Protein AF-0000000084913651 (afdb_homodimer)

Secondary structure (DSSP, 8-state):
---------------------S------EEPEEEE--TTTTTSSSTTSHHHHTGGGT-SS-EEEETTTTTSGGGG--HHHHHH-GGGGG-EEEEEE--TT---SSGGGSEEEEEEHHHHHHHHHH----S--SSS--TT----EEESTHHHHHHTS--S-TT--GGG----GGGEEEEEE-TT-EEEEEEESSSEEEEEEEES-EEEEEE-GGGGGGG-EE--SB-TTEEEESS-TTS--TTT-HHHHHHHHHH-EEEEE-TT-EEEE-TT-EEEEEESSSEEEEEEEE--TTHHHHHHHHHHHHHHHHHHSTT-GGGB-TTS----HHHHHHHHHHHHHHTT-----SSSSSS--HHHHHHHHHHHHT-HHHHHHHHHHHH-/---------------------S------EEPEEEE--TTTTTSSSTTSHHHHTGGGT-SS-EEEETTTTTSGGGG--HHHHHH-GGGGG-EEEEEE--TT---SSGGGSEEEEEEHHHHHHHHHH----SS-SSTT-TT---EEEESTHHHHHHTS--S-TT--TTTT---GGGEEEEEE-TT-EEEEEEESSSEEEEEEEES-EEEEEE-GGGGGGG-EE--SB-TTEEEESS-TTS--TTT-HHHHHHHHHH-EEEEE-TT-EEEE-TT-EEEEEESSSEEEEEEEE--TTHHHHHHHHHHHHHHHHHHSTT-GGGB-TTS----HHHHHHHHHHHHHHTT------SSSSS--HHHHHHHHHHHHT-HHHHHHHHHHHH-

InterPro domains:
  IPR003347 JmjC domain [PS51184] (119-304)
  IPR003347 JmjC domain [SM00558] (135-303)
  IPR014710 RmlC-like jelly roll fold [G3DSA:2.60.120.10] (51-293)
  IPR041667 Cupin-like domain 8 [PF13621] (58-293)

Nearest PDB structures (foldseek):
  6mev-assembly7_G  TM=5.677E-01  e=7.744E-10  Homo sapiens
  5a3p-assembly1_A  TM=5.144E-01  e=3.373E-06  Homo sapiens
  5fz1-assembly1_A  TM=4.948E-01  e=2.655E-06  Homo sapiens
  5fzi-assembly1_A  TM=4.288E-01  e=7.115E-07  Homo sapiens
  5fun-assembly1_A  TM=4.662E-01  e=3.373E-06  Homo sapiens

Solvent-accessible surface area (backbone atoms only — not comparable to full-atom values): 41406 Å² total; per-residue (Å²): 138,78,81,74,77,76,77,79,72,80,82,80,80,75,79,79,77,77,75,79,63,86,68,69,63,70,67,30,50,70,54,48,76,42,78,65,61,92,75,20,73,81,52,95,48,84,66,10,64,51,46,71,35,50,69,58,64,33,89,61,52,38,32,28,60,52,61,37,56,80,42,88,62,37,73,54,37,61,68,50,35,40,64,42,68,56,30,56,73,35,70,29,52,35,28,32,33,57,62,92,48,75,64,90,44,79,72,66,34,46,76,44,81,46,24,46,12,58,50,28,40,54,68,70,59,68,80,72,76,62,86,62,75,69,73,81,57,74,44,22,26,27,49,25,70,29,52,62,50,52,62,44,54,63,69,48,78,73,74,71,85,82,71,58,80,67,66,75,59,74,79,48,81,60,24,41,33,37,43,28,34,45,67,12,66,47,72,36,27,22,43,60,53,28,25,36,39,40,32,27,30,24,44,28,36,37,38,41,31,33,60,55,89,50,46,77,46,41,44,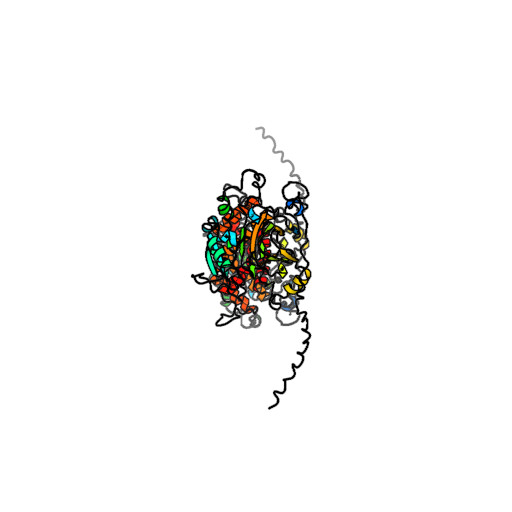71,41,42,74,51,32,40,90,56,47,41,30,35,76,55,42,84,91,65,65,51,58,88,84,38,57,57,30,62,66,42,41,62,74,49,24,27,34,48,76,40,38,56,11,19,34,33,40,40,29,60,43,34,31,39,26,40,33,23,74,26,54,24,35,32,37,34,40,71,37,79,36,92,63,26,57,62,33,48,32,48,49,25,47,40,48,25,51,50,29,38,66,44,74,78,46,66,78,48,32,24,84,90,38,79,85,59,52,42,68,58,22,44,54,49,31,52,53,28,36,41,74,66,71,45,62,52,25,65,71,88,90,91,85,22,46,29,72,67,49,44,53,48,40,47,51,46,25,55,52,28,67,72,47,35,49,51,32,50,52,50,53,73,102,123,93,72,80,80,80,78,74,75,80,81,73,80,74,74,79,75,77,72,80,63,84,68,70,62,70,67,30,51,70,53,48,76,43,77,63,60,90,75,20,72,82,51,95,47,84,65,10,64,51,46,71,34,49,69,57,64,33,88,60,52,38,32,28,59,52,62,37,56,80,42,88,62,36,72,52,38,61,66,52,36,40,65,41,72,60,30,57,73,33,72,29,52,36,29,31,30,55,51,93,48,75,65,90,43,79,72,65,34,48,74,43,82,46,24,46,11,58,51,27,40,54,67,70,61,68,79,67,77,60,88,54,78,73,73,93,38,82,48,28,25,28,48,23,69,30,54,64,50,54,62,42,55,62,68,48,78,72,73,72,84,81,68,59,79,66,66,74,58,72,78,50,85,59,24,40,32,38,44,27,34,46,64,11,67,48,72,36,26,23,43,58,52,29,25,36,40,39,33,28,30,23,44,28,36,36,39,42,31,36,59,55,89,50,46,77,46,41,44,70,41,44,74,53,33,40,91,57,46,40,30,35,74,55,42,84,92,64,64,51,58,88,84,39,57,56,31,61,66,43,41,62,73,48,24,28,33,48,73,40,37,56,10,20,31,34,40,42,28,62,43,34,30,38,27,39,34,24,75,26,53,25,35,33,37,32,39,70,36,80,36,91,63,25,58,61,34,47,32,46,48,25,48,39,48,24,52,48,27,39,66,45,75,78,46,67,79,49,32,24,84,92,38,80,85,57,52,43,70,59,23,45,54,51,31,51,54,29,34,42,73,68,69,44,60,50,26,74,52,96,76,87,81,14,47,33,73,68,49,45,52,48,38,48,50,46,24,55,51,29,67,71,47,35,49,52,30,51,52,48,54,71,104

pLDDT: mean 73.63, std 23.08, range [15.32, 97.44]

Foldseek 3Di:
DPPPPPDPPDDDPPPPPPPPPPPPPLFEAAFAEDEQDPVADADPDCRHPCNVCVNQANQGKYKYALSCCPPPLLPDDLVCCQPPVLQQPQKWKWWFDDPPDPDLDSLRTDIDIGTSNVVSVCQPPLPCPDPPPDPRPPLTFTWTFRLCVVVSCVPPPDPDPPVVSNVPPDCSNGKTKTWGAAFRKDAKKAFLFFKKKKAWRAAKKKKKKFGQVLVVLQCWDQFLHDFRIIGGSAPPVDGDCVVRVSNVVRSSHTIYMDMDHHNMIMIGHHRMIMMMGGNHGTMMMMDTGGDPCRLVSQLVRLLVLLVCQVVCVPVCNRHNPVDDRDHNVRSLVSNQVSCVSVVQAQDDPPDDGHQPSVNVVVVSVCVCVPPVNVVVVVVVVVD/DCPPDPCVPDDPPPPPPPCPDDPPPLFEAAFAEDEQDPVADADPDCRHPCNVCVNQANQGKYKYALSCCPPPLLPDDLVCCQPPVLQQPQKWKKWWDAPPDPDLDSLRTDIDIGTSNVVSVCQPPVPQPDPHVPPNRPQTFIKTWRLCVVVSCVPDPDDDPPPVSNVPPDCSNGKIKIWTAAFRKDAKKAFLFFKKKKAWRAAKKKKKKFGQVLVVLQCWDQFLHDFRIIGGSAPPVDGDCVVRVSNVVRSSHTIYMDMDHRNMIMIGHHRMIMMMGGNHGTMMMMDTGGDPCRLVSQLVRLLVLLVCQVVCVPVCNRHNPVDDRDHNVRSLVSNQVSCVSVVQALPPDPDDDRCPSVNVVVVSVCVCVPPVNVVVVVVVVVD

Organism: Salpingoeca rosetta (strain ATCC 50818 / BSB-021) (NCBI:txid946362)

Radius of gyration: 36.69 Å; Cα contacts (8 Å, |Δi|>4): 1457; chains: 2; bounding box: 129×124×75 Å

Structure (mmCIF, N/CA/C/O backbone):
data_AF-0000000084913651-model_v1
#
loop_
_entity.id
_entity.type
_entity.pdbx_description
1 polymer 'JmjC domain-containing protein'
#
loop_
_atom_site.group_PDB
_atom_site.id
_atom_site.type_symbol
_atom_site.label_atom_id
_atom_site.label_alt_id
_atom_site.label_comp_id
_atom_site.label_asym_id
_atom_site.label_entity_id
_atom_site.label_seq_id
_atom_site.pdbx_PDB_ins_code
_atom_site.Cartn_x
_atom_site.Cartn_y
_atom_site.Cartn_z
_atom_site.occupancy
_atom_site.B_iso_or_equiv
_atom_site.auth_seq_id
_atom_site.auth_comp_id
_atom_site.auth_asym_id
_atom_site.auth_atom_id
_atom_site.pdbx_PDB_model_num
ATOM 1 N N . MET A 1 1 ? -63.844 66.125 33.25 1 22.11 1 MET A N 1
ATOM 2 C CA . MET A 1 1 ? -62.969 65.75 32.156 1 22.11 1 MET A CA 1
ATOM 3 C C . MET A 1 1 ? -61.656 65.188 32.688 1 22.11 1 MET A C 1
ATOM 5 O O . MET A 1 1 ? -60.625 65.875 32.688 1 22.11 1 MET A O 1
ATOM 9 N N . GLU A 1 2 ? -61.75 64.5 33.781 1 20.34 2 GLU A N 1
ATOM 10 C CA . GLU A 1 2 ? -60.969 63.906 34.906 1 20.34 2 GLU A CA 1
ATOM 11 C C . GLU A 1 2 ? -60 62.844 34.406 1 20.34 2 GLU A C 1
ATOM 13 O O . GLU A 1 2 ? -60.406 61.906 33.719 1 20.34 2 GLU A O 1
ATOM 18 N N . ARG A 1 3 ? -58.781 63.438 33.969 1 16.92 3 ARG A N 1
ATOM 19 C CA . ARG A 1 3 ? -57.531 62.938 33.438 1 16.92 3 ARG A CA 1
ATOM 20 C C . ARG A 1 3 ? -57 61.781 34.25 1 16.92 3 ARG A C 1
ATOM 22 O O . ARG A 1 3 ? -56.5 61.938 35.344 1 16.92 3 ARG A O 1
ATOM 29 N N . LYS A 1 4 ? -58 60.719 34.344 1 18.7 4 LYS A N 1
ATOM 30 C CA . LYS A 1 4 ? -57.812 59.438 35.031 1 18.7 4 LYS A CA 1
ATOM 31 C C . LYS A 1 4 ? -56.438 58.844 34.75 1 18.7 4 LYS A C 1
ATOM 33 O O . LYS A 1 4 ? -56.125 58.562 33.594 1 18.7 4 LYS A O 1
ATOM 38 N N . ARG A 1 5 ? -55.438 59.188 35.594 1 16.09 5 ARG A N 1
ATOM 39 C CA . ARG A 1 5 ? -54.031 58.844 35.812 1 16.09 5 ARG A CA 1
ATOM 40 C C . ARG A 1 5 ? -53.812 57.344 35.781 1 16.09 5 ARG A C 1
ATOM 42 O O . ARG A 1 5 ? -54.406 56.594 36.562 1 16.09 5 ARG A O 1
ATOM 49 N N . ALA A 1 6 ? -53.656 56.969 34.531 1 19.83 6 ALA A N 1
ATOM 50 C CA . ALA A 1 6 ? -53.375 55.625 34 1 19.83 6 ALA A CA 1
ATOM 51 C C . ALA A 1 6 ? -52.312 54.906 34.812 1 19.83 6 ALA A C 1
ATOM 53 O O . ALA A 1 6 ? -51.25 55.5 35.094 1 19.83 6 ALA A O 1
ATOM 54 N N . LYS A 1 7 ? -52.844 54 35.656 1 19.95 7 LYS A N 1
ATOM 55 C CA . LYS A 1 7 ? -52.281 53 36.531 1 19.95 7 LYS A CA 1
ATOM 56 C C . LYS A 1 7 ? -51.062 52.344 35.906 1 19.95 7 LYS A C 1
ATOM 58 O O . LYS A 1 7 ? -51.125 51.812 34.812 1 19.95 7 LYS A O 1
ATOM 63 N N . ARG A 1 8 ? -49.781 52.781 36.281 1 19.02 8 ARG A N 1
ATOM 64 C CA . ARG A 1 8 ? -48.375 52.375 36.156 1 19.02 8 ARG A CA 1
ATOM 65 C C . ARG A 1 8 ? -48.219 50.875 36.438 1 19.02 8 ARG A C 1
ATOM 67 O O . ARG A 1 8 ? -48.188 50.469 37.594 1 19.02 8 ARG A O 1
ATOM 74 N N . GLU A 1 9 ? -49.156 50.125 35.844 1 21.88 9 GLU A N 1
ATOM 75 C CA . GLU A 1 9 ? -49.125 48.688 36.188 1 21.88 9 GLU A CA 1
ATOM 76 C C . GLU A 1 9 ? -47.688 48.156 36.125 1 21.88 9 GLU A C 1
ATOM 78 O O . GLU A 1 9 ? -46.906 48.625 35.312 1 21.88 9 GLU A O 1
ATOM 83 N N . GLY A 1 10 ? -47.156 47.688 37.25 1 21.31 10 GLY A N 1
ATOM 84 C CA . GLY A 1 10 ? -46 47.031 37.844 1 21.31 10 GLY A CA 1
ATOM 85 C C . GLY A 1 10 ? -45.5 45.875 37 1 21.31 10 GLY A C 1
ATOM 86 O O . GLY A 1 10 ? -46.25 45 36.625 1 21.31 10 GLY A O 1
ATOM 87 N N . GLY A 1 11 ? -44.531 46.125 36.031 1 20.36 11 GLY A N 1
ATOM 88 C CA . GLY A 1 11 ? -43.844 45.281 35.094 1 20.36 11 GLY A CA 1
ATOM 89 C C . GLY A 1 11 ? -43.312 44 35.75 1 20.36 11 GLY A C 1
ATOM 90 O O . GLY A 1 11 ? -42.875 44.031 36.906 1 20.36 11 GLY A O 1
ATOM 91 N N . ALA A 1 12 ? -43.844 42.781 35.25 1 22.8 12 ALA A N 1
ATOM 92 C CA . ALA A 1 12 ? -43.688 41.344 35.469 1 22.8 12 ALA A CA 1
ATOM 93 C C . ALA A 1 12 ? -42.188 40.969 35.438 1 22.8 12 ALA A C 1
ATOM 95 O O . ALA A 1 12 ? -41.438 41.438 34.625 1 22.8 12 ALA A O 1
ATOM 96 N N . ASP A 1 13 ? -41.594 40.562 36.594 1 22.03 13 ASP A N 1
ATOM 97 C CA . ASP A 1 13 ? -40.312 39.938 36.938 1 22.03 13 ASP A CA 1
ATOM 98 C C . ASP A 1 13 ? -40.031 38.719 36.094 1 22.03 13 ASP A C 1
ATOM 100 O O . ASP A 1 13 ? -40.625 37.656 36.25 1 22.03 13 ASP A O 1
ATOM 104 N N . ASN A 1 14 ? -40.156 38.781 34.719 1 20.98 14 ASN A N 1
ATOM 105 C CA . ASN A 1 14 ? -39.938 37.5 34 1 20.98 14 ASN A CA 1
ATOM 106 C C . ASN A 1 14 ? -38.594 36.906 34.375 1 20.98 14 ASN A C 1
ATOM 108 O O . ASN A 1 14 ? -37.562 37.594 34.312 1 20.98 14 ASN A O 1
ATOM 112 N N . GLY A 1 15 ? -38.5 35.969 35.344 1 22.36 15 GLY A N 1
ATOM 113 C CA . GLY A 1 15 ? -37.438 35.062 35.719 1 22.36 15 GLY A CA 1
ATOM 114 C C . GLY A 1 15 ? -36.719 34.438 34.531 1 22.36 15 GLY A C 1
ATOM 115 O O . GLY A 1 15 ? -37.344 33.781 33.688 1 22.36 15 GLY A O 1
ATOM 116 N N . GLY A 1 16 ? -35.719 35.125 33.969 1 22.05 16 GLY A N 1
ATOM 117 C CA . GLY A 1 16 ? -34.844 34.688 32.875 1 22.05 16 GLY A CA 1
ATOM 118 C C . GLY A 1 16 ? -34.281 33.281 33.125 1 22.05 16 GLY A C 1
ATOM 119 O O . GLY A 1 16 ? -33.625 33.062 34.125 1 22.05 16 GLY A O 1
ATOM 120 N N . ALA A 1 17 ? -34.938 32.156 32.688 1 23.34 17 ALA A N 1
ATOM 121 C CA . ALA A 1 17 ? -34.5 30.75 32.656 1 23.34 17 ALA A CA 1
ATOM 122 C C . ALA A 1 17 ? -33.094 30.625 32.094 1 23.34 17 ALA A C 1
ATOM 124 O O . ALA A 1 17 ? -32.781 31.172 31.031 1 23.34 17 ALA A O 1
ATOM 125 N N . ASP A 1 18 ? -32.094 30.422 32.906 1 25.06 18 ASP A N 1
ATOM 126 C CA . ASP A 1 18 ? -30.734 29.969 32.688 1 25.06 18 ASP A CA 1
ATOM 127 C C . ASP A 1 18 ? -30.688 28.75 31.781 1 25.06 18 ASP A C 1
ATOM 129 O O . ASP A 1 18 ? -31.078 27.656 32.188 1 25.06 18 ASP A O 1
ATOM 133 N N . SER A 1 19 ? -31.281 28.797 30.609 1 26.41 19 SER A N 1
ATOM 134 C CA . SER A 1 19 ? -31.109 27.609 29.781 1 26.41 19 SER A CA 1
ATOM 135 C C . SER A 1 19 ? -29.641 27.203 29.719 1 26.41 19 SER A C 1
ATOM 137 O O . SER A 1 19 ? -28.797 27.938 29.203 1 26.41 19 SER A O 1
ATOM 139 N N . GLY A 1 20 ? -29.125 26.469 30.703 1 27.94 20 GLY A N 1
ATOM 140 C CA . GLY A 1 20 ? -27.922 25.656 30.672 1 27.94 20 GLY A CA 1
ATOM 141 C C . GLY A 1 20 ? -27.734 24.875 29.391 1 27.94 20 GLY A C 1
ATOM 142 O O . GLY A 1 20 ? -28.234 23.75 29.266 1 27.94 20 GLY A O 1
ATOM 143 N N . GLY A 1 21 ? -27.969 25.406 28.203 1 27.5 21 GLY A N 1
ATOM 144 C CA . GLY A 1 21 ? -27.812 24.656 26.969 1 27.5 21 GLY A CA 1
ATOM 145 C C . GLY A 1 21 ? -26.656 23.672 27.016 1 27.5 21 GLY A C 1
ATOM 146 O O . GLY A 1 21 ? -25.797 23.75 27.906 1 27.5 21 GLY A O 1
ATOM 147 N N . ALA A 1 22 ? -26.594 22.656 26.047 1 30.92 22 ALA A N 1
ATOM 148 C CA . ALA A 1 22 ? -25.797 21.5 25.656 1 30.92 22 ALA A CA 1
ATOM 149 C C . ALA A 1 22 ? -24.312 21.844 25.562 1 30.92 22 ALA A C 1
ATOM 151 O O . ALA A 1 22 ? -23.812 22.172 24.484 1 30.92 22 ALA A O 1
ATOM 152 N N . ASP A 1 23 ? -23.891 22.781 26.219 1 34.25 23 ASP A N 1
ATOM 153 C CA . ASP A 1 23 ? -22.453 23 26.094 1 34.25 23 ASP A CA 1
ATOM 154 C C . ASP A 1 23 ? -21.672 21.75 26.453 1 34.25 23 ASP A C 1
ATOM 156 O O . ASP A 1 23 ? -20.469 21.812 26.719 1 34.25 23 ASP A O 1
ATOM 160 N N . SER A 1 24 ? -22.438 20.688 27.031 1 34.5 24 SER A N 1
ATOM 161 C CA . SER A 1 24 ? -21.625 19.578 27.516 1 34.5 24 SER A CA 1
ATOM 162 C C . SER A 1 24 ? -20.812 18.953 26.391 1 34.5 24 SER A C 1
ATOM 164 O O . SER A 1 24 ? -21.203 17.938 25.828 1 34.5 24 SER A O 1
ATOM 166 N N . HIS A 1 25 ? -20.656 19.422 25.25 1 38.5 25 HIS A N 1
ATOM 167 C CA . HIS A 1 25 ? -19.656 18.672 24.484 1 38.5 25 HIS A CA 1
ATOM 168 C C . HIS A 1 25 ? -18.547 18.156 25.375 1 38.5 25 HIS A C 1
ATOM 170 O O . HIS A 1 25 ? -17.953 18.906 26.156 1 38.5 25 HIS A O 1
ATOM 176 N N . SER A 1 26 ? -18.766 17.031 26 1 46.41 26 SER A N 1
ATOM 177 C CA . SER A 1 26 ? -17.766 16.312 26.781 1 46.41 26 SER A CA 1
ATOM 178 C C . SER A 1 26 ? -16.344 16.656 26.344 1 46.41 26 SER A C 1
ATOM 180 O O . SER A 1 26 ? -15.883 16.172 25.312 1 46.41 26 SER A O 1
ATOM 182 N N . ARG A 1 27 ? -15.914 17.844 26.453 1 58.38 27 ARG A N 1
ATOM 183 C CA . ARG A 1 27 ? -14.602 18.422 26.172 1 58.38 27 ARG A CA 1
ATOM 184 C C . ARG A 1 27 ? -13.492 17.531 26.75 1 58.38 27 ARG A C 1
ATOM 186 O O . ARG A 1 27 ? -13.695 16.859 27.75 1 58.38 27 ARG A O 1
ATOM 193 N N . GLY A 1 28 ? -12.812 16.688 25.984 1 72.56 28 GLY A N 1
ATOM 194 C CA . GLY A 1 28 ? -11.586 16.016 26.375 1 72.56 28 GLY A CA 1
ATOM 195 C C . GLY A 1 28 ? -10.922 16.656 27.594 1 72.56 28 GLY A C 1
ATOM 196 O O . GLY A 1 28 ? -11.523 17.5 28.25 1 72.56 28 GLY A O 1
ATOM 197 N N . ARG A 1 29 ? -9.953 16.109 28.188 1 86.06 29 ARG A N 1
ATOM 198 C CA . ARG A 1 29 ? -9.195 16.609 29.328 1 86.06 29 ARG A CA 1
ATOM 199 C C . ARG A 1 29 ? -8.336 17.797 28.938 1 86.06 29 ARG A C 1
ATOM 201 O O . ARG A 1 29 ? -7.969 17.953 27.766 1 86.06 29 ARG A O 1
ATOM 208 N N . ALA A 1 30 ? -8.086 18.734 29.875 1 89.06 30 ALA A N 1
ATOM 209 C CA . ALA A 1 30 ? -7.203 19.875 29.625 1 89.06 30 ALA A CA 1
ATOM 210 C C . ALA A 1 30 ? -5.75 19.438 29.531 1 89.06 30 ALA A C 1
ATOM 212 O O . ALA A 1 30 ? -5.336 18.484 30.188 1 89.06 30 ALA A O 1
ATOM 213 N N . VAL A 1 31 ? -5.02 20.109 28.688 1 90.56 31 VAL A N 1
ATOM 214 C CA . VAL A 1 31 ? -3.582 19.875 28.578 1 90.56 31 VAL A CA 1
ATOM 215 C C . VAL A 1 31 ? -2.893 20.25 29.891 1 90.56 31 VAL A C 1
ATOM 217 O O . VAL A 1 31 ? -3.293 21.219 30.547 1 90.56 31 VAL A O 1
ATOM 220 N N . ALA A 1 32 ? -1.913 19.5 30.203 1 85.62 32 ALA A N 1
ATOM 221 C CA . ALA A 1 32 ? -1.152 19.781 31.422 1 85.62 32 ALA A CA 1
ATOM 222 C C . ALA A 1 32 ? -0.471 21.141 31.328 1 85.62 32 ALA A C 1
ATOM 224 O O . ALA A 1 32 ? 0.049 21.516 30.281 1 85.62 32 ALA A O 1
ATOM 225 N N . GLU A 1 33 ? -0.481 21.844 32.438 1 88.5 33 GLU A N 1
ATOM 226 C CA . GLU A 1 33 ? 0.109 23.188 32.5 1 88.5 33 GLU A CA 1
ATOM 227 C C . GLU A 1 33 ? 1.329 23.203 33.438 1 88.5 33 GLU A C 1
ATOM 229 O O . GLU A 1 33 ? 1.332 22.547 34.469 1 88.5 33 GLU A O 1
ATOM 234 N N . VAL A 1 34 ? 2.359 23.844 32.906 1 80.62 34 VAL A N 1
ATOM 235 C CA . VAL A 1 34 ? 3.57 24.016 33.719 1 80.62 34 VAL A CA 1
ATOM 236 C C . VAL A 1 34 ? 3.883 25.516 33.844 1 80.62 34 VAL A C 1
ATOM 238 O O . VAL A 1 34 ? 3.848 26.266 32.875 1 80.62 34 VAL A O 1
ATOM 241 N N . LYS A 1 35 ? 4.062 25.969 35.062 1 77 35 LYS A N 1
ATOM 242 C CA . LYS A 1 35 ? 4.512 27.344 35.312 1 77 35 LYS A CA 1
ATOM 243 C C . LYS A 1 35 ? 6.031 27.406 35.438 1 77 35 LYS A C 1
ATOM 245 O O . LYS A 1 35 ? 6.629 26.641 36.188 1 77 35 LYS A O 1
ATOM 250 N N . LEU A 1 36 ? 6.633 28.094 34.438 1 70.5 36 LEU A N 1
ATOM 251 C CA . LEU A 1 36 ? 8.086 28.219 34.5 1 70.5 36 LEU A CA 1
ATOM 252 C C . LEU A 1 36 ? 8.484 29.25 35.562 1 70.5 36 LEU A C 1
ATOM 254 O O . LEU A 1 36 ? 7.816 30.266 35.719 1 70.5 36 LEU A O 1
ATOM 258 N N . ASP A 1 37 ? 9.141 28.969 36.531 1 57.28 37 ASP A N 1
ATOM 259 C CA . ASP A 1 37 ? 9.672 29.938 37.5 1 57.28 37 ASP A CA 1
ATOM 260 C C . ASP A 1 37 ? 10.578 30.938 36.781 1 57.28 37 ASP A C 1
ATOM 262 O O . ASP A 1 37 ? 11.125 30.656 35.719 1 57.28 37 ASP A O 1
ATOM 266 N N . GLY A 1 38 ? 10.57 32.25 37.031 1 49.91 38 GLY A N 1
ATOM 267 C CA . GLY A 1 38 ? 11.273 33.406 36.5 1 49.91 38 GLY A CA 1
ATOM 268 C C . GLY A 1 38 ? 12.523 33.062 35.719 1 49.91 38 GLY A C 1
ATOM 269 O O . GLY A 1 38 ? 12.836 33.688 34.719 1 49.91 38 GLY A O 1
ATOM 270 N N . ALA A 1 39 ? 13.484 32.312 36.188 1 43.28 39 ALA A N 1
ATOM 271 C CA . ALA A 1 39 ? 14.836 32.062 35.688 1 43.28 39 ALA A CA 1
ATOM 272 C C . ALA A 1 39 ? 14.805 31.078 34.5 1 43.28 39 ALA A C 1
ATOM 274 O O . ALA A 1 39 ? 15.836 30.828 33.875 1 43.28 39 ALA A O 1
ATOM 275 N N . GLY A 1 40 ? 13.812 30.406 34.156 1 44.66 40 GLY A N 1
ATOM 276 C CA . GLY A 1 40 ? 13.797 29.156 33.406 1 44.66 40 GLY A CA 1
ATOM 277 C C . GLY A 1 40 ? 13.828 29.375 31.922 1 44.66 40 GLY A C 1
ATOM 278 O O . GLY A 1 40 ? 13.719 28.406 31.141 1 44.66 40 GLY A O 1
ATOM 279 N N . CYS A 1 41 ? 13.359 30.469 31.484 1 45.78 41 CYS A N 1
ATOM 280 C CA . CYS A 1 41 ? 13.305 30.594 30.031 1 45.78 41 CYS A CA 1
ATOM 281 C C . CYS A 1 41 ? 14.688 30.375 29.406 1 45.78 41 CYS A C 1
ATOM 283 O O . CYS A 1 41 ? 14.797 30.109 28.203 1 45.78 41 CYS A O 1
ATOM 285 N N . SER A 1 42 ? 15.695 31.234 29.875 1 42.22 42 SER A N 1
ATOM 286 C CA . SER A 1 42 ? 16.906 31.391 29.078 1 42.22 42 SER A CA 1
ATOM 287 C C . SER A 1 42 ? 17.734 30.109 29.094 1 42.22 42 SER A C 1
ATOM 289 O O . SER A 1 42 ? 18.516 29.859 28.172 1 42.22 42 SER A O 1
ATOM 291 N N . GLY A 1 43 ? 18.266 29.547 30.438 1 40.88 43 GLY A N 1
ATOM 292 C CA . GLY A 1 43 ? 19.516 28.828 30.641 1 40.88 43 GLY A CA 1
ATOM 293 C C . GLY A 1 43 ? 19.375 27.328 30.484 1 40.88 43 GLY A C 1
ATOM 294 O O . GLY A 1 43 ? 18.266 26.797 30.484 1 40.88 43 GLY A O 1
ATOM 295 N N . GLY A 1 44 ? 20.312 26.609 29.844 1 45.97 44 GLY A N 1
ATOM 296 C CA . GLY A 1 44 ? 20.703 25.219 29.641 1 45.97 44 GLY A CA 1
ATOM 297 C C . GLY A 1 44 ? 20.359 24.328 30.828 1 45.97 44 GLY A C 1
ATOM 298 O O . GLY A 1 44 ? 20.781 23.172 30.875 1 45.97 44 GLY A O 1
ATOM 299 N N . GLY A 1 45 ? 19.719 24.875 31.812 1 46.5 45 GLY A N 1
ATOM 300 C CA . GLY A 1 45 ? 19.625 23.984 32.969 1 46.5 45 GLY A CA 1
ATOM 301 C C . GLY A 1 45 ? 18.359 23.141 32.938 1 46.5 45 GLY A C 1
ATOM 302 O O . GLY A 1 45 ? 17.547 23.234 32.031 1 46.5 45 GLY A O 1
ATOM 303 N N . ASP A 1 46 ? 18.156 22.156 33.906 1 54.91 46 ASP A N 1
ATOM 304 C CA . ASP A 1 46 ? 17.094 21.188 34.125 1 54.91 46 ASP A CA 1
ATOM 305 C C . ASP A 1 46 ? 15.727 21.859 34.156 1 54.91 46 ASP A C 1
ATOM 307 O O . ASP A 1 46 ? 14.703 21.219 33.906 1 54.91 46 ASP A O 1
ATOM 311 N N . GLY A 1 47 ? 15.578 23.141 34.312 1 57.06 47 GLY A N 1
ATOM 312 C CA . GLY A 1 47 ? 14.32 23.859 34.438 1 57.06 47 GLY A CA 1
ATOM 313 C C . GLY A 1 47 ? 13.914 24.562 33.156 1 57.06 47 GLY A C 1
ATOM 314 O O . GLY A 1 47 ? 12.852 25.188 33.094 1 57.06 47 GLY A O 1
ATOM 315 N N . SER A 1 48 ? 14.625 24.375 32.156 1 68.88 48 SER A N 1
ATOM 316 C CA . SER A 1 48 ? 14.359 25.047 30.875 1 68.88 48 SER A CA 1
ATOM 317 C C . SER A 1 48 ? 13.172 24.438 30.156 1 68.88 48 SER A C 1
ATOM 319 O O . SER A 1 48 ? 12.805 23.281 30.422 1 68.88 48 SER A O 1
ATOM 321 N N . LEU A 1 49 ? 12.414 25.297 29.469 1 77 49 LEU A N 1
ATOM 322 C CA . LEU A 1 49 ? 11.336 24.828 28.609 1 77 49 LEU A CA 1
ATOM 323 C C . LEU A 1 49 ? 11.766 23.578 27.844 1 77 49 LEU A C 1
ATOM 325 O O . LEU A 1 49 ? 11.008 22.609 27.75 1 77 49 LEU A O 1
ATOM 329 N N . TRP A 1 50 ? 12.969 23.531 27.484 1 77.19 50 TRP A N 1
ATOM 330 C CA . TRP A 1 50 ? 13.492 22.438 26.656 1 77.19 50 TRP A CA 1
ATOM 331 C C . TRP A 1 50 ? 13.602 21.156 27.484 1 77.19 50 TRP A C 1
ATOM 333 O O . TRP A 1 50 ? 13.219 20.078 27.016 1 77.19 50 TRP A O 1
ATOM 343 N N . ALA A 1 51 ? 14.078 21.359 28.625 1 76 51 ALA A N 1
ATOM 344 C CA . ALA A 1 51 ? 14.195 20.203 29.5 1 76 51 ALA A CA 1
ATOM 345 C C . ALA A 1 51 ? 12.82 19.656 29.891 1 76 51 ALA A C 1
ATOM 347 O O . ALA A 1 51 ? 12.617 18.438 29.953 1 76 51 ALA A O 1
ATOM 348 N N . GLN A 1 52 ? 11.945 20.547 30.016 1 77.38 52 GLN A N 1
ATOM 349 C CA . GLN A 1 52 ? 10.609 20.156 30.453 1 77.38 52 GLN A CA 1
ATOM 350 C C . GLN A 1 52 ? 9.828 19.5 29.312 1 77.38 52 GLN A C 1
ATOM 352 O O . GLN A 1 52 ? 8.898 18.734 29.562 1 77.38 52 GLN A O 1
ATOM 357 N N . CYS A 1 53 ? 10.25 19.734 28.156 1 81.5 53 CYS A N 1
ATOM 358 C CA . CYS A 1 53 ? 9.648 19.094 27 1 81.5 53 CYS A CA 1
ATOM 359 C C . CYS A 1 53 ? 10.383 17.797 26.656 1 81.5 53 CYS A C 1
ATOM 361 O O . CYS A 1 53 ? 10.242 17.266 25.547 1 81.5 53 CYS A O 1
ATOM 363 N N . GLY A 1 54 ? 11.18 17.297 27.641 1 78.31 54 GLY A N 1
ATOM 364 C CA . GLY A 1 54 ? 11.914 16.078 27.391 1 78.31 54 GLY A CA 1
ATOM 365 C C . GLY A 1 54 ? 12.93 16.203 26.266 1 78.31 54 GLY A C 1
ATOM 366 O O . GLY A 1 54 ? 13.172 15.242 25.531 1 78.31 54 GLY A O 1
ATOM 367 N N . HIS A 1 55 ? 13.359 17.391 26.109 1 76.69 55 HIS A N 1
ATOM 368 C CA . HIS A 1 55 ? 14.305 17.672 25.031 1 76.69 55 HIS A CA 1
ATOM 369 C C . HIS A 1 55 ? 13.734 17.266 23.672 1 76.69 55 HIS A C 1
ATOM 371 O O . HIS A 1 55 ? 14.422 16.656 22.859 1 76.69 55 HIS A O 1
ATOM 377 N N . GLY A 1 56 ? 12.492 17.469 23.547 1 77.44 56 GLY A N 1
ATOM 378 C CA . GLY A 1 56 ? 11.805 17.234 22.281 1 77.44 56 GLY A CA 1
ATOM 379 C C . GLY A 1 56 ? 11.203 15.844 22.188 1 77.44 56 GLY A C 1
ATOM 380 O O . GLY A 1 56 ? 10.664 15.469 21.141 1 77.44 56 GLY A O 1
ATOM 381 N N . GLN A 1 57 ? 11.219 15.094 23.344 1 83.12 57 GLN A N 1
ATOM 382 C CA . GLN A 1 57 ? 10.789 13.703 23.25 1 83.12 57 GLN A CA 1
ATOM 383 C C . GLN A 1 57 ? 9.625 13.422 24.203 1 83.12 57 GLN A C 1
ATOM 385 O O . GLN A 1 57 ? 9.266 12.266 24.422 1 83.12 57 GLN A O 1
ATOM 390 N N . ALA A 1 58 ? 9.086 14.547 24.797 1 89.31 58 ALA A N 1
ATOM 391 C CA . ALA A 1 58 ? 7.898 14.352 25.625 1 89.31 58 ALA A CA 1
ATOM 392 C C . ALA A 1 58 ? 6.773 13.695 24.812 1 89.31 58 ALA A C 1
ATOM 394 O O . ALA A 1 58 ? 6.594 13.992 23.641 1 89.31 58 ALA A O 1
ATOM 395 N N . LYS A 1 59 ? 5.957 12.852 25.484 1 92.12 59 LYS A N 1
ATOM 396 C CA . LYS A 1 59 ? 4.949 12.055 24.797 1 92.12 59 LYS A CA 1
ATOM 397 C C . LYS A 1 59 ? 3.568 12.695 24.906 1 92.12 59 LYS A C 1
ATOM 399 O O . LYS A 1 59 ? 2.621 12.266 24.25 1 92.12 59 LYS A O 1
ATOM 404 N N . GLU A 1 60 ? 3.545 13.703 25.828 1 94.19 60 GLU A N 1
ATOM 405 C CA . GLU A 1 60 ? 2.283 14.406 26.047 1 94.19 60 GLU A CA 1
ATOM 406 C C . GLU A 1 60 ? 2.449 15.914 25.844 1 94.19 60 GLU A C 1
ATOM 408 O O . GLU A 1 60 ? 3.514 16.469 26.125 1 94.19 60 GLU A O 1
ATOM 413 N N . PRO A 1 61 ? 1.362 16.562 25.344 1 96.06 61 PRO A N 1
ATOM 414 C CA . PRO A 1 61 ? 1.439 18.016 25.234 1 96.06 61 PRO A CA 1
ATOM 415 C C . PRO A 1 61 ? 1.541 18.703 26.609 1 96.06 61 PRO A C 1
ATOM 417 O O . PRO A 1 61 ? 0.998 18.203 27.594 1 96.06 61 PRO A O 1
ATOM 420 N N . VAL A 1 62 ? 2.227 19.812 26.594 1 93.88 62 VAL A N 1
ATOM 421 C CA . VAL A 1 62 ? 2.381 20.625 27.812 1 93.88 62 VAL A CA 1
ATOM 422 C C . VAL A 1 62 ? 2.332 22.109 27.453 1 93.88 62 VAL A C 1
ATOM 424 O O . VAL A 1 62 ? 2.914 22.531 26.438 1 93.88 62 VAL A O 1
ATOM 427 N N . VAL A 1 63 ? 1.636 22.844 28.188 1 95.31 63 VAL A N 1
ATOM 428 C CA . VAL A 1 63 ? 1.575 24.281 27.969 1 95.31 63 VAL A CA 1
ATOM 429 C C . VAL A 1 63 ? 2.371 25 29.047 1 95.31 63 VAL A C 1
ATOM 431 O O . VAL A 1 63 ? 2.236 24.703 30.234 1 95.31 63 VAL A O 1
ATOM 434 N N . PHE A 1 64 ? 3.221 25.875 28.656 1 92.5 64 PHE A N 1
ATOM 435 C CA . PHE A 1 64 ? 3.977 26.766 29.531 1 92.5 64 PHE A CA 1
ATOM 436 C C . PHE A 1 64 ? 3.373 28.172 29.516 1 92.5 64 PHE A C 1
ATOM 438 O O . PHE A 1 64 ? 3.615 28.953 28.594 1 92.5 64 PHE A O 1
ATOM 445 N N . ARG A 1 65 ? 2.701 28.453 30.641 1 93.19 65 ARG A N 1
ATOM 446 C CA . ARG A 1 65 ? 1.979 29.719 30.688 1 93.19 65 ARG A CA 1
ATOM 447 C C . ARG A 1 65 ? 2.939 30.906 30.844 1 93.19 65 ARG A C 1
ATOM 449 O O . ARG A 1 65 ? 3.795 30.891 31.734 1 93.19 65 ARG A O 1
ATOM 456 N N . GLY A 1 66 ? 2.811 31.844 29.906 1 89.62 66 GLY A N 1
ATOM 457 C CA . GLY A 1 66 ? 3.562 33.094 29.984 1 89.62 66 GLY A CA 1
ATOM 458 C C . GLY A 1 66 ? 5.047 32.906 29.734 1 89.62 66 GLY A C 1
ATOM 459 O O . GLY A 1 66 ? 5.852 33.781 30.094 1 89.62 66 GLY A O 1
ATOM 460 N N . ALA A 1 67 ? 5.445 31.859 29.172 1 85.5 67 ALA A N 1
ATOM 461 C CA . ALA A 1 67 ? 6.859 31.547 29 1 85.5 67 ALA A CA 1
ATOM 462 C C . ALA A 1 67 ? 7.516 32.5 28 1 85.5 67 ALA A C 1
ATOM 464 O O . ALA A 1 67 ? 8.711 32.75 28.094 1 85.5 67 ALA A O 1
ATOM 465 N N . ALA A 1 68 ? 6.73 33.031 27.078 1 83.88 68 ALA A N 1
ATOM 466 C CA . ALA A 1 68 ? 7.32 33.812 26 1 83.88 68 ALA A CA 1
ATOM 467 C C . ALA A 1 68 ? 6.988 35.281 26.172 1 83.88 68 ALA A C 1
ATOM 469 O O . ALA A 1 68 ? 7.16 36.094 25.234 1 83.88 68 ALA A O 1
ATOM 470 N N . VAL A 1 69 ? 6.59 35.75 27.297 1 82 69 VAL A N 1
ATOM 471 C CA . VAL A 1 69 ? 6.148 37.125 27.516 1 82 69 VAL A CA 1
ATOM 472 C C . VAL A 1 69 ? 7.324 38.094 27.312 1 82 69 VAL A C 1
ATOM 474 O O . VAL A 1 69 ? 7.129 39.25 26.969 1 82 69 VAL A O 1
ATOM 477 N N . HIS A 1 70 ? 8.492 37.562 27.484 1 74.5 70 HIS A N 1
ATOM 478 C CA . HIS A 1 70 ? 9.648 38.438 27.422 1 74.5 70 HIS A CA 1
ATOM 479 C C . HIS A 1 70 ? 10.391 38.25 26.094 1 74.5 70 HIS A C 1
ATOM 481 O O . HIS A 1 70 ? 11.445 38.875 25.891 1 74.5 70 HIS A O 1
ATOM 487 N N . TRP A 1 71 ? 9.844 37.438 25.234 1 73.62 71 TRP A N 1
ATOM 488 C CA . TRP A 1 71 ? 10.484 37.25 23.938 1 73.62 71 TRP A CA 1
ATOM 489 C C . TRP A 1 71 ? 10.375 38.5 23.078 1 73.62 71 TRP A C 1
ATOM 491 O O . TRP A 1 71 ? 9.43 39.281 23.234 1 73.62 71 TRP A O 1
ATOM 501 N N . PRO A 1 72 ? 11.336 38.781 22.172 1 67.25 72 PRO A N 1
ATOM 502 C CA . PRO A 1 72 ? 11.297 39.969 21.312 1 67.25 72 PRO A CA 1
ATOM 503 C C . PRO A 1 72 ? 10.023 40.062 20.484 1 67.25 72 PRO A C 1
ATOM 505 O O . PRO A 1 72 ? 9.578 41.156 20.141 1 67.25 72 PRO A O 1
ATOM 508 N N . SER A 1 73 ? 9.484 38.969 20.188 1 70.69 73 SER A N 1
ATOM 509 C CA . SER A 1 73 ? 8.297 38.938 19.328 1 70.69 73 SER A CA 1
ATOM 510 C C . SER A 1 73 ? 7.027 39.125 20.156 1 70.69 73 SER A C 1
ATOM 512 O O . SER A 1 73 ? 5.93 39.219 19.609 1 70.69 73 SER A O 1
ATOM 514 N N . ALA A 1 74 ? 7.168 39.281 21.406 1 76.19 74 ALA A N 1
ATOM 515 C CA . ALA A 1 74 ? 6.008 39.375 22.281 1 76.19 74 ALA A CA 1
ATOM 516 C C . ALA A 1 74 ? 5.234 40.656 22.047 1 76.19 74 ALA A C 1
ATOM 518 O O . ALA A 1 74 ? 4.074 40.781 22.438 1 76.19 74 ALA A O 1
ATOM 519 N N . PHE A 1 75 ? 5.828 41.562 21.344 1 74.69 75 PHE A N 1
ATOM 520 C CA . PHE A 1 75 ? 5.188 42.844 21.156 1 74.69 75 PHE A CA 1
ATOM 521 C C . PHE A 1 75 ? 4.422 42.906 19.844 1 74.69 75 PHE A C 1
ATOM 523 O O . PHE A 1 75 ? 3.764 43.906 19.547 1 74.69 75 PHE A O 1
ATOM 530 N N . TRP A 1 76 ? 4.496 41.875 19.109 1 81.44 76 TRP A N 1
ATOM 531 C CA . TRP A 1 76 ? 3.777 41.875 17.844 1 81.44 76 TRP A CA 1
ATOM 532 C C . TRP A 1 76 ? 2.271 41.938 18.062 1 81.44 76 TRP A C 1
ATOM 534 O O . TRP A 1 76 ? 1.737 41.219 18.938 1 81.44 76 TRP A O 1
ATOM 544 N N . SER A 1 77 ? 1.649 42.875 17.422 1 87.5 77 SER A N 1
ATOM 545 C CA . SER A 1 77 ? 0.207 43.094 17.469 1 87.5 77 SER A CA 1
ATOM 546 C C . SER A 1 77 ? -0.349 43.438 16.094 1 87.5 77 SER A C 1
ATOM 548 O O . SER A 1 77 ? 0.391 43.875 15.219 1 87.5 77 SER A O 1
ATOM 550 N N . PRO A 1 78 ? -1.634 43.156 15.977 1 88.06 78 PRO A N 1
ATOM 551 C CA . PRO A 1 78 ? -2.23 43.562 14.703 1 88.06 78 PRO A CA 1
ATOM 552 C C . PRO A 1 78 ? -1.995 45.031 14.367 1 88.06 78 PRO A C 1
ATOM 554 O O . PRO A 1 78 ? -1.754 45.375 13.211 1 88.06 78 PRO A O 1
ATOM 557 N N . THR A 1 79 ? -2.043 45.844 15.383 1 89.44 79 THR A N 1
ATOM 558 C CA . THR A 1 79 ? -1.815 47.281 15.172 1 89.44 79 THR A CA 1
ATOM 559 C C . THR A 1 79 ? -0.39 47.531 14.688 1 89.44 79 THR A C 1
ATOM 561 O O . THR A 1 79 ? -0.173 48.312 13.758 1 89.44 79 THR A O 1
ATOM 564 N N . LEU A 1 80 ? 0.531 46.875 15.328 1 85.62 80 LEU A N 1
ATOM 565 C CA . LEU A 1 80 ? 1.921 47.031 14.914 1 85.62 80 LEU A CA 1
ATOM 566 C C . LEU A 1 80 ? 2.107 46.562 13.477 1 85.62 80 LEU A C 1
ATOM 568 O O . LEU A 1 80 ? 2.779 47.219 12.68 1 85.62 80 LEU A O 1
ATOM 572 N N . LEU A 1 81 ? 1.579 45.406 13.117 1 83.75 81 LEU A N 1
ATOM 573 C CA . LEU A 1 81 ? 1.698 44.875 11.766 1 83.75 81 LEU A CA 1
ATOM 574 C C . LEU A 1 81 ? 1.085 45.812 10.742 1 83.75 81 LEU A C 1
ATOM 576 O O . LEU A 1 81 ? 1.593 45.938 9.625 1 83.75 81 LEU A O 1
ATOM 580 N N . ALA A 1 82 ? 0.043 46.5 11.133 1 85.81 82 ALA A N 1
ATOM 581 C CA . ALA A 1 82 ? -0.688 47.375 10.211 1 85.81 82 ALA A CA 1
ATOM 582 C C . ALA A 1 82 ? 0.048 48.719 10.008 1 85.81 82 ALA A C 1
ATOM 584 O O . ALA A 1 82 ? -0.181 49.406 9.023 1 85.81 82 ALA A O 1
ATOM 585 N N . THR A 1 83 ? 0.915 49.031 10.906 1 87 83 THR A N 1
ATOM 586 C CA . THR A 1 83 ? 1.451 50.375 10.883 1 87 83 THR A CA 1
ATOM 587 C C . THR A 1 83 ? 2.928 50.375 10.5 1 87 83 THR A C 1
ATOM 589 O O . THR A 1 83 ? 3.404 51.281 9.82 1 87 83 THR A O 1
ATOM 592 N N . HIS A 1 84 ? 3.592 49.344 10.922 1 82.62 84 HIS A N 1
ATOM 593 C CA . HIS A 1 84 ? 5.031 49.344 10.695 1 82.62 84 HIS A CA 1
ATOM 594 C C . HIS A 1 84 ? 5.359 49.062 9.234 1 82.62 84 HIS A C 1
ATOM 596 O O . HIS A 1 84 ? 4.867 48.062 8.672 1 82.62 84 HIS A O 1
ATOM 602 N N . GLN A 1 85 ? 6.316 49.75 8.68 1 79.31 85 GLN A N 1
ATOM 603 C CA . GLN A 1 85 ? 6.598 49.719 7.246 1 79.31 85 GLN A CA 1
ATOM 604 C C . GLN A 1 85 ? 7.281 48.438 6.836 1 79.31 85 GLN A C 1
ATOM 606 O O . GLN A 1 85 ? 7.117 47.969 5.703 1 79.31 85 GLN A O 1
ATOM 611 N N . ALA A 1 86 ? 7.93 47.844 7.723 1 73.25 86 ALA A N 1
ATOM 612 C CA . ALA A 1 86 ? 8.664 46.625 7.41 1 73.25 86 ALA A CA 1
ATOM 613 C C . ALA A 1 86 ? 7.719 45.5 6.969 1 73.25 86 ALA A C 1
ATOM 615 O O . ALA A 1 86 ? 8.07 44.688 6.125 1 73.25 86 ALA A O 1
ATOM 616 N N . PHE A 1 87 ? 6.555 45.562 7.48 1 78.69 87 PHE A N 1
ATOM 617 C CA . PHE A 1 87 ? 5.609 44.5 7.203 1 78.69 87 PHE A CA 1
ATOM 618 C C . PHE A 1 87 ? 4.914 44.719 5.863 1 78.69 87 PHE A C 1
ATOM 620 O O . PHE A 1 87 ? 4.23 43.812 5.363 1 78.69 87 PHE A O 1
ATOM 627 N N . GLY A 1 88 ? 5.094 45.844 5.305 1 75.12 88 GLY A N 1
ATOM 628 C CA . GLY A 1 88 ? 4.617 46.125 3.957 1 75.12 88 GLY A CA 1
ATOM 629 C C . GLY A 1 88 ? 5.41 45.406 2.883 1 75.12 88 GLY A C 1
ATOM 630 O O . GLY A 1 88 ? 4.949 45.25 1.75 1 75.12 88 GLY A O 1
ATOM 631 N N . ARG A 1 89 ? 6.523 44.875 3.248 1 74.62 89 ARG A N 1
ATOM 632 C CA . ARG A 1 89 ? 7.383 44.188 2.295 1 74.62 89 ARG A CA 1
ATOM 633 C C . ARG A 1 89 ? 7.309 42.656 2.484 1 74.62 89 ARG A C 1
ATOM 635 O O . ARG A 1 89 ? 7.98 41.906 1.777 1 74.62 89 ARG A O 1
ATOM 642 N N . CYS A 1 90 ? 6.566 42.281 3.463 1 75.31 90 CYS A N 1
ATOM 643 C CA . CYS A 1 90 ? 6.406 40.844 3.73 1 75.31 90 CYS A CA 1
ATOM 644 C C . CYS A 1 90 ? 5.211 40.281 2.973 1 75.31 90 CYS A C 1
ATOM 646 O O . CYS A 1 90 ? 4.07 40.406 3.414 1 75.31 90 CYS A O 1
ATOM 648 N N . ASN A 1 91 ? 5.539 39.594 1.893 1 73.5 91 ASN A N 1
ATOM 649 C CA . ASN A 1 91 ? 4.48 38.969 1.091 1 73.5 91 ASN A CA 1
ATOM 650 C C . ASN A 1 91 ? 3.91 37.75 1.759 1 73.5 91 ASN A C 1
ATOM 652 O O . ASN A 1 91 ? 4.66 36.906 2.289 1 73.5 91 ASN A O 1
ATOM 656 N N . VAL A 1 92 ? 2.58 37.688 1.788 1 74.5 92 VAL A N 1
ATOM 657 C CA . VAL A 1 92 ? 1.911 36.531 2.381 1 74.5 92 VAL A CA 1
ATOM 658 C C . VAL A 1 92 ? 0.764 36.094 1.479 1 74.5 92 VAL A C 1
ATOM 660 O O . VAL A 1 92 ? 0.281 36.844 0.646 1 74.5 92 VAL A O 1
ATOM 663 N N . LYS A 1 93 ? 0.479 34.812 1.63 1 72.88 93 LYS A N 1
ATOM 664 C CA . LYS A 1 93 ? -0.729 34.25 1.021 1 72.88 93 LYS A CA 1
ATOM 665 C C . LYS A 1 93 ? -1.862 34.156 2.037 1 72.88 93 LYS A C 1
ATOM 667 O O . LYS A 1 93 ? -1.758 33.438 3.025 1 72.88 93 LYS A O 1
ATOM 672 N N . ALA A 1 94 ? -2.855 34.938 1.752 1 73.69 94 ALA A N 1
ATOM 673 C CA . ALA A 1 94 ? -4.008 34.938 2.648 1 73.69 94 ALA A CA 1
ATOM 674 C C . ALA A 1 94 ? -5.082 33.969 2.154 1 73.69 94 ALA A C 1
ATOM 676 O O . ALA A 1 94 ? -5.398 33.938 0.962 1 73.69 94 ALA A O 1
ATOM 677 N N . LEU A 1 95 ? -5.512 33.125 3.055 1 73.62 95 LEU A N 1
ATOM 678 C CA . LEU A 1 95 ? -6.582 32.188 2.75 1 73.62 95 LEU A CA 1
ATOM 679 C C . LEU A 1 95 ? -7.906 32.656 3.34 1 73.62 95 LEU A C 1
ATOM 681 O O . LEU A 1 95 ? -7.969 33.031 4.512 1 73.62 95 LEU A O 1
ATOM 685 N N . PHE A 1 96 ? -8.875 32.625 2.41 1 70.06 96 PHE A N 1
ATOM 686 C CA . PHE A 1 96 ? -10.195 33.094 2.82 1 70.06 96 PHE A CA 1
ATOM 687 C C . PHE A 1 96 ? -11.227 31.969 2.686 1 70.06 96 PHE A C 1
ATOM 689 O O . PHE A 1 96 ? -11.188 31.203 1.729 1 70.06 96 PHE A O 1
ATOM 696 N N . HIS A 1 97 ? -11.945 31.75 3.625 1 66.31 97 HIS A N 1
ATOM 697 C CA . HIS A 1 97 ? -13.086 30.844 3.52 1 66.31 97 HIS A CA 1
ATOM 698 C C . HIS A 1 97 ? -14.398 31.594 3.717 1 66.31 97 HIS A C 1
ATOM 700 O O . HIS A 1 97 ? -14.438 32.656 4.363 1 66.31 97 HIS A O 1
ATOM 706 N N . ARG A 1 98 ? -15.383 31.047 2.834 1 57.56 98 ARG A N 1
ATOM 707 C CA . ARG A 1 98 ? -16.703 31.641 2.98 1 57.56 98 ARG A CA 1
ATOM 708 C C . ARG A 1 98 ? -17.297 31.344 4.355 1 57.56 98 ARG A C 1
ATOM 710 O O . ARG A 1 98 ? -17.062 30.266 4.914 1 57.56 98 ARG A O 1
ATOM 717 N N . ALA A 1 99 ? -18.031 32.375 4.742 1 52.12 99 ALA A N 1
ATOM 718 C CA . ALA A 1 99 ? -18.75 32.219 6.004 1 52.12 99 ALA A CA 1
ATOM 719 C C . ALA A 1 99 ? -19.688 31.016 5.957 1 52.12 99 ALA A C 1
ATOM 721 O O . ALA A 1 99 ? -20.281 30.719 4.918 1 52.12 99 ALA A O 1
ATOM 722 N N . ASN A 1 100 ? -19.703 30.219 6.848 1 52.41 100 ASN A N 1
ATOM 723 C CA . ASN A 1 100 ? -20.594 29.078 7.035 1 52.41 100 ASN A CA 1
ATOM 724 C C . ASN A 1 100 ? -20.125 27.859 6.234 1 52.41 100 ASN A C 1
ATOM 726 O O . ASN A 1 100 ? -20.812 26.828 6.203 1 52.41 100 ASN A O 1
ATOM 730 N N . GLU A 1 101 ? -19.141 28.297 5.41 1 55.59 101 GLU A N 1
ATOM 731 C CA . GLU A 1 101 ? -18.578 27.125 4.73 1 55.59 101 GLU A CA 1
ATOM 732 C C . GLU A 1 101 ? -17.375 26.578 5.48 1 55.59 101 GLU A C 1
ATOM 734 O O . GLU A 1 101 ? -16.578 27.344 6.031 1 55.59 101 GLU A O 1
ATOM 739 N N . ARG A 1 102 ? -17.609 25.594 6.133 1 54.56 102 ARG A N 1
ATOM 740 C CA . ARG A 1 102 ? -16.484 24.938 6.789 1 54.56 102 ARG A CA 1
ATOM 741 C C . ARG A 1 102 ? -15.641 24.156 5.785 1 54.56 102 ARG A C 1
ATOM 743 O O . ARG A 1 102 ? -15.953 23 5.469 1 54.56 102 ARG A O 1
ATOM 750 N N . PRO A 1 103 ? -14.719 25.094 5.227 1 53.72 103 PRO A N 1
ATOM 751 C CA . PRO A 1 103 ? -13.977 24.344 4.211 1 53.72 103 PRO A CA 1
ATOM 752 C C . PRO A 1 103 ? -13.312 23.094 4.77 1 53.72 103 PRO A C 1
ATOM 754 O O . PRO A 1 103 ? -12.859 23.094 5.914 1 53.72 103 PRO A O 1
ATOM 757 N N . ALA A 1 104 ? -13.461 21.984 3.961 1 53.69 104 ALA A N 1
ATOM 758 C CA . ALA A 1 104 ? -12.859 20.719 4.359 1 53.69 104 ALA A CA 1
ATOM 759 C C . ALA A 1 104 ? -11.344 20.766 4.234 1 53.69 104 ALA A C 1
ATOM 761 O O . ALA A 1 104 ? -10.633 20.031 4.938 1 53.69 104 ALA A O 1
ATOM 762 N N . SER A 1 105 ? -10.922 21.672 3.311 1 59.34 105 SER A N 1
ATOM 763 C CA . SER A 1 105 ? -9.477 21.734 3.082 1 59.34 105 SER A CA 1
ATOM 764 C C . SER A 1 105 ? -9.047 23.109 2.582 1 59.34 105 SER A C 1
ATOM 766 O O . SER A 1 105 ? -9.891 23.922 2.203 1 59.34 105 SER A O 1
ATOM 768 N N . GLU A 1 106 ? -7.766 23.5 2.801 1 61.56 106 GLU A N 1
ATOM 769 C CA . GLU A 1 106 ? -7.172 24.719 2.256 1 61.56 106 GLU A CA 1
ATOM 770 C C . GLU A 1 106 ? -7.473 24.859 0.765 1 61.56 106 GLU A C 1
ATOM 772 O O . GLU A 1 106 ? -7.531 25.969 0.241 1 61.56 106 GLU A O 1
ATOM 777 N N . ALA A 1 107 ? -7.762 23.672 0.168 1 60.59 107 ALA A N 1
ATOM 778 C CA . ALA A 1 107 ? -8.023 23.672 -1.268 1 60.59 107 ALA A CA 1
ATOM 779 C C . ALA A 1 107 ? -9.359 24.359 -1.578 1 60.59 107 ALA A C 1
ATOM 781 O O . ALA A 1 107 ? -9.578 24.828 -2.697 1 60.59 107 ALA A O 1
ATOM 782 N N . ASP A 1 108 ? -10.086 24.422 -0.561 1 64.81 108 ASP A N 1
ATOM 783 C CA . ASP A 1 108 ? -11.406 25.016 -0.746 1 64.81 108 ASP A CA 1
ATOM 784 C C . ASP A 1 108 ? -11.383 26.516 -0.451 1 64.81 108 ASP A C 1
ATOM 786 O O . ASP A 1 108 ? -12.391 27.203 -0.603 1 64.81 108 ASP A O 1
ATOM 790 N N . CYS A 1 109 ? -10.125 26.938 -0.153 1 68.5 109 CYS A N 1
ATOM 791 C CA . CYS A 1 109 ? -10.008 28.328 0.249 1 68.5 109 CYS A CA 1
ATOM 792 C C . CYS A 1 109 ? -9.633 29.219 -0.938 1 68.5 109 CYS A C 1
ATOM 794 O O . CYS A 1 109 ? -9.039 28.734 -1.907 1 68.5 109 CYS A O 1
ATOM 796 N N . ILE A 1 110 ? -10.133 30.406 -0.838 1 68.44 110 ILE A N 1
ATOM 797 C CA . ILE A 1 110 ? -9.68 31.406 -1.798 1 68.44 110 ILE A CA 1
ATOM 798 C C . ILE A 1 110 ? -8.344 32 -1.34 1 68.44 110 ILE A C 1
ATOM 800 O O . ILE A 1 110 ? -8.211 32.438 -0.19 1 68.44 110 ILE A O 1
ATOM 804 N N . THR A 1 111 ? -7.383 31.938 -2.23 1 72.25 111 THR A N 1
ATOM 805 C CA . THR A 1 111 ? -6.055 32.438 -1.88 1 72.25 111 THR A CA 1
ATOM 806 C C . THR A 1 111 ? -5.797 33.781 -2.525 1 72.25 111 THR A C 1
ATOM 808 O O . THR A 1 111 ? -6.16 34 -3.682 1 72.25 111 THR A O 1
ATOM 811 N N . ARG A 1 112 ? -5.238 34.719 -1.737 1 73.38 112 ARG A N 1
ATOM 812 C CA . ARG A 1 112 ? -4.848 36.031 -2.236 1 73.38 112 ARG A CA 1
ATOM 813 C C . ARG A 1 112 ? -3.426 36.406 -1.811 1 73.38 112 ARG A C 1
ATOM 815 O O . ARG A 1 112 ? -3.053 36.188 -0.652 1 73.38 112 ARG A O 1
ATOM 822 N N . GLU A 1 113 ? -2.764 36.938 -2.758 1 76.56 113 GLU A N 1
ATOM 823 C CA . GLU A 1 113 ? -1.431 37.438 -2.43 1 76.56 113 GLU A CA 1
ATOM 824 C C . GLU A 1 113 ? -1.486 38.875 -1.939 1 76.56 113 GLU A C 1
ATOM 826 O O . GLU A 1 113 ? -2.178 39.719 -2.527 1 76.56 113 GLU A O 1
ATOM 831 N N . THR A 1 114 ? -0.861 39.125 -0.858 1 79 114 THR A N 1
ATOM 832 C CA . THR A 1 114 ? -0.833 40.469 -0.245 1 79 114 THR A CA 1
ATOM 833 C C . THR A 1 114 ? 0.397 40.625 0.645 1 79 114 THR A C 1
ATOM 835 O O . THR A 1 114 ? 1.354 39.844 0.533 1 79 114 THR A O 1
ATOM 838 N N . THR A 1 115 ? 0.435 41.75 1.349 1 78.38 115 THR A N 1
ATOM 839 C CA . THR A 1 115 ? 1.479 41.938 2.354 1 78.38 115 THR A CA 1
ATOM 840 C C . THR A 1 115 ? 0.903 41.781 3.76 1 78.38 115 THR A C 1
ATOM 842 O O . THR A 1 115 ? -0.303 41.969 3.961 1 78.38 115 THR A O 1
ATOM 845 N N . LEU A 1 116 ? 1.771 41.5 4.652 1 81.5 116 LEU A N 1
ATOM 846 C CA . LEU A 1 116 ? 1.334 41.406 6.039 1 81.5 116 LEU A CA 1
ATOM 847 C C . LEU A 1 116 ? 0.696 42.688 6.52 1 81.5 116 LEU A C 1
ATOM 849 O O . LEU A 1 116 ? -0.29 42.656 7.262 1 81.5 116 LEU A O 1
ATOM 853 N N . LYS A 1 117 ? 1.262 43.781 6.16 1 81.25 117 LYS A N 1
ATOM 854 C CA . LYS A 1 117 ? 0.724 45.062 6.531 1 81.25 117 LYS A CA 1
ATOM 855 C C . LYS A 1 117 ? -0.687 45.25 5.98 1 81.25 117 LYS A C 1
ATOM 857 O O . LYS A 1 117 ? -1.6 45.656 6.719 1 81.25 117 LYS A O 1
ATOM 862 N N . GLN A 1 118 ? -0.824 45 4.715 1 81 118 GLN A N 1
ATOM 863 C CA . GLN A 1 118 ? -2.131 45.156 4.086 1 81 118 GLN A CA 1
ATOM 864 C C . GLN A 1 118 ? -3.16 44.219 4.715 1 81 118 GLN A C 1
ATOM 866 O O . GLN A 1 118 ? -4.32 44.594 4.891 1 81 118 GLN A O 1
ATOM 871 N N . PHE A 1 119 ? -2.75 43.125 4.984 1 81.62 119 PHE A N 1
ATOM 872 C CA . PHE A 1 119 ? -3.645 42.156 5.609 1 81.62 119 PHE A CA 1
ATOM 873 C C . PHE A 1 119 ? -4.055 42.625 7 1 81.62 119 PHE A C 1
ATOM 875 O O . PHE A 1 119 ? -5.227 42.531 7.367 1 81.62 119 PHE A O 1
ATOM 882 N N . ALA A 1 120 ? -3.104 43.062 7.773 1 84.75 120 ALA A N 1
ATOM 883 C CA . ALA A 1 120 ? -3.393 43.562 9.109 1 84.75 120 ALA A CA 1
ATOM 884 C C . ALA A 1 120 ? -4.34 44.75 9.055 1 84.75 120 ALA A C 1
ATOM 886 O O . ALA A 1 120 ? -5.25 44.875 9.875 1 84.75 120 ALA A O 1
ATOM 887 N N . GLN A 1 121 ? -4.117 45.594 8.156 1 84.25 121 GLN A N 1
ATOM 888 C CA . GLN A 1 121 ? -4.996 46.75 7.969 1 84.25 121 GLN A CA 1
ATOM 889 C C . GLN A 1 121 ? -6.418 46.312 7.641 1 84.25 121 GLN A C 1
ATOM 891 O O . GLN A 1 121 ? -7.387 46.875 8.141 1 84.25 121 GLN A O 1
ATOM 896 N N . TRP A 1 122 ? -6.406 45.344 6.855 1 80.44 122 TRP A N 1
ATOM 897 C CA . TRP A 1 122 ? -7.711 44.812 6.484 1 80.44 122 TRP A CA 1
ATOM 898 C C . TRP A 1 122 ? -8.438 44.25 7.699 1 80.44 122 TRP A C 1
ATOM 900 O O . TRP A 1 122 ? -9.641 44.469 7.867 1 80.44 122 TRP A O 1
ATOM 910 N N . ILE A 1 123 ? -7.793 43.562 8.492 1 80.06 123 ILE A N 1
ATOM 911 C CA . ILE A 1 123 ? -8.375 42.969 9.68 1 80.06 123 ILE A CA 1
ATOM 912 C C . ILE A 1 123 ? -8.852 44.031 10.641 1 80.06 123 ILE A C 1
ATOM 914 O O . ILE A 1 123 ? -9.945 43.938 11.195 1 80.06 123 ILE A O 1
ATOM 918 N N . LEU A 1 124 ? -8.125 45.094 10.844 1 81.88 124 LEU A N 1
ATOM 919 C CA . LEU A 1 124 ? -8.414 46.125 11.844 1 81.88 124 LEU A CA 1
ATOM 920 C C . LEU A 1 124 ? -9.523 47.062 11.359 1 81.88 124 LEU A C 1
ATOM 922 O O . LEU A 1 124 ? -10.305 47.562 12.164 1 81.88 124 LEU A O 1
ATOM 926 N N . GLN A 1 125 ? -9.523 47.688 10.164 1 73.06 125 GLN A N 1
ATOM 927 C CA . GLN A 1 125 ? -10.484 48.656 9.656 1 73.06 125 GLN A CA 1
ATOM 928 C C . GLN A 1 125 ? -11.859 48 9.453 1 73.06 125 GLN A C 1
ATOM 930 O O . GLN A 1 125 ? -12.867 48.719 9.414 1 73.06 125 GLN A O 1
ATOM 935 N N . GLY A 1 126 ? -12.078 47.156 9.633 1 60.25 126 GLY A N 1
ATOM 936 C CA . GLY A 1 126 ? -13.375 46.531 9.367 1 60.25 126 GLY A CA 1
ATOM 937 C C . GLY A 1 126 ? -13.883 46.812 7.965 1 60.25 126 GLY A C 1
ATOM 938 O O . GLY A 1 126 ? -14.82 46.156 7.504 1 60.25 126 GLY A O 1
ATOM 939 N N . ASP A 1 127 ? -13.969 48.406 7.445 1 45.59 127 ASP A N 1
ATOM 940 C CA . ASP A 1 127 ? -14.578 48.906 6.215 1 45.59 127 ASP A CA 1
ATOM 941 C C . ASP A 1 127 ? -13.898 48.312 4.984 1 45.59 127 ASP A C 1
ATOM 943 O O . ASP A 1 127 ? -12.703 48.531 4.77 1 45.59 127 ASP A O 1
ATOM 947 N N . ARG A 1 128 ? -14.461 47.344 4.43 1 46.16 128 ARG A N 1
ATOM 948 C CA . ARG A 1 128 ? -14.078 46.375 3.389 1 46.16 128 ARG A CA 1
ATOM 949 C C . ARG A 1 128 ? -14.07 47.062 2.018 1 46.16 128 ARG A C 1
ATOM 951 O O . ARG A 1 128 ? -14.289 46.375 1 1 46.16 128 ARG A O 1
ATOM 958 N N . SER A 1 129 ? -14.234 48.312 1.751 1 37.91 129 SER A N 1
ATOM 959 C CA . SER A 1 129 ? -14.43 48.969 0.461 1 37.91 129 SER A CA 1
ATOM 960 C C . SER A 1 129 ? -13.406 48.469 -0.561 1 37.91 129 SER A C 1
ATOM 962 O O . SER A 1 129 ? -13.609 48.625 -1.768 1 37.91 129 SER A O 1
ATOM 964 N N . THR A 1 130 ? -12.344 48.781 -0.616 1 40.41 130 THR A N 1
ATOM 965 C CA . THR A 1 130 ? -11.398 48.438 -1.676 1 40.41 130 THR A CA 1
ATOM 966 C C . THR A 1 130 ? -11.273 46.938 -1.837 1 40.41 130 THR A C 1
ATOM 968 O O . THR A 1 130 ? -11.484 46.188 -0.881 1 40.41 130 THR A O 1
ATOM 971 N N . PRO A 1 131 ? -11.422 46.406 -3.273 1 40.34 131 PRO A N 1
ATOM 972 C CA . PRO A 1 131 ? -11.273 45 -3.529 1 40.34 131 PRO A CA 1
ATOM 973 C C . PRO A 1 131 ? -10.375 44.281 -2.506 1 40.34 131 PRO A C 1
ATOM 975 O O . PRO A 1 131 ? -9.227 44.688 -2.32 1 40.34 131 PRO A O 1
ATOM 978 N N . PRO A 1 132 ? -10.68 44.094 -1.229 1 40.75 132 PRO A N 1
ATOM 979 C CA . PRO A 1 132 ? -10.336 42.719 -0.818 1 40.75 132 PRO A CA 1
ATOM 980 C C . PRO A 1 132 ? -10.812 41.656 -1.813 1 40.75 132 PRO A C 1
ATOM 982 O O . PRO A 1 132 ? -12 41.625 -2.152 1 40.75 132 PRO A O 1
ATOM 985 N N . PRO A 1 133 ? -10.234 41.219 -2.926 1 39.5 133 PRO A N 1
ATOM 986 C CA . PRO A 1 133 ? -10.898 40.188 -3.721 1 39.5 133 PRO A CA 1
ATOM 987 C C . PRO A 1 133 ? -11.641 39.156 -2.859 1 39.5 133 PRO A C 1
ATOM 989 O O . PRO A 1 133 ? -12.648 38.594 -3.289 1 39.5 133 PRO A O 1
ATOM 992 N N . PRO A 1 134 ? -11.203 38.25 -2.035 1 41.91 134 PRO A N 1
ATOM 993 C CA . PRO A 1 134 ? -12.188 37.219 -1.758 1 41.91 134 PRO A CA 1
ATOM 994 C C . PRO A 1 134 ? -13.453 37.75 -1.104 1 41.91 134 PRO A C 1
ATOM 996 O O . PRO A 1 134 ? -13.438 38.844 -0.522 1 41.91 134 PRO A O 1
ATOM 999 N N . PRO A 1 135 ? -14.75 37.281 -1.377 1 38.44 135 PRO A N 1
ATOM 1000 C CA . PRO A 1 135 ? -16.016 37.625 -0.742 1 38.44 135 PRO A CA 1
ATOM 1001 C C . PRO A 1 135 ? -15.828 38.219 0.664 1 38.44 135 PRO A C 1
ATOM 1003 O O . PRO A 1 135 ? -14.797 37.969 1.293 1 38.44 135 PRO A O 1
ATOM 1006 N N . PRO A 1 136 ? -16.859 39.156 1.056 1 34.5 136 PRO A N 1
ATOM 1007 C CA . PRO A 1 136 ? -17 39.75 2.395 1 34.5 136 PRO A CA 1
ATOM 1008 C C . PRO A 1 136 ? -16.438 38.844 3.49 1 34.5 136 PRO A C 1
ATOM 1010 O O . PRO A 1 136 ? -16.562 37.625 3.424 1 34.5 136 PRO A O 1
ATOM 1013 N N . ALA A 1 137 ? -15.445 39.312 4.176 1 36.28 137 ALA A N 1
ATOM 1014 C CA . ALA A 1 137 ? -14.547 38.906 5.258 1 36.28 137 ALA A CA 1
ATOM 1015 C C . ALA A 1 137 ? -15.32 38.312 6.426 1 36.28 137 ALA A C 1
ATOM 1017 O O . ALA A 1 137 ? -14.789 38.156 7.527 1 36.28 137 ALA A O 1
ATOM 1018 N N . ARG A 1 138 ? -16.75 38.438 6.445 1 33.72 138 ARG A N 1
ATOM 1019 C CA . ARG A 1 138 ? -16.938 37.875 7.781 1 33.72 138 ARG A CA 1
ATOM 1020 C C . ARG A 1 138 ? -15.906 36.781 8.062 1 33.72 138 ARG A C 1
ATOM 1022 O O . ARG A 1 138 ? -15.031 36.938 8.914 1 33.72 138 ARG A O 1
ATOM 1029 N N . ASP A 1 139 ? -16.375 35.469 7.977 1 36 139 ASP A N 1
ATOM 1030 C CA . ASP A 1 139 ? -15.703 34.344 8.602 1 36 139 ASP A CA 1
ATOM 1031 C C . ASP A 1 139 ? -14.453 33.969 7.816 1 36 139 ASP A C 1
ATOM 1033 O O . ASP A 1 139 ? -14.5 33.094 6.945 1 36 139 ASP A O 1
ATOM 1037 N N . VAL A 1 140 ? -13.68 35.031 7.293 1 39.72 140 VAL A N 1
ATOM 1038 C CA . VAL A 1 140 ? -12.422 34.719 6.633 1 39.72 140 VAL A CA 1
ATOM 1039 C C . VAL A 1 140 ? -11.422 34.188 7.656 1 39.72 140 VAL A C 1
ATOM 1041 O O . VAL A 1 140 ? -11.211 34.781 8.711 1 39.72 140 VAL A O 1
ATOM 1044 N N . ASP A 1 141 ? -11.312 32.938 7.75 1 43.44 141 ASP A N 1
ATOM 1045 C CA . ASP A 1 141 ? -10.141 32.375 8.414 1 43.44 141 ASP A CA 1
ATOM 1046 C C . ASP A 1 141 ? -8.883 32.594 7.586 1 43.44 141 ASP A C 1
ATOM 1048 O O . ASP A 1 141 ? -8.797 32.156 6.441 1 43.44 141 ASP A O 1
ATOM 1052 N N . ALA A 1 142 ? -8.438 34 7.484 1 46.12 142 ALA A N 1
ATOM 1053 C CA . ALA A 1 142 ? -7.195 34.188 6.746 1 46.12 142 ALA A CA 1
ATOM 1054 C C . ALA A 1 142 ? -5.992 33.75 7.574 1 46.12 142 ALA A C 1
ATOM 1056 O O . ALA A 1 142 ? -5.859 34.125 8.742 1 46.12 142 ALA A O 1
ATOM 1057 N N . ALA A 1 143 ? -5.539 32.562 7.5 1 49.56 143 ALA A N 1
ATOM 1058 C CA . ALA A 1 143 ? -4.254 32.219 8.109 1 49.56 143 ALA A CA 1
ATOM 1059 C C . ALA A 1 143 ? -3.113 32.375 7.109 1 49.56 143 ALA A C 1
ATOM 1061 O O . ALA A 1 143 ? -3.256 32.031 5.934 1 49.56 143 ALA A O 1
ATOM 1062 N N . CYS A 1 144 ? -2.322 33.531 7.195 1 46.72 144 CYS A N 1
ATOM 1063 C CA . CYS A 1 144 ? -1.099 33.656 6.414 1 46.72 144 CYS A CA 1
ATOM 1064 C C . CYS A 1 144 ? 0.026 32.812 7.004 1 46.72 144 CYS A C 1
ATOM 1066 O O . CYS A 1 144 ? 0.211 32.781 8.219 1 46.72 144 CYS A O 1
ATOM 1068 N N . ARG A 1 145 ? 0.471 31.672 6.457 1 47.44 145 ARG A N 1
ATOM 1069 C CA . ARG A 1 145 ? 1.634 30.906 6.891 1 47.44 145 ARG A CA 1
ATOM 1070 C C . ARG A 1 145 ? 2.93 31.562 6.438 1 47.44 145 ARG A C 1
ATOM 1072 O O . ARG A 1 145 ? 3.156 31.75 5.238 1 47.44 145 ARG A O 1
ATOM 1079 N N . GLY A 1 146 ? 3.404 32.719 7.02 1 41.88 146 GLY A N 1
ATOM 1080 C CA . GLY A 1 146 ? 4.586 33.438 6.562 1 41.88 146 GLY A CA 1
ATOM 1081 C C . GLY A 1 146 ? 5.883 32.719 6.906 1 41.88 146 GLY A C 1
ATOM 1082 O O . GLY A 1 146 ? 6.203 32.531 8.086 1 41.88 146 GLY A O 1
ATOM 1083 N N . GLY A 1 147 ? 6.438 31.781 6.332 1 43.38 147 GLY A N 1
ATOM 1084 C CA . GLY A 1 147 ? 7.816 31.391 6.559 1 43.38 147 GLY A CA 1
ATOM 1085 C C . GLY A 1 147 ? 8.742 32.562 6.84 1 43.38 147 GLY A C 1
ATOM 1086 O O . GLY A 1 147 ? 9.602 32.469 7.711 1 43.38 147 GLY A O 1
ATOM 1087 N N . ARG A 1 148 ? 8.953 33.562 5.934 1 43.88 148 ARG A N 1
ATOM 1088 C CA . ARG A 1 148 ? 10.062 34.531 5.852 1 43.88 148 ARG A CA 1
ATOM 1089 C C . ARG A 1 148 ? 9.844 35.719 6.785 1 43.88 148 ARG A C 1
ATOM 1091 O O . ARG A 1 148 ? 10.391 36.781 6.566 1 43.88 148 ARG A O 1
ATOM 1098 N N . VAL A 1 149 ? 9.055 35.562 7.707 1 47.03 149 VAL A N 1
ATOM 1099 C CA . VAL A 1 149 ? 8.859 36.719 8.57 1 47.03 149 VAL A CA 1
ATOM 1100 C C . VAL A 1 149 ? 10.188 37.125 9.227 1 47.03 149 VAL A C 1
ATOM 1102 O O . VAL A 1 149 ? 10.469 38.281 9.438 1 47.03 149 VAL A O 1
ATOM 1105 N N . ALA A 1 150 ? 10.961 36.062 9.531 1 47.94 150 ALA A N 1
ATOM 1106 C CA . ALA A 1 150 ? 12.25 36.406 10.125 1 47.94 150 ALA A CA 1
ATOM 1107 C C . ALA A 1 150 ? 13.008 37.406 9.258 1 47.94 150 ALA A C 1
ATOM 1109 O O . ALA A 1 150 ? 13.664 38.312 9.773 1 47.94 150 ALA A O 1
ATOM 1110 N N . ASP A 1 151 ? 12.836 37.125 8.031 1 46.47 151 ASP A N 1
ATOM 1111 C CA . ASP A 1 151 ? 13.586 38.031 7.188 1 46.47 151 ASP A CA 1
ATOM 1112 C C . ASP A 1 151 ? 13.055 39.469 7.312 1 46.47 151 ASP A C 1
ATOM 1114 O O . ASP A 1 151 ? 13.82 40.438 7.238 1 46.47 151 ASP A O 1
ATOM 1118 N N . ALA A 1 152 ? 11.852 39.531 7.465 1 44.25 152 ALA A N 1
ATOM 1119 C CA . ALA A 1 152 ? 11.289 40.875 7.551 1 44.25 152 ALA A CA 1
ATOM 1120 C C . ALA A 1 152 ? 11.695 41.562 8.852 1 44.25 152 ALA A C 1
ATOM 1122 O O . ALA A 1 152 ? 11.906 42.781 8.875 1 44.25 152 ALA A O 1
ATOM 1123 N N . VAL A 1 153 ? 11.734 40.781 9.875 1 46.06 153 VAL A N 1
ATOM 1124 C CA . VAL A 1 153 ? 12.062 41.375 11.164 1 46.06 153 VAL A CA 1
ATOM 1125 C C . VAL A 1 153 ? 13.562 41.625 11.25 1 46.06 153 VAL A C 1
ATOM 1127 O O . VAL A 1 153 ? 14.016 42.5 12.008 1 46.06 153 VAL A O 1
ATOM 1130 N N . LYS A 1 154 ? 14.273 40.75 10.609 1 45.28 154 LYS A N 1
ATOM 1131 C CA . LYS A 1 154 ? 15.703 41 10.688 1 45.28 154 LYS A CA 1
ATOM 1132 C C . LYS A 1 154 ? 16.031 42.438 10.289 1 45.28 154 LYS A C 1
ATOM 1134 O O . LYS A 1 154 ? 17.031 43 10.727 1 45.28 154 LYS A O 1
ATOM 1139 N N . SER A 1 155 ? 15.289 42.938 9.328 1 38.47 155 SER A N 1
ATOM 1140 C CA . SER A 1 155 ? 15.711 44.281 8.922 1 38.47 155 SER A CA 1
ATOM 1141 C C . SER A 1 155 ? 15.406 45.312 10 1 38.47 155 SER A C 1
ATOM 1143 O O . SER A 1 155 ? 15.664 46.5 9.82 1 38.47 155 SER A O 1
ATOM 1145 N N . GLU A 1 156 ? 14.594 45 10.922 1 37.84 156 GLU A N 1
ATOM 1146 C CA . GLU A 1 156 ? 14.344 46.062 11.891 1 37.84 156 GLU A CA 1
ATOM 1147 C C . GLU A 1 156 ? 15.562 46.281 12.773 1 37.84 156 GLU A C 1
ATOM 1149 O O . GLU A 1 156 ? 16.312 45.375 13.07 1 37.84 156 GLU A O 1
ATOM 1154 N N . PRO A 1 157 ? 16.031 47.562 12.961 1 36.16 157 PRO A N 1
ATOM 1155 C CA . PRO A 1 157 ? 17.109 47.938 13.875 1 36.16 157 PRO A CA 1
ATOM 1156 C C . PRO A 1 157 ? 17.062 47.188 15.195 1 36.16 157 PRO A C 1
ATOM 1158 O O . PRO A 1 157 ? 15.984 46.844 15.688 1 36.16 157 PRO A O 1
ATOM 1161 N N . GLU A 1 158 ? 18.125 46.406 15.586 1 36.88 158 GLU A N 1
ATOM 1162 C CA . GLU A 1 158 ? 18.359 45.781 16.891 1 36.88 158 GLU A CA 1
ATOM 1163 C C . GLU A 1 158 ? 17.719 46.625 18.016 1 36.88 158 GLU A C 1
ATOM 1165 O O . GLU A 1 158 ? 17.828 47.844 18.016 1 36.88 158 GLU A O 1
ATOM 1170 N N . PRO A 1 159 ? 16.672 46.188 18.703 1 34.62 159 PRO A N 1
ATOM 1171 C CA . PRO A 1 159 ? 16.516 47.031 19.891 1 34.62 159 PRO A CA 1
ATOM 1172 C C . PRO A 1 159 ? 17.859 47.5 20.453 1 34.62 159 PRO A C 1
ATOM 1174 O O . PRO A 1 159 ? 18.891 46.938 20.156 1 34.62 159 PRO A O 1
ATOM 1177 N N . SER A 1 160 ? 17.984 48.594 21.234 1 32.28 160 SER A N 1
ATOM 1178 C CA . SER A 1 160 ? 19.172 49.188 21.828 1 32.28 160 SER A CA 1
ATOM 1179 C C . SER A 1 160 ? 20.156 48.094 22.266 1 32.28 160 SER A C 1
ATOM 1181 O O . SER A 1 160 ? 19.781 46.938 22.453 1 32.28 160 SER A O 1
ATOM 1183 N N . GLU A 1 161 ? 21.562 48.344 22.375 1 35.31 161 GLU A N 1
ATOM 1184 C CA . GLU A 1 161 ? 22.797 47.688 22.797 1 35.31 161 GLU A CA 1
ATOM 1185 C C . GLU A 1 161 ? 22.562 46.688 23.922 1 35.31 161 GLU A C 1
ATOM 1187 O O . GLU A 1 161 ? 23.328 45.75 24.094 1 35.31 161 GLU A O 1
ATOM 1192 N N . SER A 1 162 ? 21.797 47.062 25.016 1 32.78 162 SER A N 1
ATOM 1193 C CA . SER A 1 162 ? 21.844 46.344 26.281 1 32.78 162 SER A CA 1
ATOM 1194 C C . SER A 1 162 ? 21.297 44.938 26.125 1 32.78 162 SER A C 1
ATOM 1196 O O . SER A 1 162 ? 21.656 44.031 26.891 1 32.78 162 SER A O 1
ATOM 1198 N N . ASP A 1 163 ? 20.172 44.719 25.531 1 32.91 163 ASP A N 1
ATOM 1199 C CA . ASP A 1 163 ? 19.625 43.375 25.703 1 32.91 163 ASP A CA 1
ATOM 1200 C C . ASP A 1 163 ? 20.156 42.438 24.625 1 32.91 163 ASP A C 1
ATOM 1202 O O . ASP A 1 163 ? 19.484 42.188 23.609 1 32.91 163 ASP A O 1
ATOM 1206 N N . SER A 1 164 ? 21.359 42.406 24.156 1 33.81 164 SER A N 1
ATOM 1207 C CA . SER A 1 164 ? 22.203 41.562 23.312 1 33.81 164 SER A CA 1
ATOM 1208 C C . SER A 1 164 ? 21.953 40.094 23.594 1 33.81 164 SER A C 1
ATOM 1210 O O . SER A 1 164 ? 22.422 39.219 22.844 1 33.81 164 SER A O 1
ATOM 1212 N N . LYS A 1 165 ? 21.734 39.781 24.859 1 33.12 165 LYS A N 1
ATOM 1213 C CA . LYS A 1 165 ? 21.672 38.375 25.266 1 33.12 165 LYS A CA 1
ATOM 1214 C C . LYS A 1 165 ? 20.547 37.656 24.547 1 33.12 165 LYS A C 1
ATOM 1216 O O . LYS A 1 165 ? 20.438 36.406 24.625 1 33.12 165 LYS A O 1
ATOM 1221 N N . HIS A 1 166 ? 19.562 38.344 24.219 1 32.22 166 HIS A N 1
ATOM 1222 C CA . HIS A 1 166 ? 18.391 37.656 23.688 1 32.22 166 HIS A CA 1
ATOM 1223 C C . HIS A 1 166 ? 18.594 37.281 22.219 1 32.22 166 HIS A C 1
ATOM 1225 O O . HIS A 1 166 ? 17.656 36.781 21.562 1 32.22 166 HIS A O 1
ATOM 1231 N N . LYS A 1 167 ? 19.688 37.719 21.578 1 35.25 167 LYS A N 1
ATOM 1232 C CA . LYS A 1 167 ? 19.891 37.531 20.156 1 35.25 167 LYS A CA 1
ATOM 1233 C C . LYS A 1 167 ? 19.938 36.031 19.797 1 35.25 167 LYS A C 1
ATOM 1235 O O . LYS A 1 167 ? 20.016 35.688 18.625 1 35.25 167 LYS A O 1
ATOM 1240 N N . LYS A 1 168 ? 20.578 35.281 20.656 1 34.12 168 LYS A N 1
ATOM 1241 C CA . LYS A 1 168 ? 20.859 33.938 20.203 1 34.12 168 LYS A CA 1
ATOM 1242 C C . LYS A 1 168 ? 19.578 33.094 20.094 1 34.12 168 LYS A C 1
ATOM 1244 O O . LYS A 1 168 ? 19.469 32.031 20.703 1 34.12 168 LYS A O 1
ATOM 1249 N N . CYS A 1 169 ? 18.531 33.594 20.359 1 31.67 169 CYS A N 1
ATOM 1250 C CA . CYS A 1 169 ? 17.422 32.688 20.219 1 31.67 169 CYS A CA 1
ATOM 1251 C C . CYS A 1 169 ? 17.562 31.844 18.953 1 31.67 169 CYS A C 1
ATOM 1253 O O . CYS A 1 169 ? 18.25 32.25 18.016 1 31.67 169 CYS A O 1
ATOM 1255 N N . ALA A 1 170 ? 16.562 30.703 18.797 1 37.66 170 ALA A N 1
ATOM 1256 C CA . ALA A 1 170 ? 16.375 29.562 17.906 1 37.66 170 ALA A CA 1
ATOM 1257 C C . ALA A 1 170 ? 16.406 30 16.438 1 37.66 170 ALA A C 1
ATOM 1259 O O . ALA A 1 170 ? 16.109 31.156 16.125 1 37.66 170 ALA A O 1
ATOM 1260 N N . ASN A 1 171 ? 17.281 29.453 15.727 1 39.84 171 ASN A N 1
ATOM 1261 C CA . ASN A 1 171 ? 17.266 29.5 14.273 1 39.84 171 ASN A CA 1
ATOM 1262 C C . ASN A 1 171 ? 15.844 29.688 13.734 1 39.84 171 ASN A C 1
ATOM 1264 O O . ASN A 1 171 ? 15.109 28.703 13.555 1 39.84 171 ASN A O 1
ATOM 1268 N N . LEU A 1 172 ? 15.219 30.828 14.055 1 45.72 172 LEU A N 1
ATOM 1269 C CA . LEU A 1 172 ? 13.953 31.312 13.516 1 45.72 172 LEU A CA 1
ATOM 1270 C C . LEU A 1 172 ? 13.852 31.016 12.016 1 45.72 172 LEU A C 1
ATOM 1272 O O . LEU A 1 172 ? 12.789 31.203 11.414 1 45.72 172 LEU A O 1
ATOM 1276 N N . ASP A 1 173 ? 14.992 30.562 11.484 1 51.38 173 ASP A N 1
ATOM 1277 C CA . ASP A 1 173 ? 14.945 30.312 10.047 1 51.38 173 ASP A CA 1
ATOM 1278 C C . ASP A 1 173 ? 13.875 29.281 9.711 1 51.38 173 ASP A C 1
ATOM 1280 O O . ASP A 1 173 ? 13.367 29.25 8.586 1 51.38 173 ASP A O 1
ATOM 1284 N N . ASN A 1 174 ? 13.414 28.562 10.797 1 59.72 174 ASN A N 1
ATOM 1285 C CA . ASN A 1 174 ? 12.422 27.547 10.492 1 59.72 174 ASN A CA 1
ATOM 1286 C C . ASN A 1 174 ? 11.094 27.828 11.18 1 59.72 174 ASN A C 1
ATOM 1288 O O . ASN A 1 174 ? 10.281 26.922 11.375 1 59.72 174 ASN A O 1
ATOM 1292 N N . ALA A 1 175 ? 10.898 29.109 11.562 1 71.44 175 ALA A N 1
ATOM 1293 C CA . ALA A 1 175 ? 9.672 29.438 12.273 1 71.44 175 ALA A CA 1
ATOM 1294 C C . ALA A 1 175 ? 8.547 29.797 11.297 1 71.44 175 ALA A C 1
ATOM 1296 O O . ALA A 1 175 ? 8.805 30.375 10.242 1 71.44 175 ALA A O 1
ATOM 1297 N N . ALA A 1 176 ? 7.379 29.328 11.633 1 78.12 176 ALA A N 1
ATOM 1298 C CA . ALA A 1 176 ? 6.188 29.734 10.883 1 78.12 176 ALA A CA 1
ATOM 1299 C C . ALA A 1 176 ? 5.426 30.828 11.602 1 78.12 176 ALA A C 1
ATOM 1301 O O . ALA A 1 176 ? 5.488 30.938 12.828 1 78.12 176 ALA A O 1
ATOM 1302 N N . PHE A 1 177 ? 4.855 31.734 10.82 1 82.94 177 PHE A N 1
ATOM 1303 C CA . PHE A 1 177 ? 4.059 32.844 11.336 1 82.94 177 PHE A CA 1
ATOM 1304 C C . PHE A 1 177 ? 2.594 32.656 10.953 1 82.94 177 PHE A C 1
ATOM 1306 O O . PHE A 1 177 ? 2.275 32.406 9.797 1 82.94 177 PHE A O 1
ATOM 1313 N N . TRP A 1 178 ? 1.767 32.812 11.938 1 85.5 178 TRP A N 1
ATOM 1314 C CA . TRP A 1 178 ? 0.333 32.656 11.727 1 85.5 178 TRP A CA 1
ATOM 1315 C C . TRP A 1 178 ? -0.43 33.875 12.18 1 85.5 178 TRP A C 1
ATOM 1317 O O . TRP A 1 178 ? -0.243 34.344 13.305 1 85.5 178 TRP A O 1
ATOM 1327 N N . PHE A 1 179 ? -1.163 34.469 11.328 1 86.12 179 PHE A N 1
ATOM 1328 C CA . PHE A 1 179 ? -2.045 35.594 11.609 1 86.12 179 PHE A CA 1
ATOM 1329 C C . PHE A 1 179 ? -3.453 35.312 11.094 1 86.12 179 PHE A C 1
ATOM 1331 O O . PHE A 1 179 ? -3.648 35.094 9.906 1 86.12 179 PHE A O 1
ATOM 1338 N N . GLY A 1 180 ? -4.383 35.25 12.055 1 84.25 180 GLY A N 1
ATOM 1339 C CA . GLY A 1 180 ? -5.738 34.906 11.648 1 84.25 180 GLY A CA 1
ATOM 1340 C C . GLY A 1 180 ? -6.797 35.719 12.391 1 84.25 180 GLY A C 1
ATOM 1341 O O . GLY A 1 180 ? -6.57 36.156 13.516 1 84.25 180 GLY A O 1
ATOM 1342 N N . THR A 1 181 ? -7.992 35.906 11.711 1 83.38 181 THR A N 1
ATOM 1343 C CA . THR A 1 181 ? -9.141 36.531 12.336 1 83.38 181 THR A CA 1
ATOM 1344 C C . THR A 1 181 ? -9.828 35.594 13.312 1 83.38 181 THR A C 1
ATOM 1346 O O . THR A 1 181 ? -9.57 34.406 13.312 1 83.38 181 THR A O 1
ATOM 1349 N N . GLU A 1 182 ? -10.641 36.219 14.172 1 84.56 182 GLU A N 1
ATOM 1350 C CA . GLU A 1 182 ? -11.484 35.375 15.023 1 84.56 182 GLU A CA 1
ATOM 1351 C C . GLU A 1 182 ? -12.297 34.375 14.188 1 84.56 182 GLU A C 1
ATOM 1353 O O . GLU A 1 182 ? -12.883 34.75 13.172 1 84.56 182 GLU A O 1
ATOM 1358 N N . GLY A 1 183 ? -12.211 33.094 14.594 1 81.62 183 GLY A N 1
ATOM 1359 C CA . GLY A 1 183 ? -12.969 32.094 13.875 1 81.62 183 GLY A CA 1
ATOM 1360 C C . GLY A 1 183 ? -12.133 31.297 12.883 1 81.62 183 GLY A C 1
ATOM 1361 O O . GLY A 1 183 ? -12.531 30.219 12.445 1 81.62 183 GLY A O 1
ATOM 1362 N N . ALA A 1 184 ? -10.984 31.875 12.477 1 83 184 ALA A N 1
ATOM 1363 C CA . ALA A 1 184 ? -10.102 31.125 11.578 1 83 184 ALA A CA 1
ATOM 1364 C C . ALA A 1 184 ? -9.742 29.766 12.164 1 83 184 ALA A C 1
ATOM 1366 O O . ALA A 1 184 ? -9.516 29.641 13.375 1 83 184 ALA A O 1
ATOM 1367 N N . VAL A 1 185 ? -9.695 28.75 11.266 1 84.56 185 VAL A N 1
ATOM 1368 C CA . VAL A 1 185 ? -9.492 27.391 11.742 1 84.56 185 VAL A CA 1
ATOM 1369 C C . VAL A 1 185 ? -8.398 26.703 10.922 1 84.56 185 VAL A C 1
ATOM 1371 O O . VAL A 1 185 ? -8.344 26.875 9.703 1 84.56 185 VAL A O 1
ATOM 1374 N N . THR A 1 186 ? -7.465 26.109 11.523 1 85.19 186 THR A N 1
ATOM 1375 C CA . THR A 1 186 ? -6.652 25.047 10.93 1 85.19 186 THR A CA 1
ATOM 1376 C C . THR A 1 186 ? -7.223 23.672 11.266 1 85.19 186 THR A C 1
ATOM 1378 O O . THR A 1 186 ? -7.25 23.281 12.43 1 85.19 186 THR A O 1
ATOM 1381 N N . ARG A 1 187 ? -7.617 23.016 10.289 1 87.19 187 ARG A N 1
ATOM 1382 C CA . ARG A 1 187 ? -8.297 21.734 10.484 1 87.19 187 ARG A CA 1
ATOM 1383 C C . ARG A 1 187 ? -7.352 20.703 11.078 1 87.19 187 ARG A C 1
ATOM 1385 O O . ARG A 1 187 ? -6.129 20.812 10.945 1 87.19 187 ARG A O 1
ATOM 1392 N N . CYS A 1 188 ? -8.031 19.719 11.617 1 93.06 188 CYS A N 1
ATOM 1393 C CA . CYS A 1 188 ? -7.297 18.719 12.391 1 93.06 188 CYS A CA 1
ATOM 1394 C C . CYS A 1 188 ? -6.312 17.953 11.508 1 93.06 188 CYS A C 1
ATOM 1396 O O . CYS A 1 188 ? -6.688 17.453 10.453 1 93.06 188 CYS A O 1
ATOM 1398 N N . HIS A 1 189 ? -5.082 17.891 11.938 1 94.25 189 HIS A N 1
ATOM 1399 C CA . HIS A 1 189 ? -4.008 17.172 11.258 1 94.25 189 HIS A CA 1
ATOM 1400 C C . HIS A 1 189 ? -2.867 16.844 12.211 1 94.25 189 HIS A C 1
ATOM 1402 O O . HIS A 1 189 ? -2.861 17.312 13.359 1 94.25 189 HIS A O 1
ATOM 1408 N N . TYR A 1 190 ? -2.004 16 11.852 1 96 190 TYR A N 1
ATOM 1409 C CA . TYR A 1 190 ? -0.728 15.875 12.547 1 96 190 TYR A CA 1
ATOM 1410 C C . TYR A 1 190 ? 0.439 16.047 11.586 1 96 190 TYR A C 1
ATOM 1412 O O . TYR A 1 190 ? 0.297 15.828 10.375 1 96 190 TYR A O 1
ATOM 1420 N N . ASP A 1 191 ? 1.476 16.578 12.086 1 93.25 191 ASP A N 1
ATOM 1421 C CA . ASP A 1 191 ? 2.719 16.734 11.344 1 93.25 191 ASP A CA 1
ATOM 1422 C C . ASP A 1 191 ? 3.521 15.438 11.328 1 93.25 191 ASP A C 1
ATOM 1424 O O . ASP A 1 191 ? 3.697 14.797 12.367 1 93.25 191 ASP A O 1
ATOM 1428 N N . THR A 1 192 ? 4.07 15.039 10.219 1 95.25 192 THR A N 1
ATOM 1429 C CA . THR A 1 192 ? 4.621 13.703 10.062 1 95.25 192 THR A CA 1
ATOM 1430 C C . THR A 1 192 ? 6.023 13.617 10.664 1 95.25 192 THR A C 1
ATOM 1432 O O . THR A 1 192 ? 6.535 12.523 10.906 1 95.25 192 THR A O 1
ATOM 1435 N N . TYR A 1 193 ? 6.703 14.75 10.852 1 92.56 193 TYR A N 1
ATOM 1436 C CA . TYR A 1 193 ? 8.016 14.727 11.484 1 92.56 193 TYR A CA 1
ATOM 1437 C C . TYR A 1 193 ? 8.211 15.938 12.391 1 92.56 193 TYR A C 1
ATOM 1439 O O . TYR A 1 193 ? 7.453 16.906 12.312 1 92.56 193 TYR A O 1
ATOM 1447 N N . GLY A 1 194 ? 9.078 15.781 13.289 1 91.31 194 GLY A N 1
ATOM 1448 C CA . GLY A 1 194 ? 9.406 16.812 14.25 1 91.31 194 GLY A CA 1
ATOM 1449 C C . GLY A 1 194 ? 8.383 16.953 15.359 1 91.31 194 GLY A C 1
ATOM 1450 O O . GLY A 1 194 ? 7.488 16.109 15.484 1 91.31 194 GLY A O 1
ATOM 1451 N N . CYS A 1 195 ? 8.703 17.781 16.234 1 92.06 195 CYS A N 1
ATOM 1452 C CA . CYS A 1 195 ? 7.777 18.328 17.219 1 92.06 195 CYS A CA 1
ATOM 1453 C C . CYS A 1 195 ? 7.695 19.844 17.109 1 92.06 195 CYS A C 1
ATOM 1455 O O . CYS A 1 195 ? 8.438 20.453 16.344 1 92.06 195 CYS A O 1
ATOM 1457 N N . ASN A 1 196 ? 6.66 20.359 17.75 1 90.69 196 ASN A N 1
ATOM 1458 C CA . ASN A 1 196 ? 6.387 21.781 17.547 1 90.69 196 ASN A CA 1
ATOM 1459 C C . ASN A 1 196 ? 6.238 22.516 18.875 1 90.69 196 ASN A C 1
ATOM 1461 O O . ASN A 1 196 ? 5.68 21.984 19.828 1 90.69 196 ASN A O 1
ATOM 1465 N N . LEU A 1 197 ? 6.855 23.672 18.891 1 89.56 197 LEU A N 1
ATOM 1466 C CA . LEU A 1 197 ? 6.551 24.641 19.922 1 89.56 197 LEU A CA 1
ATOM 1467 C C . LEU A 1 197 ? 5.68 25.766 19.375 1 89.56 197 LEU A C 1
ATOM 1469 O O . LEU A 1 197 ? 6.148 26.594 18.578 1 89.56 197 LEU A O 1
ATOM 1473 N N . ALA A 1 198 ? 4.469 25.766 19.766 1 92.88 198 ALA A N 1
ATOM 1474 C CA . ALA A 1 198 ? 3.559 26.828 19.344 1 92.88 198 ALA A CA 1
ATOM 1475 C C . ALA A 1 198 ? 3.561 27.969 20.344 1 92.88 198 ALA A C 1
ATOM 1477 O O . ALA A 1 198 ? 3.305 27.766 21.531 1 92.88 198 ALA A O 1
ATOM 1478 N N . VAL A 1 199 ? 3.824 29.141 19.812 1 90.38 199 VAL A N 1
ATOM 1479 C CA . VAL A 1 199 ? 3.91 30.328 20.672 1 90.38 199 VAL A CA 1
ATOM 1480 C C . VAL A 1 199 ? 2.791 31.297 20.312 1 90.38 199 VAL A C 1
ATOM 1482 O O . VAL A 1 199 ? 2.703 31.766 19.172 1 90.38 199 VAL A O 1
ATOM 1485 N N . GLN A 1 200 ? 2.008 31.562 21.312 1 94.19 200 GLN A N 1
ATOM 1486 C CA . GLN A 1 200 ? 0.965 32.562 21.109 1 94.19 200 GLN A CA 1
ATOM 1487 C C . GLN A 1 200 ? 1.49 33.969 21.391 1 94.19 200 GLN A C 1
ATOM 1489 O O . GLN A 1 200 ? 1.925 34.25 22.5 1 94.19 200 GLN A O 1
ATOM 1494 N N . LEU A 1 201 ? 1.434 34.844 20.438 1 90.44 201 LEU A N 1
ATOM 1495 C CA . LEU A 1 201 ? 2.014 36.156 20.562 1 90.44 201 LEU A CA 1
ATOM 1496 C C . LEU A 1 201 ? 0.939 37.188 20.906 1 90.44 201 LEU A C 1
ATOM 1498 O O . LEU A 1 201 ? 1.166 38.094 21.719 1 90.44 201 LEU A O 1
ATOM 1502 N N . ASP A 1 202 ? -0.119 37.125 20.281 1 92.88 202 ASP A N 1
ATOM 1503 C CA . ASP A 1 202 ? -1.258 38.031 20.484 1 92.88 202 ASP A CA 1
ATOM 1504 C C . ASP A 1 202 ? -2.576 37.281 20.266 1 92.88 202 ASP A C 1
ATOM 1506 O O . ASP A 1 202 ? -2.639 36.344 19.5 1 92.88 202 ASP A O 1
ATOM 1510 N N . GLY A 1 203 ? -3.625 37.781 20.969 1 95.44 203 GLY A N 1
ATOM 1511 C CA . GLY A 1 203 ? -4.914 37.125 20.828 1 95.44 203 GLY A CA 1
ATOM 1512 C C . GLY A 1 203 ? -4.941 35.75 21.438 1 95.44 203 GLY A C 1
ATOM 1513 O O . GLY A 1 203 ? -4.086 35.406 22.25 1 95.44 203 GLY A O 1
ATOM 1514 N N . THR A 1 204 ? -6.027 35 21.094 1 96.44 204 THR A N 1
ATOM 1515 C CA . THR A 1 204 ? -6.219 33.688 21.719 1 96.44 204 THR A CA 1
ATOM 1516 C C . THR A 1 2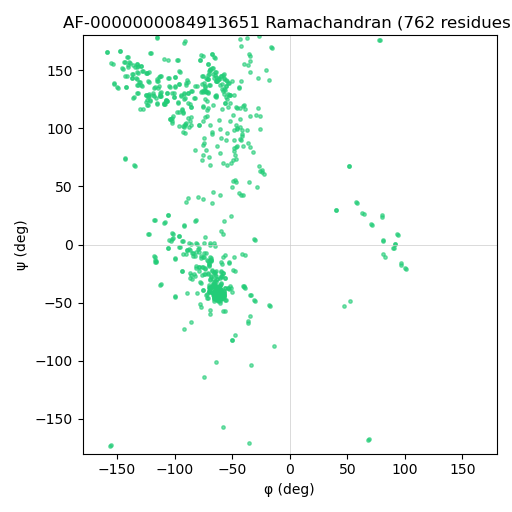04 ? -6.559 32.656 20.672 1 96.44 204 THR A C 1
ATOM 1518 O O . THR A 1 204 ? -7.203 32.938 19.672 1 96.44 204 THR A O 1
ATOM 1521 N N . LYS A 1 205 ? -6.023 31.438 20.906 1 94.94 205 LYS A N 1
ATOM 1522 C CA . LYS A 1 205 ? -6.324 30.266 20.094 1 94.94 205 LYS A CA 1
ATOM 1523 C C . LYS A 1 205 ? -6.699 29.062 20.953 1 94.94 205 LYS A C 1
ATOM 1525 O O . LYS A 1 205 ? -6.098 28.844 22.016 1 94.94 205 LYS A O 1
ATOM 1530 N N . ARG A 1 206 ? -7.66 28.359 20.5 1 96.25 206 ARG A N 1
ATOM 1531 C CA . ARG A 1 206 ? -8.023 27.094 21.141 1 96.25 206 ARG A CA 1
ATOM 1532 C C . ARG A 1 206 ? -7.461 25.906 20.375 1 96.25 206 ARG A C 1
ATOM 1534 O O . ARG A 1 206 ? -7.66 25.797 19.156 1 96.25 206 ARG A O 1
ATOM 1541 N N . TRP A 1 207 ? -6.746 25.031 21.062 1 96.69 207 TRP A N 1
ATOM 1542 C CA . TRP A 1 207 ? -6.195 23.812 20.5 1 96.69 207 TRP A CA 1
ATOM 1543 C C . TRP A 1 207 ? -6.969 22.578 20.984 1 96.69 207 TRP A C 1
ATOM 1545 O O . TRP A 1 207 ? -7.215 22.438 22.188 1 96.69 207 TRP A O 1
ATOM 1555 N N . THR A 1 208 ? -7.461 21.828 20.141 1 95.75 208 THR A N 1
ATOM 1556 C CA . THR A 1 208 ? -7.992 20.5 20.422 1 95.75 208 THR A CA 1
ATOM 1557 C C . THR A 1 208 ? -7.059 19.406 19.891 1 95.75 208 THR A C 1
ATOM 1559 O O . THR A 1 208 ? -6.762 19.375 18.688 1 95.75 208 THR A O 1
ATOM 1562 N N . MET A 1 209 ? -6.641 18.531 20.75 1 97.06 209 MET A N 1
ATOM 1563 C CA . MET A 1 209 ? -5.555 17.625 20.391 1 97.06 209 MET A CA 1
ATOM 1564 C C . MET A 1 209 ? -5.926 16.172 20.688 1 97.06 209 MET A C 1
ATOM 1566 O O . MET A 1 209 ? -6.762 15.914 21.547 1 97.06 209 MET A O 1
ATOM 1570 N N . PHE A 1 210 ? -5.344 15.211 19.969 1 96.75 210 PHE A N 1
ATOM 1571 C CA . PHE A 1 210 ? -5.52 13.773 20.141 1 96.75 210 PHE A CA 1
ATOM 1572 C C . PHE A 1 210 ? -4.184 13.047 20.031 1 96.75 210 PHE A C 1
ATOM 1574 O O . PHE A 1 210 ? -3.336 13.414 19.219 1 96.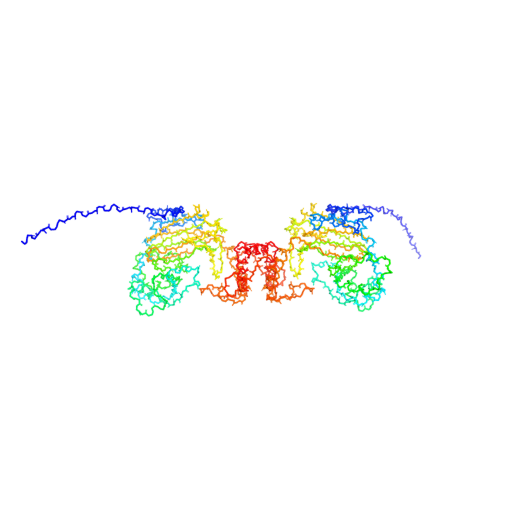75 210 PHE A O 1
ATOM 1581 N N . PRO A 1 211 ? -3.973 12.008 20.812 1 96.12 211 PRO A N 1
ATOM 1582 C CA . PRO A 1 211 ? -2.701 11.281 20.766 1 96.12 211 PRO A CA 1
ATOM 1583 C C . PRO A 1 211 ? -2.537 10.469 19.484 1 96.12 211 PRO A C 1
ATOM 1585 O O . PRO A 1 211 ? -3.525 10.156 18.812 1 96.12 211 PRO A O 1
ATOM 1588 N N . PRO A 1 212 ? -1.25 10.188 19.094 1 94.38 212 PRO A N 1
ATOM 1589 C CA . PRO A 1 212 ? -0.988 9.422 17.891 1 94.38 212 PRO A CA 1
ATOM 1590 C C . PRO A 1 212 ? -1.608 8.023 17.922 1 94.38 212 PRO A C 1
ATOM 1592 O O . PRO A 1 212 ? -1.901 7.441 16.875 1 94.38 212 PRO A O 1
ATOM 1595 N N . GLY A 1 213 ? -1.899 7.445 19.016 1 88.38 213 GLY A N 1
ATOM 1596 C CA . GLY A 1 213 ? -2.398 6.086 19.172 1 88.38 213 GLY A CA 1
ATOM 1597 C C . GLY A 1 213 ? -3.812 5.91 18.656 1 88.38 213 GLY A C 1
ATOM 1598 O O . GLY A 1 213 ? -4.27 4.781 18.453 1 88.38 213 GLY A O 1
ATOM 1599 N N . VAL A 1 214 ? -4.543 6.98 18.375 1 87.69 214 VAL A N 1
ATOM 1600 C CA . VAL A 1 214 ? -5.941 6.891 17.953 1 87.69 214 VAL A CA 1
ATOM 1601 C C . VAL A 1 214 ? -6.055 7.176 16.469 1 87.69 214 VAL A C 1
ATOM 1603 O O . VAL A 1 214 ? -7.125 7.555 15.977 1 87.69 214 VAL A O 1
ATOM 1606 N N . ALA A 1 215 ? -5.09 6.965 15.742 1 85.31 215 ALA A N 1
ATOM 1607 C CA . ALA A 1 215 ? -4.977 7.406 14.352 1 85.31 215 ALA A CA 1
ATOM 1608 C C . ALA A 1 215 ? -6.09 6.805 13.492 1 85.31 215 ALA A C 1
ATOM 1610 O O . ALA A 1 215 ? -6.664 7.488 12.648 1 85.31 215 ALA A O 1
ATOM 1611 N N . ARG A 1 216 ? -6.43 5.57 13.711 1 85.88 216 ARG A N 1
ATOM 1612 C CA . ARG A 1 216 ? -7.449 4.93 12.883 1 85.88 216 ARG A CA 1
ATOM 1613 C C . ARG A 1 216 ? -8.797 5.629 13.039 1 85.88 216 ARG A C 1
ATOM 1615 O O . ARG A 1 216 ? -9.508 5.836 12.055 1 85.88 216 ARG A O 1
ATOM 1622 N N . GLY A 1 217 ? -9.07 6.02 14.25 1 91.44 217 GLY A N 1
ATOM 1623 C CA . GLY A 1 217 ? -10.336 6.684 14.523 1 91.44 217 GLY A CA 1
ATOM 1624 C C . GLY A 1 217 ? -10.375 8.117 14.031 1 91.44 217 GLY A C 1
ATOM 1625 O O . GLY A 1 217 ? -11.438 8.734 13.984 1 91.44 217 GLY A O 1
ATOM 1626 N N . MET A 1 218 ? -9.227 8.633 13.641 1 94.62 218 MET A N 1
ATOM 1627 C CA . MET A 1 218 ? -9.141 10.016 13.172 1 94.62 218 MET A CA 1
ATOM 1628 C C . MET A 1 218 ? -9.383 10.094 11.664 1 94.62 218 MET A C 1
ATOM 1630 O O . MET A 1 218 ? -9.414 11.18 11.094 1 94.62 218 MET A O 1
ATOM 1634 N N . TYR A 1 219 ? -9.531 8.906 10.984 1 91.5 219 TYR A N 1
ATOM 1635 C CA . TYR A 1 219 ? -9.828 8.812 9.562 1 91.5 219 TYR A CA 1
ATOM 1636 C C . TYR A 1 219 ? -8.852 9.648 8.75 1 91.5 219 TYR A C 1
ATOM 1638 O O . TYR A 1 219 ? -9.25 10.609 8.078 1 91.5 219 TYR A O 1
ATOM 1646 N N . PRO A 1 220 ? -7.613 9.211 8.758 1 93.94 220 PRO A N 1
ATOM 1647 C CA . PRO A 1 220 ? -6.57 10 8.102 1 93.94 220 PRO A CA 1
ATOM 1648 C C . PRO A 1 220 ? -6.781 10.109 6.59 1 93.94 220 PRO A C 1
ATOM 1650 O O . PRO A 1 220 ? -7.25 9.164 5.957 1 93.94 220 PRO A O 1
ATOM 1653 N N . THR A 1 221 ? -6.496 11.312 6.074 1 91.56 221 THR A N 1
ATOM 1654 C CA . THR A 1 221 ? -6.504 11.57 4.641 1 91.56 221 THR A CA 1
ATOM 1655 C C . THR A 1 221 ? -5.289 12.406 4.234 1 91.56 221 THR A C 1
ATOM 1657 O O . THR A 1 221 ? -4.816 13.234 5.008 1 91.56 221 THR A O 1
ATOM 1660 N N . ARG A 1 222 ? -4.828 12.133 3.027 1 92.31 222 ARG A N 1
ATOM 1661 C CA . ARG A 1 222 ? -3.617 12.812 2.566 1 92.31 222 ARG A CA 1
ATOM 1662 C C . ARG A 1 222 ? -3.904 13.672 1.345 1 92.31 222 ARG A C 1
ATOM 1664 O O . ARG A 1 222 ? -3.066 14.484 0.938 1 92.31 222 ARG A O 1
ATOM 1671 N N . LEU A 1 223 ? -5.09 13.555 0.75 1 88 223 LEU A N 1
ATOM 1672 C CA . LEU A 1 223 ? -5.422 14.359 -0.42 1 88 223 LEU A CA 1
ATOM 1673 C C . LEU A 1 223 ? -6.391 15.484 -0.053 1 88 223 LEU A C 1
ATOM 1675 O O . LEU A 1 223 ? -7.344 15.258 0.695 1 88 223 LEU A O 1
ATOM 1679 N N . PRO A 1 224 ? -6.219 16.609 -0.653 1 87.12 224 PRO A N 1
ATOM 1680 C CA . PRO A 1 224 ? -5.082 17.031 -1.479 1 87.12 224 PRO A CA 1
ATOM 1681 C C . PRO A 1 224 ? -3.75 16.953 -0.735 1 87.12 224 PRO A C 1
ATOM 1683 O O . PRO A 1 224 ? -3.682 17.297 0.448 1 87.12 224 PRO A O 1
ATOM 1686 N N . PHE A 1 225 ? -2.729 16.562 -1.409 1 89.38 225 PHE A N 1
ATOM 1687 C CA . PHE A 1 225 ? -1.457 16.234 -0.784 1 89.38 225 PHE A CA 1
ATOM 1688 C C . PHE A 1 225 ? -0.7 17.484 -0.375 1 89.38 225 PHE A C 1
ATOM 1690 O O . PHE A 1 225 ? -0.606 18.438 -1.151 1 89.38 225 PHE A O 1
ATOM 1697 N N . GLU A 1 226 ? -0.27 17.5 0.761 1 87.62 226 GLU A N 1
ATOM 1698 C CA . GLU A 1 226 ? 0.646 18.5 1.321 1 87.62 226 GLU A CA 1
ATOM 1699 C C . GLU A 1 226 ? 1.756 17.828 2.127 1 87.62 226 GLU A C 1
ATOM 1701 O O . GLU A 1 226 ? 1.482 17.062 3.057 1 87.62 226 GLU A O 1
ATOM 1706 N N . GLU A 1 227 ? 2.955 18.172 1.779 1 88.06 227 GLU A N 1
ATOM 1707 C CA . GLU A 1 227 ? 4.09 17.562 2.469 1 88.06 227 GLU A CA 1
ATOM 1708 C C . GLU A 1 227 ? 4.008 17.797 3.975 1 88.06 227 GLU A C 1
ATOM 1710 O O . GLU A 1 227 ? 3.668 18.891 4.426 1 88.06 227 GLU A O 1
ATOM 1715 N N . SER A 1 228 ? 4.227 16.734 4.766 1 90.44 228 SER A N 1
ATOM 1716 C CA . SER A 1 228 ? 4.406 16.719 6.211 1 90.44 228 SER A CA 1
ATOM 1717 C C . SER A 1 228 ? 3.066 16.781 6.938 1 90.44 228 SER A C 1
ATOM 1719 O O . SER A 1 228 ? 3.021 16.875 8.164 1 90.44 228 SER A O 1
ATOM 1721 N N . THR A 1 229 ? 1.978 16.781 6.211 1 91.31 229 THR A N 1
ATOM 1722 C CA . THR A 1 229 ? 0.677 16.984 6.836 1 91.31 229 THR A CA 1
ATOM 1723 C C . THR A 1 229 ? -0.267 15.828 6.531 1 91.31 229 THR A C 1
ATOM 1725 O O . THR A 1 229 ? -0.541 15.539 5.367 1 91.31 229 THR A O 1
ATOM 1728 N N . VAL A 1 230 ? -0.737 15.148 7.52 1 94.75 230 VAL A N 1
ATOM 1729 C CA . VAL A 1 230 ? -1.82 14.172 7.402 1 94.75 230 VAL A CA 1
ATOM 1730 C C . VAL A 1 230 ? -3.084 14.727 8.055 1 94.75 230 VAL A C 1
ATOM 1732 O O . VAL A 1 230 ? -3.105 14.984 9.258 1 94.75 230 VAL A O 1
ATOM 1735 N N . ARG A 1 231 ? -4.141 14.859 7.34 1 92.94 231 ARG A N 1
ATOM 1736 C CA . ARG A 1 231 ? -5.363 15.484 7.828 1 92.94 231 ARG A CA 1
ATOM 1737 C C . ARG A 1 231 ? -6.367 14.438 8.289 1 92.94 231 ARG A C 1
ATOM 1739 O O . ARG A 1 231 ? -6.246 13.258 7.949 1 92.94 231 ARG A O 1
ATOM 1746 N N . SER A 1 232 ? -7.258 14.891 9.117 1 93.56 232 SER A N 1
ATOM 1747 C CA . SER A 1 232 ? -8.43 14.086 9.445 1 93.56 232 SER A CA 1
ATOM 1748 C C . SER A 1 232 ? -9.633 14.477 8.594 1 93.56 232 SER A C 1
ATOM 1750 O O . SER A 1 232 ? -9.867 15.664 8.344 1 93.56 232 SER A O 1
ATOM 1752 N N . SER A 1 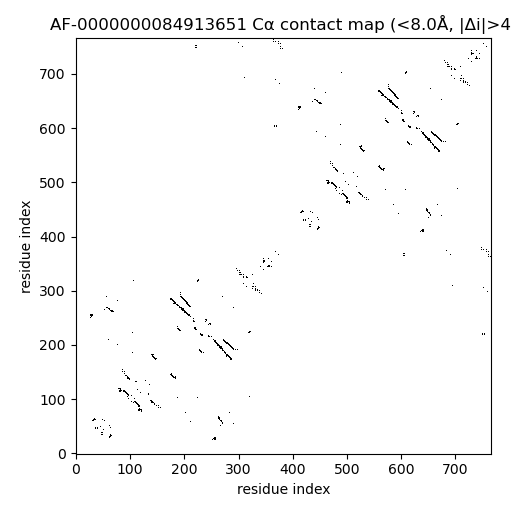233 ? -10.367 13.523 8.133 1 89.38 233 SER A N 1
ATOM 1753 C CA . SER A 1 233 ? -11.594 13.82 7.402 1 89.38 233 SER A CA 1
ATOM 1754 C C . SER A 1 233 ? -12.734 14.172 8.359 1 89.38 233 SER A C 1
ATOM 1756 O O . SER A 1 233 ? -13.812 14.594 7.918 1 89.38 233 SER A O 1
ATOM 1758 N N . VAL A 1 234 ? -12.453 14.086 9.625 1 91.25 234 VAL A N 1
ATOM 1759 C CA . VAL A 1 234 ? -13.461 14.375 10.641 1 91.25 234 VAL A CA 1
ATOM 1760 C C . VAL A 1 234 ? -13.492 15.875 10.922 1 91.25 234 VAL A C 1
ATOM 1762 O O . VAL A 1 234 ? -12.453 16.5 11.094 1 91.25 234 VAL A O 1
ATOM 1765 N N . ASP A 1 235 ? -14.664 16.406 10.93 1 88.56 235 ASP A N 1
ATOM 1766 C CA . ASP A 1 235 ? -14.852 17.719 11.523 1 88.56 235 ASP A CA 1
ATOM 1767 C C . ASP A 1 235 ? -14.914 17.625 13.047 1 88.56 235 ASP A C 1
ATOM 1769 O O . ASP A 1 235 ? -15.969 17.328 13.617 1 88.56 235 ASP A O 1
ATOM 1773 N N . VAL A 1 236 ? -13.859 17.984 13.594 1 89.88 236 VAL A N 1
ATOM 1774 C CA . VAL A 1 236 ? -13.688 17.766 15.023 1 89.88 236 VAL A CA 1
ATOM 1775 C C . VAL A 1 236 ? -14.695 18.609 15.797 1 89.88 236 VAL A C 1
ATOM 1777 O O . VAL A 1 236 ? -15.094 18.25 16.906 1 89.88 236 VAL A O 1
ATOM 1780 N N . GLU A 1 237 ? -15.07 19.734 15.297 1 87.25 237 GLU A N 1
ATOM 1781 C CA . GLU A 1 237 ? -15.992 20.625 15.977 1 87.25 237 GLU A CA 1
ATOM 1782 C C . GLU A 1 237 ? -17.438 20.219 15.75 1 87.25 237 GLU A C 1
ATOM 1784 O O . GLU A 1 237 ? -18.328 20.562 16.547 1 87.25 237 GLU A O 1
ATOM 1789 N N . ALA A 1 238 ? -17.719 19.547 14.672 1 87.38 238 ALA A N 1
ATOM 1790 C CA . ALA A 1 238 ? -19.047 19.047 14.336 1 87.38 238 ALA A CA 1
ATOM 1791 C C . ALA A 1 238 ? -18.969 17.688 13.656 1 87.38 238 ALA A C 1
ATOM 1793 O O . ALA A 1 238 ? -19.297 17.562 12.469 1 87.38 238 ALA A O 1
ATOM 1794 N N . PRO A 1 239 ? -18.672 16.719 14.453 1 89.44 239 PRO A N 1
ATOM 1795 C CA . PRO A 1 239 ? -18.453 15.398 13.852 1 89.44 239 PRO A CA 1
ATOM 1796 C C . PRO A 1 239 ? -19.75 14.781 13.305 1 89.44 239 PRO A C 1
ATOM 1798 O O . PRO A 1 239 ? -20.812 14.945 13.898 1 89.44 239 PRO A O 1
ATOM 1801 N N . ASP A 1 240 ? -19.641 14.211 12.148 1 89.62 240 ASP A N 1
ATOM 1802 C CA . ASP A 1 240 ? -20.719 13.414 11.57 1 89.62 240 ASP A CA 1
ATOM 1803 C C . ASP A 1 240 ? -20.609 11.961 12.008 1 89.62 240 ASP A C 1
ATOM 1805 O O . ASP A 1 240 ? -19.828 11.188 11.461 1 89.62 240 ASP A O 1
ATOM 1809 N N . ALA A 1 241 ? -21.5 11.555 12.836 1 89.19 241 ALA A N 1
ATOM 1810 C CA . ALA A 1 241 ? -21.438 10.219 13.438 1 89.19 241 ALA A CA 1
ATOM 1811 C C . ALA A 1 241 ? -21.703 9.133 12.398 1 89.19 241 ALA A C 1
ATOM 1813 O O . ALA A 1 241 ? -21.25 8 12.539 1 89.19 241 ALA A O 1
ATOM 1814 N N . SER A 1 242 ? -22.5 9.453 11.422 1 90.06 242 SER A N 1
ATOM 1815 C CA . SER A 1 242 ? -22.797 8.484 10.375 1 90.06 242 SER A CA 1
ATOM 1816 C C . SER A 1 242 ? -21.578 8.234 9.492 1 90.06 242 SER A C 1
ATOM 1818 O O . SER A 1 242 ? -21.281 7.086 9.141 1 90.06 242 SER A O 1
ATOM 1820 N N . ALA A 1 243 ? -20.828 9.234 9.227 1 86.38 243 ALA A N 1
ATOM 1821 C CA . ALA A 1 243 ? -19.656 9.133 8.352 1 86.38 243 ALA A CA 1
ATOM 1822 C C . ALA A 1 243 ? -18.438 8.672 9.125 1 86.38 243 ALA A C 1
ATOM 1824 O O . ALA A 1 243 ? -17.562 7.996 8.57 1 86.38 243 ALA A O 1
ATOM 1825 N N . HIS A 1 244 ? -18.391 9 10.414 1 91 244 HIS A N 1
ATOM 1826 C CA . HIS A 1 244 ? -17.219 8.719 11.219 1 91 244 HIS A CA 1
ATOM 1827 C C . HIS A 1 244 ? -17.609 8.109 12.57 1 91 244 HIS A C 1
ATOM 1829 O O . HIS A 1 244 ? -17.297 8.672 13.617 1 91 244 HIS A O 1
ATOM 1835 N N . PRO A 1 245 ? -18.109 6.961 12.539 1 89.94 245 PRO A N 1
ATOM 1836 C CA . PRO A 1 245 ? -18.625 6.352 13.766 1 89.94 245 PRO A CA 1
ATOM 1837 C C . PRO A 1 245 ? -17.531 6.098 14.805 1 89.94 245 PRO A C 1
ATOM 1839 O O . PRO A 1 245 ? -17.781 6.203 16 1 89.94 245 PRO A O 1
ATOM 1842 N N . ASP A 1 246 ? -16.359 5.809 14.414 1 90.5 246 ASP A N 1
ATOM 1843 C CA . ASP A 1 246 ? -15.281 5.488 15.344 1 90.5 246 ASP A CA 1
ATOM 1844 C C . ASP A 1 246 ? -14.781 6.738 16.062 1 90.5 246 ASP A C 1
ATOM 1846 O O . ASP A 1 246 ? -14.211 6.652 17.156 1 90.5 246 ASP A O 1
ATOM 1850 N N . PHE A 1 247 ? -15.008 7.91 15.562 1 92.81 247 PHE A N 1
ATOM 1851 C CA . PHE A 1 247 ? -14.477 9.148 16.125 1 92.81 247 PHE A CA 1
ATOM 1852 C C . PHE A 1 247 ? -15.234 9.539 17.391 1 92.81 247 PHE A C 1
ATOM 1854 O O . PHE A 1 247 ? -14.633 10.023 18.344 1 92.81 247 PHE A O 1
ATOM 1861 N N . VAL A 1 248 ? -16.469 9.359 17.406 1 85.38 248 VAL A N 1
ATOM 1862 C CA . VAL A 1 248 ? -17.297 9.805 18.516 1 85.38 248 VAL A CA 1
ATOM 1863 C C . VAL A 1 248 ? -16.859 9.117 19.812 1 85.38 248 VAL A C 1
ATOM 1865 O O . VAL A 1 248 ? -16.656 9.766 20.828 1 85.38 248 VAL A O 1
ATOM 1868 N N . ALA A 1 249 ? -16.672 7.859 19.641 1 84.5 249 ALA A N 1
ATOM 1869 C CA . ALA A 1 249 ? -16.203 7.117 20.812 1 84.5 249 ALA A CA 1
ATOM 1870 C C . ALA A 1 249 ? -14.789 7.543 21.203 1 84.5 249 ALA A C 1
ATOM 1872 O O . ALA A 1 249 ? -14.477 7.68 22.391 1 84.5 249 ALA A O 1
ATOM 1873 N N . LEU A 1 250 ? -14.023 7.852 20.328 1 89.44 250 LEU A N 1
ATOM 1874 C CA . LEU A 1 250 ? -12.625 8.219 20.516 1 89.44 250 LEU A CA 1
ATOM 1875 C C . LEU A 1 250 ? -12.516 9.586 21.188 1 89.44 250 LEU A C 1
ATOM 1877 O O . LEU A 1 250 ? -11.719 9.773 22.109 1 89.44 250 LEU A O 1
ATOM 1881 N N . ALA A 1 251 ? -13.266 10.5 20.703 1 85.75 251 ALA A N 1
ATOM 1882 C CA . ALA A 1 251 ? -13.188 11.883 21.172 1 85.75 251 ALA A CA 1
ATOM 1883 C C . ALA A 1 251 ? -13.516 11.984 22.656 1 85.75 251 ALA A C 1
ATOM 1885 O O . ALA A 1 251 ? -12.891 12.75 23.391 1 85.75 251 ALA A O 1
ATOM 1886 N N . ALA A 1 252 ? -14.398 11.195 23.125 1 81.88 252 ALA A N 1
ATOM 1887 C CA . ALA A 1 252 ? -14.852 11.234 24.516 1 81.88 252 ALA A CA 1
ATOM 1888 C C . ALA A 1 252 ? -13.719 10.875 25.469 1 81.88 252 ALA A C 1
ATOM 1890 O O . ALA A 1 252 ? -13.625 11.43 26.562 1 81.88 252 ALA A O 1
ATOM 1891 N N . HIS A 1 253 ? -12.789 10.109 24.969 1 85.94 253 HIS A N 1
ATOM 1892 C CA . HIS A 1 253 ? -11.797 9.641 25.922 1 85.94 253 HIS A CA 1
ATOM 1893 C C . HIS A 1 253 ? -10.406 10.164 25.578 1 85.94 253 HIS A C 1
ATOM 1895 O O . HIS A 1 253 ? -9.516 10.18 26.422 1 85.94 253 HIS A O 1
ATOM 1901 N N . ALA A 1 254 ? -10.211 10.641 24.469 1 90.5 254 ALA A N 1
ATOM 1902 C CA . ALA A 1 254 ? -8.828 10.875 24.047 1 90.5 254 ALA A CA 1
ATOM 1903 C C . ALA A 1 254 ? -8.57 12.359 23.828 1 90.5 254 ALA A C 1
ATOM 1905 O O . ALA A 1 254 ? -7.414 12.789 23.766 1 90.5 254 ALA A O 1
ATOM 1906 N N . ALA A 1 255 ? -9.555 13.219 23.75 1 93.81 255 ALA A N 1
ATOM 1907 C CA . ALA A 1 255 ? -9.383 14.625 23.391 1 93.81 255 ALA A CA 1
ATOM 1908 C C . ALA A 1 255 ? -8.75 15.414 24.531 1 93.81 255 ALA A C 1
ATOM 1910 O O . ALA A 1 255 ? -9.086 15.195 25.703 1 93.81 255 ALA A O 1
ATOM 1911 N N . GLN A 1 256 ? -7.809 16.234 24.203 1 95.06 256 GLN A N 1
ATOM 1912 C CA . GLN A 1 256 ? -7.238 17.234 25.109 1 95.06 256 GLN A CA 1
ATOM 1913 C C . GLN A 1 256 ? -7.375 18.641 24.516 1 95.06 256 GLN A C 1
ATOM 1915 O O . GLN A 1 256 ? -7.246 18.828 23.297 1 95.06 256 GLN A O 1
ATOM 1920 N N . TRP A 1 257 ? -7.676 19.609 25.375 1 95.19 257 TRP A N 1
ATOM 1921 C CA . TRP A 1 257 ? -7.852 20.953 24.859 1 95.19 257 TRP A CA 1
ATOM 1922 C C . TRP A 1 257 ? -7.09 21.969 25.703 1 95.19 257 TRP A C 1
ATOM 1924 O O . TRP A 1 257 ? -6.785 21.719 26.875 1 95.19 257 TRP A O 1
ATOM 1934 N N . VAL A 1 258 ? -6.703 23.078 25.078 1 96.94 258 VAL A N 1
ATOM 1935 C CA . VAL A 1 258 ? -6.078 24.203 25.781 1 96.94 258 VAL A CA 1
ATOM 1936 C C . VAL A 1 258 ? -6.363 25.5 25.031 1 96.94 258 VAL A C 1
ATOM 1938 O O . VAL A 1 258 ? -6.422 25.516 23.797 1 96.94 258 VAL A O 1
ATOM 1941 N N . GLU A 1 259 ? -6.656 26.5 25.75 1 97.25 259 GLU A N 1
ATOM 1942 C CA . GLU A 1 259 ? -6.707 27.859 25.203 1 97.25 259 GLU A CA 1
ATOM 1943 C C . GLU A 1 259 ? -5.406 28.609 25.469 1 97.25 259 GLU A C 1
ATOM 1945 O O . GLU A 1 259 ? -4.984 28.734 26.609 1 97.25 259 GLU A O 1
ATOM 1950 N N . LEU A 1 260 ? -4.809 29.062 24.391 1 97.44 260 LEU A N 1
ATOM 1951 C CA . LEU A 1 260 ? -3.557 29.797 24.531 1 97.44 260 LEU A CA 1
ATOM 1952 C C . LEU A 1 260 ? -3.797 31.312 24.453 1 97.44 260 LEU A C 1
ATOM 1954 O O . LEU A 1 260 ? -4.613 31.766 23.656 1 97.44 260 LEU A O 1
ATOM 1958 N N . GLY A 1 261 ? -3.174 32 25.328 1 96.19 261 GLY A N 1
ATOM 1959 C CA . GLY A 1 261 ? -3.121 33.469 25.297 1 96.19 261 GLY A CA 1
ATOM 1960 C C . GLY A 1 261 ? -1.72 34 25.078 1 96.19 261 GLY A C 1
ATOM 1961 O O . GLY A 1 261 ? -0.762 33.219 24.984 1 96.19 261 GLY A O 1
ATOM 1962 N N . PRO A 1 262 ? -1.664 35.375 25.016 1 95.31 262 PRO A N 1
ATOM 1963 C CA . PRO A 1 262 ? -0.362 35.969 24.734 1 95.31 262 PRO A CA 1
ATOM 1964 C C . PRO A 1 262 ? 0.722 35.531 25.703 1 95.31 262 PRO A C 1
ATOM 1966 O O . PRO A 1 262 ? 0.522 35.594 26.922 1 95.31 262 PRO A O 1
ATOM 1969 N N . GLY A 1 263 ? 1.817 35.031 25.094 1 91.38 263 GLY A N 1
ATOM 1970 C CA . GLY A 1 263 ? 2.959 34.625 25.891 1 91.38 263 GLY A CA 1
ATOM 1971 C C . GLY A 1 263 ? 2.979 33.125 26.188 1 91.38 263 GLY A C 1
ATOM 1972 O O . GLY A 1 263 ? 4.004 32.594 26.609 1 91.38 263 GLY A O 1
ATOM 1973 N N . ASP A 1 264 ? 1.917 32.406 26.047 1 93.56 264 ASP A N 1
ATOM 1974 C CA . ASP A 1 264 ? 1.864 30.984 26.297 1 93.56 264 ASP A CA 1
ATOM 1975 C C . ASP A 1 264 ? 2.617 30.203 25.219 1 93.56 264 ASP A C 1
ATOM 1977 O O . ASP A 1 264 ? 2.643 30.609 24.062 1 93.56 264 ASP A O 1
ATOM 1981 N N . VAL A 1 265 ? 3.297 29.125 25.641 1 92.06 265 VAL A N 1
ATOM 1982 C CA . VAL A 1 265 ? 4.004 28.219 24.75 1 92.06 265 VAL A CA 1
ATOM 1983 C C . VAL A 1 265 ? 3.461 26.797 24.906 1 92.06 265 VAL A C 1
ATOM 1985 O O . VAL A 1 265 ? 3.404 26.266 26.016 1 92.06 265 VAL A O 1
ATOM 1988 N N . LEU A 1 266 ? 3.025 26.234 23.828 1 95.69 266 LEU A N 1
ATOM 1989 C CA . LEU A 1 266 ? 2.525 24.859 23.812 1 95.69 266 LEU A CA 1
ATOM 1990 C C . LEU A 1 266 ? 3.514 23.922 23.125 1 95.69 266 LEU A C 1
ATOM 1992 O O . LEU A 1 266 ? 3.924 24.172 21.984 1 95.69 266 LEU A O 1
ATOM 1996 N N . PHE A 1 267 ? 3.906 22.891 23.859 1 94.38 267 PHE A N 1
ATOM 1997 C CA . PHE A 1 267 ? 4.672 21.812 23.234 1 94.38 267 PHE A CA 1
ATOM 1998 C C . PHE A 1 267 ? 3.742 20.781 22.594 1 94.38 267 PHE A C 1
ATOM 2000 O O . PHE A 1 267 ? 2.908 20.188 23.281 1 94.38 267 PHE A O 1
ATOM 2007 N N . VAL A 1 268 ? 3.865 20.625 21.312 1 95.94 268 VAL A N 1
ATOM 2008 C CA . VAL A 1 268 ? 3.115 19.625 20.578 1 95.94 268 VAL A CA 1
ATOM 2009 C C . VAL A 1 268 ? 4.02 18.438 20.25 1 95.94 268 VAL A C 1
ATOM 2011 O O . VAL A 1 268 ? 4.879 18.516 19.375 1 95.94 268 VAL A O 1
ATOM 2014 N N . PRO A 1 269 ? 3.783 17.328 20.922 1 95.81 269 PRO A N 1
ATOM 2015 C CA . PRO A 1 269 ? 4.676 16.188 20.703 1 95.81 269 PRO A CA 1
ATOM 2016 C C . PRO A 1 269 ? 4.562 15.602 19.297 1 95.81 269 PRO A C 1
ATOM 2018 O O . PRO A 1 269 ? 3.582 15.859 18.594 1 95.81 269 PRO A O 1
ATOM 2021 N N . HIS A 1 270 ? 5.547 14.828 18.984 1 94.5 270 HIS A N 1
ATOM 2022 C CA . HIS A 1 270 ? 5.605 14.164 17.688 1 94.5 270 HIS A CA 1
ATOM 2023 C C . HIS A 1 270 ? 4.355 13.328 17.438 1 94.5 270 HIS A C 1
ATOM 2025 O O . HIS A 1 270 ? 3.984 12.5 18.266 1 94.5 270 HIS A O 1
ATOM 2031 N N . GLY A 1 271 ? 3.652 13.672 16.312 1 95.5 271 GLY A N 1
ATOM 2032 C CA . GLY A 1 271 ? 2.576 12.805 15.844 1 95.5 271 GLY A CA 1
ATOM 2033 C C . GLY A 1 271 ? 1.228 13.164 16.438 1 95.5 271 GLY A C 1
ATOM 2034 O O . GLY A 1 271 ? 0.214 12.547 16.109 1 95.5 271 GLY A O 1
ATOM 2035 N N . TRP A 1 272 ? 1.156 14.102 17.297 1 97.25 272 TRP A N 1
ATOM 2036 C CA . TRP A 1 272 ? -0.12 14.461 17.906 1 97.25 272 TRP A CA 1
ATOM 2037 C C . TRP A 1 272 ? -1.008 15.211 16.922 1 97.25 272 TRP A C 1
ATOM 2039 O O . TRP A 1 272 ? -0.556 16.141 16.25 1 97.25 272 TRP A O 1
ATOM 2049 N N . TRP A 1 273 ? -2.242 14.734 16.875 1 97.06 273 TRP A N 1
ATOM 2050 C CA . TRP A 1 273 ? -3.256 15.438 16.094 1 97.06 273 TRP A CA 1
ATOM 2051 C C . TRP A 1 273 ? -3.645 16.75 16.766 1 97.06 273 TRP A C 1
ATOM 2053 O O . TRP A 1 273 ? -3.766 16.812 18 1 97.06 273 TRP A O 1
ATOM 2063 N N . HIS A 1 274 ? -3.879 17.766 15.938 1 96.31 274 HIS A N 1
ATOM 2064 C CA . HIS A 1 274 ? -4.297 19.031 16.531 1 96.31 274 HIS A CA 1
ATOM 2065 C C . HIS A 1 274 ? -5.207 19.812 15.578 1 96.31 274 HIS A C 1
ATOM 2067 O O . HIS A 1 274 ? -5.004 19.781 14.359 1 96.31 274 HIS A O 1
ATOM 2073 N N . HIS A 1 275 ? -6.227 20.312 16.109 1 93.25 275 HIS A N 1
ATOM 2074 C CA . HIS A 1 275 ? -7.176 21.25 15.531 1 93.25 275 HIS A CA 1
ATOM 2075 C C . HIS A 1 275 ? -7.094 22.609 16.219 1 93.25 275 HIS A C 1
ATOM 2077 O O . HIS A 1 275 ? -7.172 22.688 17.453 1 93.25 275 HIS A O 1
ATOM 2083 N N . VAL A 1 276 ? -6.934 23.703 15.406 1 92 276 VAL A N 1
ATOM 2084 C CA . VAL A 1 276 ? -6.676 25 16.016 1 92 276 VAL A CA 1
ATOM 2085 C C . VAL A 1 276 ? -7.707 26.016 15.531 1 92 276 VAL A C 1
ATOM 2087 O O . VAL A 1 276 ? -7.906 26.188 14.328 1 92 276 VAL A O 1
ATOM 2090 N N . ARG A 1 277 ? -8.32 26.688 16.469 1 89.5 277 ARG A N 1
ATOM 2091 C CA . ARG A 1 277 ? -9.266 27.75 16.172 1 89.5 277 ARG A CA 1
ATOM 2092 C C . ARG A 1 277 ? -8.844 29.062 16.812 1 89.5 277 ARG A C 1
ATOM 2094 O O . ARG A 1 277 ? -8.562 29.109 18.016 1 89.5 277 ARG A O 1
ATOM 2101 N N . CYS A 1 278 ? -8.82 30.109 15.969 1 89.25 278 CYS A N 1
ATOM 2102 C CA . CYS A 1 278 ? -8.664 31.438 16.547 1 89.25 278 CYS A CA 1
ATOM 2103 C C . CYS A 1 278 ? -9.93 31.875 17.281 1 89.25 278 CYS A C 1
ATOM 2105 O O . CYS A 1 278 ? -10.977 32.062 16.656 1 89.25 278 CYS A O 1
ATOM 2107 N N . THR A 1 279 ? -9.828 32.062 18.609 1 93.31 279 THR A N 1
ATOM 2108 C CA . THR A 1 279 ? -10.984 32.531 19.375 1 93.31 279 THR A CA 1
ATOM 2109 C C . THR A 1 279 ? -11.023 34.062 19.453 1 93.31 279 THR A C 1
ATOM 2111 O O . THR A 1 279 ? -11.984 34.625 19.953 1 93.31 279 THR A O 1
ATOM 2114 N N . SER A 1 280 ? -10.086 34.688 19.047 1 91.62 280 SER A N 1
ATOM 2115 C CA . SER A 1 280 ? -9.961 36.125 18.734 1 91.62 280 SER A CA 1
ATOM 2116 C C . SER A 1 280 ? -8.977 36.344 17.578 1 91.62 280 SER A C 1
ATOM 2118 O O . SER A 1 280 ? -8.352 35.375 17.109 1 91.62 280 SER A O 1
ATOM 2120 N N . THR A 1 281 ? -9.016 37.562 17.047 1 89.06 281 THR A N 1
ATOM 2121 C CA . THR A 1 281 ? -7.895 37.844 16.156 1 89.06 281 THR A CA 1
ATOM 2122 C C . THR A 1 281 ? -6.57 37.531 16.844 1 89.06 281 THR A C 1
ATOM 2124 O O . THR A 1 281 ? -6.348 37.906 17.984 1 89.06 281 THR A O 1
ATOM 2127 N N . ALA A 1 282 ? -5.746 36.719 16.109 1 91.38 282 ALA A N 1
ATOM 2128 C CA . ALA A 1 282 ? -4.609 36.156 16.844 1 91.38 282 ALA A CA 1
ATOM 2129 C C . ALA A 1 282 ? -3.361 36.125 15.969 1 91.38 282 ALA A C 1
ATOM 2131 O O . ALA A 1 282 ? -3.457 35.938 14.75 1 91.38 282 ALA A O 1
ATOM 2132 N N . ILE A 1 283 ? -2.223 36.344 16.578 1 88.06 283 ILE A N 1
ATOM 2133 C CA . ILE A 1 283 ? -0.893 36.156 16 1 88.06 283 ILE A CA 1
ATOM 2134 C C . ILE A 1 283 ? -0.124 35.094 16.766 1 88.06 283 ILE A C 1
ATOM 2136 O O . ILE A 1 283 ? -0.098 35.094 18 1 88.06 283 ILE A O 1
ATOM 2140 N N . SER A 1 284 ? 0.386 34.125 16.062 1 89.88 284 SER A N 1
ATOM 2141 C CA . SER A 1 284 ? 1.205 33.094 16.688 1 89.88 284 SER A CA 1
ATOM 2142 C C . SER A 1 284 ? 2.381 32.719 15.797 1 89.88 284 SER A C 1
ATOM 2144 O O . SER A 1 284 ? 2.432 33.094 14.625 1 89.88 284 SER A O 1
ATOM 2146 N N . THR A 1 285 ? 3.342 32.125 16.391 1 85.06 285 THR A N 1
ATOM 2147 C CA . THR A 1 285 ? 4.473 31.516 15.672 1 85.06 285 THR A CA 1
ATOM 2148 C C . THR A 1 285 ? 4.758 30.109 16.188 1 85.06 285 THR A C 1
ATOM 2150 O O . THR A 1 285 ? 4.234 29.703 17.234 1 85.06 285 THR A O 1
ATOM 2153 N N . ASN A 1 286 ? 5.336 29.344 15.383 1 86.38 286 ASN A N 1
ATOM 2154 C CA . ASN A 1 286 ? 5.746 28.031 15.852 1 86.38 286 ASN A CA 1
ATOM 2155 C C . ASN A 1 286 ? 7.188 27.719 15.461 1 86.38 286 ASN A C 1
ATOM 2157 O O . ASN A 1 286 ? 7.691 28.234 14.461 1 86.38 286 ASN A O 1
ATOM 2161 N N . LEU A 1 287 ? 7.824 26.984 16.281 1 80.75 287 LEU A N 1
ATOM 2162 C CA . LEU A 1 287 ? 9.188 26.516 16.094 1 80.75 287 LEU A CA 1
ATOM 2163 C C . LEU A 1 287 ? 9.219 25 15.891 1 80.75 287 LEU A C 1
ATOM 2165 O O . LEU A 1 287 ? 8.68 24.25 16.719 1 80.75 287 LEU A O 1
ATOM 2169 N N . TRP A 1 288 ? 9.852 24.641 14.844 1 83.19 288 TRP A N 1
ATOM 2170 C CA . TRP A 1 288 ? 9.969 23.203 14.547 1 83.19 288 TRP A CA 1
ATOM 2171 C C . TRP A 1 288 ? 11.25 22.625 15.156 1 83.19 288 TRP A C 1
ATOM 2173 O O . TRP A 1 288 ? 12.328 23.203 15 1 83.19 288 TRP A O 1
ATOM 2183 N N . ILE A 1 289 ? 11.039 21.562 15.844 1 83.81 289 ILE A N 1
ATOM 2184 C CA . ILE A 1 289 ? 12.164 20.891 16.484 1 83.81 289 ILE A CA 1
ATOM 2185 C C . ILE A 1 289 ? 12.32 19.484 15.906 1 83.81 289 ILE A C 1
ATOM 2187 O O . ILE A 1 289 ? 11.344 18.75 15.773 1 83.81 289 ILE A O 1
ATOM 2191 N N . SER A 1 290 ? 13.602 19.172 15.625 1 86.81 290 SER A N 1
ATOM 2192 C CA . SER A 1 290 ? 13.875 17.828 15.102 1 86.81 290 SER A CA 1
ATOM 2193 C C . SER A 1 290 ? 13.602 16.766 16.141 1 86.81 290 SER A C 1
ATOM 2195 O O . SER A 1 290 ? 13.719 17.016 17.344 1 86.81 290 SER A O 1
ATOM 2197 N N . HIS A 1 291 ? 13.266 15.633 15.727 1 91.06 291 HIS A N 1
ATOM 2198 C CA . HIS A 1 291 ? 12.953 14.461 16.547 1 91.06 291 HIS A CA 1
ATOM 2199 C C . HIS A 1 291 ? 13.758 13.25 16.094 1 91.06 291 HIS A C 1
ATOM 2201 O O . HIS A 1 291 ? 14.055 13.102 14.906 1 91.06 291 HIS A O 1
ATOM 2207 N N . PRO A 1 292 ? 14.102 12.336 17.031 1 89.62 292 PRO A N 1
ATOM 2208 C CA . PRO A 1 292 ? 14.867 11.148 16.672 1 89.62 292 PRO A CA 1
ATOM 2209 C C . PRO A 1 292 ? 14.156 10.281 15.625 1 89.62 292 PRO A C 1
ATOM 2211 O O . PRO A 1 292 ? 14.812 9.562 14.867 1 89.62 292 PRO A O 1
ATOM 2214 N N . ALA A 1 293 ? 12.891 10.352 15.594 1 92.19 293 ALA A N 1
ATOM 2215 C CA . ALA A 1 293 ? 12.109 9.539 14.664 1 92.19 293 ALA A CA 1
ATOM 2216 C C . ALA A 1 293 ? 12.086 10.164 13.273 1 92.19 293 ALA A C 1
ATOM 2218 O O . ALA A 1 293 ? 11.539 9.578 12.336 1 92.19 293 ALA A O 1
ATOM 2219 N N . ASP A 1 294 ? 12.719 11.273 13.047 1 93.31 294 ASP A N 1
ATOM 2220 C CA . ASP A 1 294 ? 12.562 12.047 11.828 1 93.31 294 ASP A CA 1
ATOM 2221 C C . ASP A 1 294 ? 13.148 11.312 10.625 1 93.31 294 ASP A C 1
ATOM 2223 O O . ASP A 1 294 ? 12.617 11.391 9.516 1 93.31 294 ASP A O 1
ATOM 2227 N N . LYS A 1 295 ? 14.211 10.641 10.82 1 92.38 295 LYS A N 1
ATOM 2228 C CA . LYS A 1 295 ? 14.812 9.945 9.695 1 92.38 295 LYS A CA 1
ATOM 2229 C C . LYS A 1 295 ? 13.82 8.992 9.031 1 92.38 295 LYS A C 1
ATOM 2231 O O . LYS A 1 295 ? 13.633 9.023 7.816 1 92.38 295 LYS A O 1
ATOM 2236 N N . ARG A 1 296 ? 13.156 8.211 9.812 1 94.31 296 ARG A N 1
ATOM 2237 C CA . ARG A 1 296 ? 12.164 7.27 9.297 1 94.31 296 ARG A CA 1
ATOM 2238 C C . ARG A 1 296 ? 10.938 8.008 8.773 1 94.31 296 ARG A C 1
ATOM 2240 O O . ARG A 1 296 ? 10.375 7.621 7.746 1 94.31 296 ARG A O 1
ATOM 2247 N N . ALA A 1 297 ? 10.57 9.008 9.508 1 94.94 297 ALA A N 1
ATOM 2248 C CA . ALA A 1 297 ? 9.398 9.781 9.094 1 94.94 297 ALA A CA 1
ATOM 2249 C C . ALA A 1 297 ? 9.633 10.445 7.738 1 94.94 297 ALA A C 1
ATOM 2251 O O . ALA A 1 297 ? 8.727 10.469 6.895 1 94.94 297 ALA A O 1
ATOM 2252 N N . LEU A 1 298 ? 10.812 10.961 7.559 1 94.44 298 LEU A N 1
ATOM 2253 C CA . LEU A 1 298 ? 11.156 11.617 6.297 1 94.44 298 LEU A CA 1
ATOM 2254 C C . LEU A 1 298 ? 11.195 10.602 5.16 1 94.44 298 LEU A C 1
ATOM 2256 O O . LEU A 1 298 ? 10.828 10.922 4.027 1 94.44 298 LEU A O 1
ATOM 2260 N N . LEU A 1 299 ? 11.625 9.445 5.457 1 95.12 299 LEU A N 1
ATOM 2261 C CA . LEU A 1 299 ? 11.602 8.375 4.465 1 95.12 299 LEU A CA 1
ATOM 2262 C C . LEU A 1 299 ? 10.164 8.047 4.059 1 95.12 299 LEU A C 1
ATOM 2264 O O . LEU A 1 299 ? 9.867 7.941 2.869 1 95.12 299 LEU A O 1
ATOM 2268 N N . SER A 1 300 ? 9.305 7.895 5 1 96.81 300 SER A N 1
ATOM 2269 C CA . SER A 1 300 ? 7.895 7.641 4.723 1 96.81 300 SER A CA 1
ATOM 2270 C C . SER A 1 300 ? 7.277 8.773 3.906 1 96.81 300 SER A C 1
ATOM 2272 O O . SER A 1 300 ? 6.477 8.531 3.002 1 96.81 300 SER A O 1
ATOM 2274 N N . GLU A 1 301 ? 7.668 9.961 4.238 1 95.5 301 GLU A N 1
ATOM 2275 C CA . GLU A 1 301 ? 7.164 11.117 3.506 1 95.5 301 GLU A CA 1
ATOM 2276 C C . GLU A 1 301 ? 7.645 11.109 2.057 1 95.5 301 GLU A C 1
ATOM 2278 O O . GLU A 1 301 ? 6.867 11.383 1.139 1 95.5 301 GLU A O 1
ATOM 2283 N N . ALA A 1 302 ? 8.906 10.844 1.879 1 95 302 ALA A N 1
ATOM 2284 C CA . ALA A 1 302 ? 9.445 10.758 0.524 1 95 302 ALA A CA 1
ATOM 2285 C C . ALA A 1 302 ? 8.758 9.656 -0.276 1 95 302 ALA A C 1
ATOM 2287 O O . ALA A 1 302 ? 8.453 9.836 -1.457 1 95 302 ALA A O 1
ATOM 2288 N N . MET A 1 303 ? 8.531 8.57 0.353 1 96.38 303 MET A N 1
ATOM 2289 C CA . MET A 1 303 ? 7.812 7.469 -0.286 1 96.38 303 MET A CA 1
ATOM 2290 C C . MET A 1 303 ? 6.402 7.898 -0.683 1 96.38 303 MET A C 1
ATOM 2292 O O . MET A 1 303 ? 5.949 7.605 -1.791 1 96.38 303 MET A O 1
ATOM 2296 N N . THR A 1 304 ? 5.734 8.555 0.213 1 96.69 304 THR A N 1
ATOM 2297 C CA . THR A 1 304 ? 4.391 9.055 -0.06 1 96.69 304 THR A CA 1
ATOM 2298 C C . THR A 1 304 ? 4.395 9.977 -1.281 1 96.69 304 THR A C 1
ATOM 2300 O O . THR A 1 304 ? 3.539 9.844 -2.16 1 96.69 304 THR A O 1
ATOM 2303 N N . GLN A 1 305 ? 5.352 10.836 -1.332 1 93.56 305 GLN A N 1
ATOM 2304 C CA . GLN A 1 305 ? 5.465 11.766 -2.449 1 93.56 305 GLN A CA 1
ATOM 2305 C C . GLN A 1 305 ? 5.703 11.023 -3.762 1 93.56 305 GLN A C 1
ATOM 2307 O O . GLN A 1 305 ? 5.133 11.383 -4.797 1 93.56 305 GLN A O 1
ATOM 2312 N N . TYR A 1 306 ? 6.5 10.062 -3.701 1 94 306 TYR A N 1
ATOM 2313 C CA . TYR A 1 306 ? 6.766 9.273 -4.902 1 94 306 TYR A CA 1
ATOM 2314 C C . TYR A 1 306 ? 5.496 8.586 -5.391 1 94 306 TYR A C 1
ATOM 2316 O O . TYR A 1 306 ? 5.172 8.648 -6.582 1 94 306 TYR A O 1
ATOM 2324 N N . VAL A 1 307 ? 4.758 7.922 -4.488 1 94.81 307 VAL A N 1
ATOM 2325 C CA . VAL A 1 307 ? 3.561 7.168 -4.852 1 94.81 307 VAL A CA 1
ATOM 2326 C C . VAL A 1 307 ? 2.506 8.117 -5.414 1 94.81 307 VAL A C 1
ATOM 2328 O O . VAL A 1 307 ? 1.915 7.84 -6.465 1 94.81 307 VAL A O 1
ATOM 2331 N N . VAL A 1 308 ? 2.316 9.219 -4.734 1 92.69 308 VAL A N 1
ATOM 2332 C CA . VAL A 1 308 ? 1.311 10.156 -5.211 1 92.69 308 VAL A CA 1
ATOM 2333 C C . VAL A 1 308 ? 1.713 10.695 -6.582 1 92.69 308 VAL A C 1
ATOM 2335 O O . VAL A 1 308 ? 0.865 10.859 -7.465 1 92.69 308 VAL A O 1
ATOM 2338 N N . ALA A 1 309 ? 2.961 10.969 -6.801 1 90.69 309 ALA A N 1
ATOM 2339 C CA . ALA A 1 309 ? 3.436 11.453 -8.094 1 90.69 309 ALA A CA 1
ATOM 2340 C C . ALA A 1 309 ? 3.156 10.43 -9.195 1 90.69 309 ALA A C 1
ATOM 2342 O O . ALA A 1 309 ? 2.803 10.805 -10.32 1 90.69 309 ALA A O 1
ATOM 2343 N N . CYS A 1 310 ? 3.309 9.18 -8.883 1 89.94 310 CYS A N 1
ATOM 2344 C CA . CYS A 1 310 ? 3.115 8.109 -9.867 1 89.94 310 CYS A CA 1
ATOM 2345 C C . CYS A 1 310 ? 1.642 7.969 -10.227 1 89.94 310 CYS A C 1
ATOM 2347 O O . CYS A 1 310 ? 1.302 7.785 -11.398 1 89.94 310 CYS A O 1
ATOM 2349 N N . VAL A 1 311 ? 0.785 8.086 -9.227 1 88.81 311 VAL A N 1
ATOM 2350 C CA . VAL A 1 311 ? -0.606 7.719 -9.469 1 88.81 311 VAL A CA 1
ATOM 2351 C C . VAL A 1 311 ? -1.405 8.953 -9.875 1 88.81 311 VAL A C 1
ATOM 2353 O O . VAL A 1 311 ? -2.51 8.836 -10.414 1 88.81 311 VAL A O 1
ATOM 2356 N N . SER A 1 312 ? -0.96 10.156 -9.539 1 82.56 312 SER A N 1
ATOM 2357 C CA . SER A 1 312 ? -1.708 11.375 -9.836 1 82.56 312 SER A CA 1
ATOM 2358 C C . SER A 1 312 ? -1.733 11.656 -11.328 1 82.56 312 SER A C 1
ATOM 2360 O O . SER A 1 312 ? -2.584 12.414 -11.812 1 82.56 312 SER A O 1
ATOM 2362 N N . GLU A 1 313 ? -0.953 10.961 -12.07 1 69.5 313 GLU A N 1
ATOM 2363 C CA . GLU A 1 313 ? -0.855 11.227 -13.5 1 69.5 313 GLU A CA 1
ATOM 2364 C C . GLU A 1 313 ? -0.862 12.727 -13.789 1 69.5 313 GLU A C 1
ATOM 2366 O O . GLU A 1 313 ? -1.547 13.188 -14.703 1 69.5 313 GLU A O 1
ATOM 2371 N N . GLN A 1 314 ? -0.355 13.5 -12.867 1 65.19 314 GLN A N 1
ATOM 2372 C CA . GLN A 1 314 ? -0.146 14.938 -13.016 1 65.19 314 GLN A CA 1
ATOM 2373 C C . GLN A 1 314 ? -1.444 15.703 -12.797 1 65.19 314 GLN A C 1
ATOM 2375 O O . GLN A 1 314 ? -1.677 16.734 -13.438 1 65.19 314 GLN A O 1
ATOM 2380 N N . GLN A 1 315 ? -2.357 15.164 -12.062 1 76.38 315 GLN A N 1
ATOM 2381 C CA . GLN A 1 315 ? -3.535 15.93 -11.68 1 76.38 315 GLN A CA 1
ATOM 2382 C C . GLN A 1 315 ? -3.189 16.969 -10.617 1 76.38 315 GLN A C 1
ATOM 2384 O O . GLN A 1 315 ? -3.006 16.641 -9.445 1 76.38 315 GLN A O 1
ATOM 2389 N N . PRO A 1 316 ? -3.215 18.156 -10.992 1 72.44 316 PRO A N 1
ATOM 2390 C CA . PRO A 1 316 ? -2.779 19.203 -10.062 1 72.44 316 PRO A CA 1
ATOM 2391 C C . PRO A 1 316 ? -3.721 19.359 -8.875 1 72.44 316 PRO A C 1
ATOM 2393 O O . PRO A 1 316 ? -3.293 19.797 -7.801 1 72.44 316 PRO A O 1
ATOM 2396 N N . THR A 1 317 ? -4.969 18.938 -9.008 1 77 317 THR A N 1
ATOM 2397 C CA . THR A 1 317 ? -5.961 19.109 -7.961 1 77 317 THR A CA 1
ATOM 2398 C C . THR A 1 317 ? -5.707 18.156 -6.797 1 77 317 THR A C 1
ATOM 2400 O O . THR A 1 317 ? -6.297 18.312 -5.727 1 77 317 THR A O 1
ATOM 2403 N N . TRP A 1 318 ? -4.762 17.266 -6.996 1 84.38 318 TRP A N 1
ATOM 2404 C CA . TRP A 1 318 ? -4.445 16.312 -5.93 1 84.38 318 TRP A CA 1
ATOM 2405 C C . TRP A 1 318 ? -3.414 16.891 -4.973 1 84.38 318 TRP A C 1
ATOM 2407 O O . TRP A 1 318 ? -3.16 16.328 -3.904 1 84.38 318 TRP A O 1
ATOM 2417 N N . PHE A 1 319 ? -2.996 18.078 -5.375 1 82 319 PHE A N 1
ATOM 2418 C CA . PHE A 1 319 ? -2.012 18.75 -4.535 1 82 319 PHE A CA 1
ATOM 2419 C C . PHE A 1 319 ? -2.59 20.031 -3.934 1 82 319 PHE A C 1
ATOM 2421 O O . PHE A 1 319 ? -3.357 20.734 -4.59 1 82 319 PHE A O 1
ATOM 2428 N N . CYS A 1 320 ? -2.217 20.219 -2.693 1 78.94 320 CYS A N 1
ATOM 2429 C CA . CYS A 1 320 ? -2.596 21.484 -2.076 1 78.94 320 CYS A CA 1
ATOM 2430 C C . CYS A 1 320 ? -2.012 22.656 -2.846 1 78.94 320 CYS A C 1
ATOM 2432 O O . CYS A 1 320 ? -0.892 22.578 -3.355 1 78.94 320 CYS A O 1
ATOM 2434 N N . PRO A 1 321 ? -2.756 23.719 -2.896 1 70.88 321 PRO A N 1
ATOM 2435 C CA . PRO A 1 321 ? -2.283 24.891 -3.646 1 70.88 321 PRO A CA 1
ATOM 2436 C C . PRO A 1 321 ? -0.935 25.406 -3.15 1 70.88 321 PRO A C 1
ATOM 2438 O O . PRO A 1 321 ? -0.19 26.031 -3.91 1 70.88 321 PRO A O 1
ATOM 2441 N N . THR A 1 322 ? -0.631 25.141 -1.955 1 68.06 322 THR A N 1
ATOM 2442 C CA . THR A 1 322 ? 0.626 25.609 -1.383 1 68.06 322 THR A CA 1
ATOM 2443 C C . THR A 1 322 ? 1.765 24.656 -1.717 1 68.06 322 THR A C 1
ATOM 2445 O O . THR A 1 322 ? 2.928 24.938 -1.426 1 68.06 322 THR A O 1
ATOM 2448 N N . GLN A 1 323 ? 1.378 23.5 -2.326 1 74.25 323 GLN A N 1
ATOM 2449 C CA . GLN A 1 323 ? 2.354 22.469 -2.668 1 74.25 323 GLN A CA 1
ATOM 2450 C C . GLN A 1 323 ? 2.562 22.391 -4.18 1 74.25 323 GLN A C 1
ATOM 2452 O O . GLN A 1 323 ? 1.601 22.25 -4.938 1 74.25 323 GLN A O 1
ATOM 2457 N N . SER A 1 324 ? 3.773 22.594 -4.566 1 74.19 324 SER A N 1
ATOM 2458 C CA . SER A 1 324 ? 4.078 22.359 -5.977 1 74.19 324 SER A CA 1
ATOM 2459 C C . SER A 1 324 ? 4.109 20.875 -6.309 1 74.19 324 SER A C 1
ATOM 2461 O O . SER A 1 324 ? 4.758 20.094 -5.609 1 74.19 324 SER A O 1
ATOM 2463 N N . PRO A 1 325 ? 3.436 20.547 -7.352 1 81.88 325 PRO A N 1
ATOM 2464 C CA . PRO A 1 325 ? 3.506 19.141 -7.742 1 81.88 325 PRO A CA 1
ATOM 2465 C C . PRO A 1 325 ? 4.922 18.688 -8.094 1 81.88 325 PRO A C 1
ATOM 2467 O O . PRO A 1 325 ? 5.699 19.469 -8.641 1 81.88 325 PRO A O 1
ATOM 2470 N N . VAL A 1 326 ? 5.223 17.5 -7.719 1 84.12 326 VAL A N 1
ATOM 2471 C CA . VAL A 1 326 ? 6.523 16.922 -8.047 1 84.12 326 VAL A CA 1
ATOM 2472 C C . VAL A 1 326 ? 6.352 15.789 -9.047 1 84.12 326 VAL A C 1
ATOM 2474 O O . VAL A 1 326 ? 5.355 15.062 -9 1 84.12 326 VAL A O 1
ATOM 2477 N N . THR A 1 327 ? 7.348 15.68 -9.953 1 86.94 327 THR A N 1
ATOM 2478 C CA . THR A 1 327 ? 7.355 14.547 -10.875 1 86.94 327 THR A CA 1
ATOM 2479 C C . THR A 1 327 ? 7.863 13.281 -10.18 1 86.94 327 THR A C 1
ATOM 2481 O O . THR A 1 327 ? 8.547 13.367 -9.156 1 86.94 327 THR A O 1
ATOM 2484 N N . PRO A 1 328 ? 7.523 12.109 -10.75 1 88.12 328 PRO A N 1
ATOM 2485 C CA . PRO A 1 328 ? 8.039 10.867 -10.164 1 88.12 328 PRO A CA 1
ATOM 2486 C C . PRO A 1 328 ? 9.57 10.852 -10.086 1 88.12 328 PRO A C 1
ATOM 2488 O O . PRO A 1 328 ? 10.133 10.359 -9.102 1 88.12 328 PRO A O 1
ATOM 2491 N N . SER A 1 329 ? 10.188 11.398 -11.07 1 87.06 329 SER A N 1
ATOM 2492 C CA . SER A 1 329 ? 11.648 11.43 -11.078 1 87.06 329 SER A CA 1
ATOM 2493 C C . SER A 1 329 ? 12.188 12.297 -9.945 1 87.06 329 SER A C 1
ATOM 2495 O O . SER A 1 329 ? 13.156 11.922 -9.273 1 87.06 329 SER A O 1
ATOM 2497 N N . GLN A 1 330 ? 11.578 13.438 -9.766 1 88.19 330 GLN A N 1
ATOM 2498 C CA . GLN A 1 330 ? 11.977 14.32 -8.68 1 88.19 330 GLN A CA 1
ATOM 2499 C C . GLN A 1 330 ? 11.734 13.672 -7.324 1 88.19 330 GLN A C 1
ATOM 2501 O O . GLN A 1 330 ? 12.586 13.75 -6.434 1 88.19 330 GLN A O 1
ATOM 2506 N N . ALA A 1 331 ? 10.609 13.07 -7.195 1 90.81 331 ALA A N 1
ATOM 2507 C CA . ALA A 1 331 ? 10.266 12.406 -5.941 1 90.81 331 ALA A CA 1
ATOM 2508 C C . ALA A 1 331 ? 11.219 11.25 -5.652 1 90.81 331 ALA A C 1
ATOM 2510 O O . ALA A 1 331 ? 11.562 10.992 -4.496 1 90.81 331 ALA A O 1
ATOM 2511 N N . LEU A 1 332 ? 11.609 10.57 -6.691 1 90.44 332 LEU A N 1
ATOM 2512 C CA . LEU A 1 332 ? 12.531 9.445 -6.531 1 90.44 332 LEU A CA 1
ATOM 2513 C C . LEU A 1 332 ? 13.883 9.922 -6.008 1 90.44 332 LEU A C 1
ATOM 2515 O O . LEU A 1 332 ? 14.516 9.234 -5.207 1 90.44 332 LEU A O 1
ATOM 2519 N N . ALA A 1 333 ? 14.305 11.047 -6.52 1 87.62 333 ALA A N 1
ATOM 2520 C CA . ALA A 1 333 ? 15.555 11.617 -6.039 1 87.62 333 ALA A CA 1
ATOM 2521 C C . ALA A 1 333 ? 15.484 11.914 -4.543 1 87.62 333 ALA A C 1
ATOM 2523 O O . ALA A 1 333 ? 16.422 11.625 -3.801 1 87.62 333 ALA A O 1
ATOM 2524 N N . LEU A 1 334 ? 14.375 12.484 -4.105 1 90.06 334 LEU A N 1
ATOM 2525 C CA . LEU A 1 334 ? 14.164 12.75 -2.688 1 90.06 334 LEU A CA 1
ATOM 2526 C C . LEU A 1 334 ? 14.156 11.453 -1.886 1 90.06 334 LEU A C 1
ATOM 2528 O O . LEU A 1 334 ? 14.703 11.398 -0.784 1 90.06 334 LEU A O 1
ATOM 2532 N N . LEU A 1 335 ? 13.562 10.469 -2.443 1 93.12 335 LEU A N 1
ATOM 2533 C CA . LEU A 1 335 ? 13.484 9.164 -1.788 1 93.12 335 LEU A CA 1
ATOM 2534 C C . LEU A 1 335 ? 14.867 8.539 -1.649 1 93.12 335 LEU A C 1
ATOM 2536 O O . LEU A 1 335 ? 15.195 7.969 -0.606 1 93.12 335 LEU A O 1
ATOM 2540 N N . GLY A 1 336 ? 15.625 8.664 -2.699 1 88.56 336 GLY A N 1
ATOM 2541 C CA . GLY A 1 336 ? 17 8.188 -2.621 1 88.56 336 GLY A CA 1
ATOM 2542 C C . GLY A 1 336 ? 17.797 8.836 -1.503 1 88.56 336 GLY A C 1
ATOM 2543 O O . GLY A 1 336 ? 18.5 8.156 -0.761 1 88.56 336 GLY A O 1
ATOM 2544 N N . ALA A 1 337 ? 17.625 10.109 -1.353 1 87.88 337 ALA A N 1
ATOM 2545 C CA . ALA A 1 337 ? 18.312 10.852 -0.295 1 87.88 337 ALA A CA 1
ATOM 2546 C C . ALA A 1 337 ? 17.844 10.391 1.084 1 87.88 337 ALA A C 1
ATOM 2548 O O . ALA A 1 337 ? 18.656 10.25 2.004 1 87.88 337 ALA A O 1
ATOM 2549 N N . ALA A 1 338 ? 16.578 10.195 1.226 1 92.69 338 ALA A N 1
ATOM 2550 C CA . ALA A 1 338 ? 16.031 9.742 2.498 1 92.69 338 ALA A CA 1
ATOM 2551 C C . ALA A 1 338 ? 16.531 8.336 2.842 1 92.69 338 ALA A C 1
ATOM 2553 O O . ALA A 1 338 ? 16.797 8.031 4.008 1 92.69 338 ALA A O 1
ATOM 2554 N N . LEU A 1 339 ? 16.625 7.484 1.854 1 91.62 339 LEU A N 1
ATOM 2555 C CA . LEU A 1 339 ? 17.156 6.141 2.07 1 91.62 339 LEU A CA 1
ATOM 2556 C C . LEU A 1 339 ? 18.609 6.191 2.531 1 91.62 339 LEU A C 1
ATOM 2558 O O . LEU A 1 339 ? 18.984 5.473 3.455 1 91.62 339 LEU A O 1
ATOM 2562 N N . ASP A 1 340 ? 19.375 7.078 1.918 1 87.06 340 ASP A N 1
ATOM 2563 C CA . ASP A 1 340 ? 20.766 7.258 2.312 1 87.06 340 ASP A CA 1
ATOM 2564 C C . ASP A 1 340 ? 20.875 7.695 3.773 1 87.06 340 ASP A C 1
ATOM 2566 O O . ASP A 1 340 ? 21.719 7.191 4.52 1 87.06 340 ASP A O 1
ATOM 2570 N N . ALA A 1 341 ? 20.031 8.562 4.129 1 88.5 341 ALA A N 1
ATOM 2571 C CA . ALA A 1 341 ? 20.031 9.062 5.5 1 88.5 341 ALA A CA 1
ATOM 2572 C C . ALA A 1 341 ? 19.688 7.949 6.488 1 88.5 341 ALA A C 1
ATOM 2574 O O . ALA A 1 341 ? 20.031 8.031 7.668 1 88.5 341 ALA A O 1
ATOM 2575 N N . ASN A 1 342 ? 19.016 6.93 6.02 1 90.25 342 ASN A N 1
ATOM 2576 C CA . ASN A 1 342 ? 18.641 5.793 6.859 1 90.25 342 ASN A CA 1
ATOM 2577 C C . ASN A 1 342 ? 19.641 4.648 6.719 1 90.25 342 ASN A C 1
ATOM 2579 O O . ASN A 1 342 ? 19.375 3.529 7.164 1 90.25 342 ASN A O 1
ATOM 2583 N N . GLY A 1 343 ? 20.703 4.918 6.02 1 84 343 GLY A N 1
ATOM 2584 C CA . GLY A 1 343 ? 21.797 3.959 5.941 1 84 343 GLY A CA 1
ATOM 2585 C C . GLY A 1 343 ? 21.672 3.002 4.77 1 84 343 GLY A C 1
ATOM 2586 O O . GLY A 1 343 ? 22.344 1.974 4.727 1 84 343 GLY A O 1
ATOM 2587 N N . VAL A 1 344 ? 20.641 3.158 3.994 1 80.5 344 VAL A N 1
ATOM 2588 C CA . VAL A 1 344 ? 20.5 2.334 2.799 1 80.5 344 VAL A CA 1
ATOM 2589 C C . VAL A 1 344 ? 21.172 3.01 1.613 1 80.5 344 VAL A C 1
ATOM 2591 O O . VAL A 1 344 ? 20.75 4.082 1.172 1 80.5 344 VAL A O 1
ATOM 2594 N N . HIS A 1 345 ? 22.297 2.561 1.205 1 69.38 345 HIS A N 1
ATOM 2595 C CA . HIS A 1 345 ? 23.062 3.195 0.142 1 69.38 345 HIS A CA 1
ATOM 2596 C C . HIS A 1 345 ? 22.734 2.584 -1.216 1 69.38 345 HIS A C 1
ATOM 2598 O O . HIS A 1 345 ? 22.828 1.368 -1.394 1 69.38 345 HIS A O 1
ATOM 2604 N N . LEU A 1 346 ? 21.844 3.197 -1.993 1 58.62 346 LEU A N 1
ATOM 2605 C CA . LEU A 1 346 ? 21.5 2.76 -3.338 1 58.62 346 LEU A CA 1
ATOM 2606 C C . LEU A 1 346 ? 22.719 2.775 -4.254 1 58.62 346 LEU A C 1
ATOM 2608 O O . LEU A 1 346 ? 23.406 3.791 -4.355 1 58.62 346 LEU A O 1
ATOM 2612 N N . GLN A 1 347 ? 23.547 1.928 -4.258 1 49.41 347 GLN A N 1
ATOM 2613 C CA . GLN A 1 347 ? 24.766 1.848 -5.062 1 49.41 347 GLN A CA 1
ATOM 2614 C C . GLN A 1 347 ? 24.469 2.113 -6.535 1 49.41 347 GLN A C 1
ATOM 2616 O O . GLN A 1 347 ? 23.531 1.54 -7.098 1 49.41 347 GLN A O 1
ATOM 2621 N N . HIS A 1 348 ? 24.641 3.326 -7.23 1 43.66 348 HIS A N 1
ATOM 2622 C CA . HIS A 1 348 ? 24.844 3.396 -8.672 1 43.66 348 HIS A CA 1
ATOM 2623 C C . HIS A 1 348 ? 25.656 2.203 -9.18 1 43.66 348 HIS A C 1
ATOM 2625 O O . HIS A 1 348 ? 26.406 1.594 -8.414 1 43.66 348 HIS A O 1
ATOM 2631 N N . ASP A 1 349 ? 25.547 1.635 -10.375 1 36.62 349 ASP A N 1
ATOM 2632 C CA . ASP A 1 349 ? 26.484 0.671 -10.922 1 36.62 349 ASP A CA 1
ATOM 2633 C C . ASP A 1 349 ? 27.922 0.993 -10.484 1 36.62 349 ASP A C 1
ATOM 2635 O O . ASP A 1 349 ? 28.875 0.58 -11.133 1 36.62 349 ASP A O 1
ATOM 2639 N N . ARG A 1 350 ? 28.844 1.221 -9.852 1 35.66 350 ARG A N 1
ATOM 2640 C CA . ARG A 1 350 ? 30.094 0.667 -10.367 1 35.66 350 ARG A CA 1
ATOM 2641 C C . ARG A 1 350 ? 30.047 -0.857 -10.375 1 35.66 350 ARG A C 1
ATOM 2643 O O . ARG A 1 350 ? 30.406 -1.488 -11.375 1 35.66 350 ARG A O 1
ATOM 2650 N N . ASP A 1 351 ? 30.422 -2.076 -9.758 1 37.56 351 ASP A N 1
ATOM 2651 C CA . ASP A 1 351 ? 30.156 -3.502 -9.617 1 37.56 351 ASP A CA 1
ATOM 2652 C C . ASP A 1 351 ? 28.906 -3.742 -8.758 1 37.56 351 ASP A C 1
ATOM 2654 O O . ASP A 1 351 ? 27.984 -4.426 -9.18 1 37.56 351 ASP A O 1
ATOM 2658 N N . SER A 1 352 ? 28.609 -4.465 -7.188 1 35.91 352 SER A N 1
ATOM 2659 C CA . SER A 1 352 ? 27.578 -5.289 -6.57 1 35.91 352 SER A CA 1
ATOM 2660 C C . SER A 1 352 ? 26.516 -4.434 -5.891 1 35.91 352 SER A C 1
ATOM 2662 O O . SER A 1 352 ? 25.312 -4.742 -5.953 1 35.91 352 SER A O 1
ATOM 2664 N N . GLY A 1 353 ? 26.484 -3.592 -4.629 1 38.16 353 GLY A N 1
ATOM 2665 C CA . GLY A 1 353 ? 25.5 -3.498 -3.568 1 38.16 353 GLY A CA 1
ATOM 2666 C C . GLY A 1 353 ? 24.438 -2.457 -3.838 1 38.16 353 GLY A C 1
ATOM 2667 O O . GLY A 1 353 ? 23.609 -2.166 -2.971 1 38.16 353 GLY A O 1
ATOM 2668 N N . ASP A 1 354 ? 24.469 -1.165 -4.355 1 43.28 354 ASP A N 1
ATOM 2669 C CA . ASP A 1 354 ? 23.719 0.089 -4.422 1 43.28 354 ASP A CA 1
ATOM 2670 C C . ASP A 1 354 ? 22.422 -0.084 -5.211 1 43.28 354 ASP A C 1
ATOM 2672 O O . ASP A 1 354 ? 22.422 -0.716 -6.27 1 43.28 354 ASP A O 1
ATOM 2676 N N . ILE A 1 355 ? 21.359 0.153 -4.602 1 55.72 355 ILE A N 1
ATOM 2677 C CA . ILE A 1 355 ? 20.078 0.007 -5.258 1 55.72 355 ILE A CA 1
ATOM 2678 C C . ILE A 1 355 ? 20 0.93 -6.473 1 55.72 355 ILE A C 1
ATOM 2680 O O . ILE A 1 355 ? 20.078 2.152 -6.336 1 55.72 355 ILE A O 1
ATOM 2684 N N . THR A 1 356 ? 20.328 0.661 -7.77 1 72.69 356 THR A N 1
ATOM 2685 C CA . THR A 1 356 ? 20.062 1.362 -9.023 1 72.69 356 THR A CA 1
ATOM 2686 C C . THR A 1 356 ? 18.625 1.843 -9.078 1 72.69 356 THR A C 1
ATOM 2688 O O . THR A 1 356 ? 17.75 1.296 -8.398 1 72.69 356 THR A O 1
ATOM 2691 N N . GLU A 1 357 ? 18.562 3.227 -9.555 1 78.31 357 GLU A N 1
ATOM 2692 C CA . GLU A 1 357 ? 17.234 3.785 -9.727 1 78.31 357 GLU A CA 1
ATOM 2693 C C . GLU A 1 357 ? 16.234 2.719 -10.188 1 78.31 357 GLU A C 1
ATOM 2695 O O . GLU A 1 357 ? 15.109 2.658 -9.695 1 78.31 357 GLU A O 1
ATOM 2700 N N . ALA A 1 358 ? 16.734 1.987 -11.102 1 80.62 358 ALA A N 1
ATOM 2701 C CA . ALA A 1 358 ? 15.867 0.942 -11.633 1 80.62 358 ALA A CA 1
ATOM 2702 C C . ALA A 1 358 ? 15.539 -0.095 -10.57 1 80.62 358 ALA A C 1
ATOM 2704 O O . ALA A 1 358 ? 14.398 -0.552 -10.469 1 80.62 358 ALA A O 1
ATOM 2705 N N . LEU A 1 359 ? 16.516 -0.418 -9.836 1 82.56 359 LEU A N 1
ATOM 2706 C CA . LEU A 1 359 ? 16.312 -1.392 -8.766 1 82.56 359 LEU A CA 1
ATOM 2707 C C . LEU A 1 359 ? 15.391 -0.835 -7.691 1 82.56 359 LEU A C 1
ATOM 2709 O O . LEU A 1 359 ? 14.531 -1.553 -7.176 1 82.56 359 LEU A O 1
ATOM 2713 N N . LEU A 1 360 ? 15.625 0.437 -7.336 1 87.94 360 LEU A N 1
ATOM 2714 C CA . LEU A 1 360 ? 14.773 1.064 -6.332 1 87.94 360 LEU A CA 1
ATOM 2715 C C . LEU A 1 360 ? 13.32 1.089 -6.797 1 87.94 360 LEU A C 1
ATOM 2717 O O . LEU A 1 360 ? 12.414 0.738 -6.035 1 87.94 360 LEU A O 1
ATOM 2721 N N . ARG A 1 361 ? 13.125 1.483 -8.031 1 89.5 361 ARG A N 1
ATOM 2722 C CA . ARG A 1 361 ? 11.773 1.503 -8.594 1 89.5 361 ARG A CA 1
ATOM 2723 C C . ARG A 1 361 ? 11.141 0.119 -8.531 1 89.5 361 ARG A C 1
ATOM 2725 O O . ARG A 1 361 ? 9.961 -0.012 -8.195 1 89.5 361 ARG A O 1
ATOM 2732 N N . ARG A 1 362 ? 11.914 -0.854 -8.844 1 88.06 362 ARG A N 1
ATOM 2733 C CA . ARG A 1 362 ? 11.398 -2.221 -8.836 1 88.06 362 ARG A CA 1
ATOM 2734 C C . ARG A 1 362 ? 11.047 -2.662 -7.418 1 88.06 362 ARG A C 1
ATOM 2736 O O . ARG A 1 362 ? 10.016 -3.309 -7.203 1 88.06 362 ARG A O 1
ATOM 2743 N N . ARG A 1 363 ? 11.867 -2.332 -6.488 1 89.38 363 ARG A N 1
ATOM 2744 C CA . ARG A 1 363 ? 11.617 -2.689 -5.098 1 89.38 363 ARG A CA 1
ATOM 2745 C C . ARG A 1 363 ? 10.344 -2.014 -4.578 1 89.38 363 ARG A C 1
ATOM 2747 O O . ARG A 1 363 ? 9.562 -2.625 -3.85 1 89.38 363 ARG A O 1
ATOM 2754 N N . ILE A 1 364 ? 10.219 -0.78 -4.938 1 93.12 364 ILE A N 1
ATOM 2755 C CA . ILE A 1 364 ? 9.031 -0.047 -4.527 1 93.12 364 ILE A CA 1
ATOM 2756 C C . ILE A 1 364 ? 7.789 -0.694 -5.141 1 93.12 364 ILE A C 1
ATOM 2758 O O . ILE A 1 364 ? 6.789 -0.913 -4.453 1 93.12 364 ILE A O 1
ATOM 2762 N N . ALA A 1 365 ? 7.91 -0.98 -6.422 1 92.88 365 ALA A N 1
ATOM 2763 C CA . ALA A 1 365 ? 6.793 -1.623 -7.109 1 92.88 365 ALA A CA 1
ATOM 2764 C C . ALA A 1 365 ? 6.434 -2.951 -6.449 1 92.88 365 ALA A C 1
ATOM 2766 O O . ALA A 1 365 ? 5.258 -3.232 -6.203 1 92.88 365 ALA A O 1
ATOM 2767 N N . GLU A 1 366 ? 7.438 -3.746 -6.16 1 92.75 366 GLU A N 1
ATOM 2768 C CA . GLU A 1 366 ? 7.238 -5.027 -5.488 1 92.75 366 GLU A CA 1
ATOM 2769 C C . GLU A 1 366 ? 6.52 -4.844 -4.152 1 92.75 366 GLU A C 1
ATOM 2771 O O . GLU A 1 366 ? 5.621 -5.617 -3.816 1 92.75 366 GLU A O 1
ATOM 2776 N N . ALA A 1 367 ? 6.926 -3.869 -3.434 1 94.31 367 ALA A N 1
ATOM 2777 C CA . ALA A 1 367 ? 6.316 -3.609 -2.131 1 94.31 367 ALA A CA 1
ATOM 2778 C C . ALA A 1 367 ? 4.867 -3.152 -2.283 1 94.31 367 ALA A C 1
ATOM 2780 O O . ALA A 1 367 ? 3.998 -3.555 -1.508 1 94.31 367 ALA A O 1
ATOM 2781 N N . LEU A 1 368 ? 4.625 -2.344 -3.225 1 95.94 368 LEU A N 1
ATOM 2782 C CA . LEU A 1 368 ? 3.295 -1.786 -3.445 1 95.94 368 LEU A CA 1
ATOM 2783 C C . LEU A 1 368 ? 2.307 -2.875 -3.854 1 95.94 368 LEU A C 1
ATOM 2785 O O . LEU A 1 368 ? 1.131 -2.82 -3.49 1 95.94 368 LEU A O 1
ATOM 2789 N N . ILE A 1 369 ? 2.809 -3.861 -4.621 1 94.88 369 ILE A N 1
ATOM 2790 C CA . ILE A 1 369 ? 1.872 -4.848 -5.148 1 94.88 369 ILE A CA 1
ATOM 2791 C C . ILE A 1 369 ? 1.958 -6.133 -4.328 1 94.88 369 ILE A C 1
ATOM 2793 O O . ILE A 1 369 ? 1.466 -7.18 -4.75 1 94.88 369 ILE A O 1
ATOM 2797 N N . ASN A 1 370 ? 2.656 -6.035 -3.26 1 94.56 370 ASN A N 1
ATOM 2798 C CA . ASN A 1 370 ? 2.58 -7.148 -2.32 1 94.56 370 ASN A CA 1
ATOM 2799 C C . ASN A 1 370 ? 1.137 -7.469 -1.946 1 94.56 370 ASN A C 1
ATOM 2801 O O . ASN A 1 370 ? 0.333 -6.562 -1.722 1 94.56 370 ASN A O 1
ATOM 2805 N N . PRO A 1 371 ? 0.767 -8.75 -1.853 1 94.19 371 PRO A N 1
ATOM 2806 C CA . PRO A 1 371 ? -0.629 -9.117 -1.609 1 94.19 371 PRO A CA 1
ATOM 2807 C C . PRO A 1 371 ? -1.193 -8.492 -0.336 1 94.19 371 PRO A C 1
ATOM 2809 O O . PRO A 1 371 ? -2.35 -8.062 -0.316 1 94.19 371 PRO A O 1
ATOM 2812 N N . SER A 1 372 ? -0.427 -8.445 0.712 1 93.56 372 SER A N 1
ATOM 2813 C CA . SER A 1 372 ? -0.918 -7.867 1.959 1 93.56 372 SER A CA 1
ATOM 2814 C C . SER A 1 372 ? -1.192 -6.375 1.808 1 93.56 372 SER A C 1
ATOM 2816 O O . SER A 1 372 ? -2.18 -5.863 2.34 1 93.56 372 SER A O 1
ATOM 2818 N N . VAL A 1 373 ? -0.322 -5.664 1.115 1 95.88 373 VAL A N 1
ATOM 2819 C CA . VAL A 1 373 ? -0.506 -4.234 0.868 1 95.88 373 VAL A CA 1
ATOM 2820 C C . VAL A 1 373 ? -1.74 -4.02 -0.005 1 95.88 373 VAL A C 1
ATOM 2822 O O . VAL A 1 373 ? -2.576 -3.16 0.293 1 95.88 373 VAL A O 1
ATOM 2825 N N . ILE A 1 374 ? -1.893 -4.824 -1.058 1 96.75 374 ILE A N 1
ATOM 2826 C CA . ILE A 1 374 ? -3.027 -4.715 -1.967 1 96.75 374 ILE A CA 1
ATOM 2827 C C . ILE A 1 374 ? -4.328 -4.961 -1.203 1 96.75 374 ILE A C 1
ATOM 2829 O O . ILE A 1 374 ? -5.332 -4.289 -1.441 1 96.75 374 ILE A O 1
ATOM 2833 N N . GLN A 1 375 ? -4.305 -5.918 -0.341 1 94.69 375 GLN A N 1
ATOM 2834 C CA . GLN A 1 375 ? -5.492 -6.172 0.465 1 94.69 375 GLN A CA 1
ATOM 2835 C C . GLN A 1 375 ? -5.887 -4.938 1.273 1 94.69 375 GLN A C 1
ATOM 2837 O O . GLN A 1 375 ? -7.066 -4.594 1.361 1 94.69 375 GLN A O 1
ATOM 2842 N N . ASP A 1 376 ? -4.906 -4.289 1.875 1 94.94 376 ASP A N 1
ATOM 2843 C CA . ASP A 1 376 ? -5.176 -3.07 2.633 1 94.94 376 ASP A CA 1
ATOM 2844 C C . ASP A 1 376 ? -5.738 -1.976 1.729 1 94.94 376 ASP A C 1
ATOM 2846 O O . ASP A 1 376 ? -6.645 -1.241 2.123 1 94.94 376 ASP A O 1
ATOM 2850 N N . VAL A 1 377 ? -5.195 -1.833 0.546 1 96.25 377 VAL A N 1
ATOM 2851 C CA . VAL A 1 377 ? -5.656 -0.833 -0.413 1 96.25 377 VAL A CA 1
ATOM 2852 C C . VAL A 1 377 ? -7.098 -1.126 -0.815 1 96.25 377 VAL A C 1
ATOM 2854 O O . VAL A 1 377 ? -7.941 -0.227 -0.824 1 96.25 377 VAL A O 1
ATOM 2857 N N . VAL A 1 378 ? -7.359 -2.385 -1.112 1 95.69 378 VAL A N 1
ATOM 2858 C CA . VAL A 1 378 ? -8.711 -2.785 -1.491 1 95.69 378 VAL A CA 1
ATOM 2859 C C . VAL A 1 378 ? -9.68 -2.479 -0.352 1 95.69 378 VAL A C 1
ATOM 2861 O O . VAL A 1 378 ? -10.75 -1.904 -0.575 1 95.69 378 VAL A O 1
ATOM 2864 N N . ASP A 1 379 ? -9.297 -2.832 0.844 1 92.75 379 ASP A N 1
ATOM 2865 C CA . ASP A 1 379 ? -10.133 -2.545 2.004 1 92.75 379 ASP A CA 1
ATOM 2866 C C . ASP A 1 379 ? -10.375 -1.044 2.15 1 92.75 379 ASP A C 1
ATOM 2868 O O . ASP A 1 379 ? -11.477 -0.616 2.482 1 92.75 379 ASP A O 1
ATOM 2872 N N . GLY A 1 380 ? -9.328 -0.261 1.967 1 89.75 380 GLY A N 1
ATOM 2873 C CA . GLY A 1 380 ? -9.461 1.186 2.027 1 89.75 380 GLY A CA 1
ATOM 2874 C C . GLY A 1 380 ? -10.422 1.741 0.998 1 89.75 380 GLY A C 1
ATOM 2875 O O . GLY A 1 380 ? -11.211 2.643 1.298 1 89.75 380 GLY A O 1
ATOM 2876 N N . VAL A 1 381 ? -10.398 1.188 -0.205 1 90.5 381 VAL A N 1
ATOM 2877 C CA . VAL A 1 381 ? -11.258 1.649 -1.295 1 90.5 381 VAL A CA 1
ATOM 2878 C C . VAL A 1 381 ? -12.711 1.281 -1.006 1 90.5 381 VAL A C 1
ATOM 2880 O O . VAL A 1 381 ? -13.617 2.059 -1.292 1 90.5 381 VAL A O 1
ATOM 2883 N N . LEU A 1 382 ? -12.891 0.124 -0.402 1 87.44 382 LEU A N 1
ATOM 2884 C CA . LEU A 1 382 ? -14.234 -0.362 -0.136 1 87.44 382 LEU A CA 1
ATOM 2885 C C . LEU A 1 382 ? -14.852 0.372 1.05 1 87.44 382 LEU A C 1
ATOM 2887 O O . LEU A 1 382 ? -16.078 0.425 1.183 1 87.44 382 LEU A O 1
ATOM 2891 N N . ARG A 1 383 ? -14.109 0.871 1.939 1 78.81 383 ARG A N 1
ATOM 2892 C CA . ARG A 1 383 ? -14.609 1.637 3.076 1 78.81 383 ARG A CA 1
ATOM 2893 C C . ARG A 1 383 ? -15.109 3.01 2.635 1 78.81 383 ARG A C 1
ATOM 2895 O O . ARG A 1 383 ? -16.094 3.523 3.176 1 78.81 383 ARG A O 1
ATOM 2902 N N . MET B 1 1 ? 66.688 -55.812 -23.203 1 19.02 1 MET B N 1
ATOM 2903 C CA . MET B 1 1 ? 66.062 -57.031 -22.688 1 19.02 1 MET B CA 1
ATOM 2904 C C . MET B 1 1 ? 65.312 -56.75 -21.406 1 19.02 1 MET B C 1
ATOM 2906 O O . MET B 1 1 ? 64.25 -57.344 -21.172 1 19.02 1 MET B O 1
ATOM 2910 N N . GLU B 1 2 ? 66 -56.344 -20.328 1 19.72 2 GLU B N 1
ATOM 2911 C CA . GLU B 1 2 ? 65.438 -56.844 -19.109 1 19.72 2 GLU B CA 1
ATOM 2912 C C . GLU B 1 2 ? 64.062 -56.219 -18.844 1 19.72 2 GLU B C 1
ATOM 2914 O O . GLU B 1 2 ? 63.938 -55 -18.734 1 19.72 2 GLU B O 1
ATOM 2919 N N . ARG B 1 3 ? 62.938 -56.906 -19.25 1 15.32 3 ARG B N 1
ATOM 2920 C CA . ARG B 1 3 ? 61.469 -56.844 -19.422 1 15.32 3 ARG B CA 1
ATOM 2921 C C . ARG B 1 3 ? 60.781 -56.75 -18.078 1 15.32 3 ARG B C 1
ATOM 2923 O O . ARG B 1 3 ? 60.594 -57.75 -17.391 1 15.32 3 ARG B O 1
ATOM 2930 N N . LYS B 1 4 ? 61.438 -55.75 -17.188 1 20.14 4 LYS B N 1
ATOM 2931 C CA . LYS B 1 4 ? 60.969 -55.781 -15.805 1 20.14 4 LYS B CA 1
ATOM 2932 C C . LYS B 1 4 ? 59.469 -55.969 -15.727 1 20.14 4 LYS B C 1
ATOM 2934 O O . LYS B 1 4 ? 58.688 -55.344 -16.453 1 20.14 4 LYS B O 1
ATOM 2939 N N . ARG B 1 5 ? 59 -57.125 -15.047 1 17.12 5 ARG B N 1
ATOM 2940 C CA . ARG B 1 5 ? 57.781 -57.844 -14.719 1 17.12 5 ARG B CA 1
ATOM 2941 C C . ARG B 1 5 ? 56.719 -56.906 -14.156 1 17.12 5 ARG B C 1
ATOM 2943 O O . ARG B 1 5 ? 57.031 -55.969 -13.422 1 17.12 5 ARG B O 1
ATOM 2950 N N . ALA B 1 6 ? 55.438 -56.969 -14.773 1 17.06 6 ALA B N 1
ATOM 2951 C CA . ALA B 1 6 ? 54.062 -56.438 -14.883 1 17.06 6 ALA B CA 1
ATOM 2952 C C . ALA B 1 6 ? 53.25 -56.719 -13.625 1 17.06 6 ALA B C 1
ATOM 2954 O O . ALA B 1 6 ? 52.75 -57.844 -13.453 1 17.06 6 ALA B O 1
ATOM 2955 N N . LYS B 1 7 ? 54 -56.656 -12.398 1 19.97 7 LYS B N 1
ATOM 2956 C CA . LYS B 1 7 ? 53.281 -57.062 -11.195 1 19.97 7 LYS B CA 1
ATOM 2957 C C . LYS B 1 7 ? 51.875 -56.531 -11.188 1 19.97 7 LYS B C 1
ATOM 2959 O O . LYS B 1 7 ? 51.656 -55.312 -11.18 1 19.97 7 LYS B O 1
ATOM 2964 N N . ARG B 1 8 ? 50.844 -57.344 -11.688 1 17.56 8 ARG B N 1
ATOM 2965 C CA . ARG B 1 8 ? 49.406 -57.188 -11.844 1 17.56 8 ARG B CA 1
ATOM 2966 C C . ARG B 1 8 ? 48.719 -56.969 -10.5 1 17.56 8 ARG B C 1
ATOM 2968 O O . ARG B 1 8 ? 48.531 -57.906 -9.734 1 17.56 8 ARG B O 1
ATOM 2975 N N . GLU B 1 9 ? 49.344 -56.125 -9.656 1 21.72 9 GLU B N 1
ATOM 2976 C CA . GLU B 1 9 ? 48.812 -56.125 -8.305 1 21.72 9 GLU B CA 1
ATOM 2977 C C . GLU B 1 9 ? 47.281 -56.156 -8.32 1 21.72 9 GLU B C 1
ATOM 2979 O O . GLU B 1 9 ? 46.656 -55.781 -9.32 1 21.72 9 GLU B O 1
ATOM 2984 N N . GLY B 1 10 ? 46.719 -56.938 -7.383 1 20.42 10 GLY B N 1
ATOM 2985 C CA . GLY B 1 10 ? 45.469 -57.5 -6.852 1 20.42 10 GLY B CA 1
ATOM 2986 C C . GLY B 1 10 ? 44.406 -56.438 -6.586 1 20.42 10 GLY B C 1
ATOM 2987 O O . GLY B 1 10 ? 44.75 -55.344 -6.141 1 20.42 10 GLY B O 1
ATOM 2988 N N . GLY B 1 11 ? 43.375 -56.375 -7.441 1 18.36 11 GLY B N 1
ATOM 2989 C CA . GLY B 1 11 ? 42.156 -55.562 -7.559 1 18.36 11 GLY B CA 1
ATOM 2990 C C . GLY B 1 11 ? 41.344 -55.531 -6.281 1 18.36 11 GLY B C 1
ATOM 2991 O O . GLY B 1 11 ? 40.875 -56.594 -5.82 1 18.36 11 GLY B O 1
ATOM 2992 N N . ALA B 1 12 ? 41.906 -54.812 -5.199 1 22.44 12 ALA B N 1
ATOM 2993 C CA . ALA B 1 12 ? 41.188 -54.531 -3.955 1 22.44 12 ALA B CA 1
ATOM 2994 C C . ALA B 1 12 ? 39.719 -54.312 -4.215 1 22.44 12 ALA B C 1
ATOM 2996 O O . ALA B 1 12 ? 39.344 -53.688 -5.207 1 22.44 12 ALA B O 1
ATOM 2997 N N . ASP B 1 13 ? 38.906 -55.281 -3.75 1 20.23 13 ASP B N 1
ATOM 2998 C CA . ASP B 1 13 ? 37.438 -55.344 -3.658 1 20.23 13 ASP B CA 1
ATOM 2999 C C . ASP B 1 13 ? 36.875 -54.062 -3.068 1 20.23 13 ASP B C 1
ATOM 3001 O O . ASP B 1 13 ? 37.188 -53.688 -1.944 1 20.23 13 ASP B O 1
ATOM 3005 N N . ASN B 1 14 ? 36.844 -52.906 -3.807 1 20.92 14 ASN B N 1
ATOM 3006 C CA . ASN B 1 14 ? 36.219 -51.656 -3.408 1 20.92 14 ASN B CA 1
ATOM 3007 C C . ASN B 1 14 ? 34.812 -51.875 -2.908 1 20.92 14 ASN B C 1
ATOM 3009 O O . ASN B 1 14 ? 33.938 -52.281 -3.668 1 20.92 14 ASN B O 1
ATOM 3013 N N . GLY B 1 15 ? 34.656 -52.469 -1.675 1 23.28 15 GLY B N 1
ATOM 3014 C CA . GLY B 1 15 ? 33.375 -52.5 -1.021 1 23.28 15 GLY B CA 1
ATOM 3015 C C . GLY B 1 15 ? 32.594 -51.188 -1.146 1 23.28 15 GLY B C 1
ATOM 3016 O O . GLY B 1 15 ? 33.156 -50.125 -0.909 1 23.28 15 GLY B O 1
ATOM 3017 N N . GLY B 1 16 ? 31.703 -51.094 -2.135 1 21.77 16 GLY B N 1
ATOM 3018 C CA . GLY B 1 16 ? 30.781 -50.031 -2.463 1 21.77 16 GLY B CA 1
ATOM 3019 C C . GLY B 1 16 ? 30 -49.531 -1.263 1 21.77 16 GLY B C 1
ATOM 3020 O O . GLY B 1 16 ? 29.266 -50.281 -0.637 1 21.77 16 GLY B O 1
ATOM 3021 N N . ALA B 1 17 ? 30.656 -48.688 -0.361 1 24.59 17 ALA B N 1
ATOM 3022 C CA . ALA B 1 17 ? 29.984 -48 0.729 1 24.59 17 ALA B CA 1
ATOM 3023 C C . ALA B 1 17 ? 28.672 -47.406 0.255 1 24.59 17 ALA B C 1
ATOM 3025 O O . ALA B 1 17 ? 28.609 -46.75 -0.798 1 24.59 17 ALA B O 1
ATOM 3026 N N . ASP B 1 18 ? 27.547 -47.938 0.627 1 25.73 18 ASP B N 1
ATOM 3027 C CA . ASP B 1 18 ? 26.172 -47.469 0.586 1 25.73 18 ASP B CA 1
ATOM 3028 C C . ASP B 1 18 ? 26.062 -46.062 1.157 1 25.73 18 ASP B C 1
ATOM 3030 O O . ASP B 1 18 ? 26.219 -45.844 2.363 1 25.73 18 ASP B O 1
ATOM 3034 N N . SER B 1 19 ? 26.828 -45.094 0.654 1 26.3 19 SER B N 1
ATOM 3035 C CA . SER B 1 19 ? 26.625 -43.75 1.169 1 26.3 19 SER B CA 1
ATOM 3036 C C . SER B 1 19 ? 25.141 -43.375 1.19 1 26.3 19 SER B C 1
ATOM 3038 O O . SER B 1 19 ? 24.5 -43.281 0.139 1 26.3 19 SER B O 1
ATOM 3040 N N . GLY B 1 20 ? 24.406 -43.812 2.176 1 28.41 20 GLY B N 1
ATOM 3041 C CA . GLY B 1 20 ? 23.109 -43.281 2.568 1 28.41 20 GLY B CA 1
ATOM 3042 C C . GLY B 1 20 ? 23.078 -41.75 2.539 1 28.41 20 GLY B C 1
ATOM 3043 O O . GLY B 1 20 ? 23.422 -41.094 3.527 1 28.41 20 GLY B O 1
ATOM 3044 N N . GLY B 1 21 ? 23.625 -41.094 1.541 1 27.19 21 GLY B N 1
ATOM 3045 C CA . GLY B 1 21 ? 23.656 -39.656 1.477 1 27.19 21 GLY B CA 1
ATOM 3046 C C . GLY B 1 21 ? 22.406 -39 2.021 1 27.19 21 GLY B C 1
ATOM 3047 O O . GLY B 1 21 ? 21.406 -39.656 2.252 1 27.19 21 GLY B O 1
ATOM 3048 N N . ALA B 1 22 ? 22.359 -37.594 2.045 1 31.44 22 ALA B N 1
ATOM 3049 C CA . ALA B 1 22 ? 21.594 -36.469 2.531 1 31.44 22 ALA B CA 1
ATOM 3050 C C . ALA B 1 22 ? 20.141 -36.531 2.035 1 31.44 22 ALA B C 1
ATOM 3052 O O . ALA B 1 22 ? 19.75 -35.75 1.18 1 31.44 22 ALA B O 1
ATOM 3053 N N . ASP B 1 23 ? 19.719 -37.625 1.666 1 34.31 23 ASP B N 1
ATOM 3054 C CA . ASP B 1 23 ? 18.344 -37.531 1.156 1 34.31 23 ASP B CA 1
ATOM 3055 C C . ASP B 1 23 ? 17.406 -36.969 2.221 1 34.31 23 ASP B C 1
ATOM 3057 O O . ASP B 1 23 ? 16.188 -37.125 2.119 1 34.31 23 ASP B O 1
ATOM 3061 N N . SER B 1 24 ? 17.969 -36.875 3.529 1 34.47 24 SER B N 1
ATOM 3062 C CA . SER B 1 24 ? 16.969 -36.5 4.531 1 34.47 24 SER B CA 1
ATOM 3063 C C . SER B 1 24 ? 16.312 -35.188 4.207 1 34.47 24 SER B C 1
ATOM 3065 O O . SER B 1 24 ? 16.688 -34.156 4.777 1 34.47 24 SER B O 1
ATOM 3067 N N . HIS B 1 25 ? 16.438 -34.531 3.135 1 38.5 25 HIS B N 1
ATOM 3068 C CA . HIS B 1 25 ? 15.523 -33.406 3.049 1 38.5 25 HIS B CA 1
ATOM 3069 C C . HIS B 1 25 ? 14.211 -33.688 3.766 1 38.5 25 HIS B C 1
ATOM 3071 O O . HIS B 1 25 ? 13.562 -34.688 3.502 1 38.5 25 HIS B O 1
ATOM 3077 N N . SER B 1 26 ? 14.188 -33.562 5.051 1 46.78 26 SER B N 1
ATOM 3078 C CA . SER B 1 26 ? 12.969 -33.625 5.844 1 46.78 26 SER B CA 1
ATOM 3079 C C . SER B 1 26 ? 11.734 -33.312 5 1 46.78 26 SER B C 1
ATOM 3081 O O . SER B 1 26 ? 11.469 -32.156 4.707 1 46.78 26 SER B O 1
ATOM 3083 N N . ARG B 1 27 ? 11.438 -34.031 4 1 58.25 27 ARG B N 1
ATOM 3084 C CA . ARG B 1 27 ? 10.312 -33.969 3.07 1 58.25 27 ARG B CA 1
ATOM 3085 C C . ARG B 1 27 ? 9 -33.781 3.812 1 58.25 27 ARG B C 1
ATOM 3087 O O . ARG B 1 27 ? 8.852 -34.219 4.957 1 58.25 27 ARG B O 1
ATOM 3094 N N . GLY B 1 28 ? 8.422 -32.562 3.922 1 72.5 28 GLY B N 1
ATOM 3095 C CA . GLY B 1 28 ? 7.059 -32.344 4.371 1 72.5 28 GLY B CA 1
ATOM 3096 C C . GLY B 1 28 ? 6.207 -33.594 4.371 1 72.5 28 GLY B C 1
ATOM 3097 O O . GLY B 1 28 ? 6.723 -34.688 4.211 1 72.5 28 GLY B O 1
ATOM 3098 N N . ARG B 1 29 ? 5.055 -33.625 4.926 1 85.75 29 ARG B N 1
ATOM 3099 C CA . ARG B 1 29 ? 4.109 -34.75 4.973 1 85.75 29 ARG B CA 1
ATOM 3100 C C . ARG B 1 29 ? 3.525 -35.031 3.592 1 85.75 29 ARG B C 1
ATOM 3102 O O . ARG B 1 29 ? 3.473 -34.125 2.742 1 85.75 29 ARG B O 1
ATOM 3109 N N . ALA B 1 30 ? 3.174 -36.281 3.299 1 88.88 30 ALA B N 1
ATOM 3110 C CA . ALA B 1 30 ? 2.527 -36.656 2.039 1 88.88 30 ALA B CA 1
ATOM 3111 C C . ALA B 1 30 ? 1.098 -36.125 1.983 1 88.88 30 ALA B C 1
ATOM 3113 O O . ALA B 1 30 ? 0.418 -36.031 3.01 1 88.88 30 ALA B O 1
ATOM 3114 N N . VAL B 1 31 ? 0.68 -35.781 0.806 1 90.19 31 VAL B N 1
ATOM 3115 C CA . VAL B 1 31 ? -0.704 -35.375 0.579 1 90.19 31 VAL B CA 1
ATOM 3116 C C . VAL B 1 31 ? -1.635 -36.562 0.824 1 90.19 31 VAL B C 1
ATOM 3118 O O . VAL B 1 31 ? -1.29 -37.688 0.516 1 90.19 31 VAL B O 1
ATOM 3121 N N . ALA B 1 32 ? -2.75 -36.219 1.374 1 85.5 32 ALA B N 1
ATOM 3122 C CA . ALA B 1 32 ? -3.742 -37.281 1.629 1 85.5 32 ALA B CA 1
ATOM 3123 C C . ALA B 1 32 ? -4.203 -37.906 0.326 1 85.5 32 ALA B C 1
ATOM 3125 O O . ALA B 1 32 ? -4.391 -37.25 -0.683 1 85.5 32 ALA B O 1
ATOM 3126 N N . GLU B 1 33 ? -4.379 -39.219 0.371 1 88.31 33 GLU B N 1
ATOM 3127 C CA . GLU B 1 33 ? -4.789 -39.969 -0.802 1 88.31 33 GLU B CA 1
ATOM 3128 C C . GLU B 1 33 ? -6.184 -40.562 -0.615 1 88.31 33 GLU B C 1
ATOM 3130 O O . GLU B 1 33 ? -6.527 -41.031 0.478 1 88.31 33 GLU B O 1
ATOM 3135 N N . VAL B 1 34 ? -6.969 -40.438 -1.676 1 80.56 34 VAL B N 1
ATOM 3136 C CA . VAL B 1 34 ? -8.305 -41 -1.682 1 80.56 34 VAL B CA 1
ATOM 3137 C C . VAL B 1 34 ? -8.445 -41.969 -2.873 1 80.56 34 VAL B C 1
ATOM 3139 O O . VAL B 1 34 ? -8.07 -41.625 -3.996 1 80.56 34 VAL B O 1
ATOM 3142 N N . LYS B 1 35 ? -8.859 -43.188 -2.633 1 77.31 35 LYS B N 1
ATOM 3143 C CA . LYS B 1 35 ? -9.172 -44.125 -3.705 1 77.31 35 LYS B CA 1
ATOM 3144 C C . LYS B 1 35 ? -10.656 -44.062 -4.059 1 77.31 35 LYS B C 1
ATOM 3146 O O . LYS B 1 35 ? -11.516 -44.156 -3.176 1 77.31 35 LYS B O 1
ATOM 3151 N N . LEU B 1 36 ? -10.906 -43.594 -5.305 1 71 36 LEU B N 1
ATOM 3152 C CA . LEU B 1 36 ? -12.305 -43.562 -5.727 1 71 36 LEU B CA 1
ATOM 3153 C C . LEU B 1 36 ? -12.812 -44.938 -6.07 1 71 36 LEU B C 1
ATOM 3155 O O . LEU B 1 36 ? -12.07 -45.75 -6.625 1 71 36 LEU B O 1
ATOM 3159 N N . ASP B 1 37 ? -13.742 -45.438 -5.461 1 57.38 37 ASP B N 1
ATOM 3160 C CA . ASP B 1 37 ? -14.359 -46.719 -5.848 1 57.38 37 ASP B CA 1
ATOM 3161 C C . ASP B 1 37 ? -14.93 -46.625 -7.262 1 57.38 37 ASP B C 1
ATOM 3163 O O . ASP B 1 37 ? -15.234 -45.562 -7.754 1 57.38 37 ASP B O 1
ATOM 3167 N N . GLY B 1 38 ? -14.781 -47.594 -8.156 1 49.88 38 GLY B N 1
ATOM 3168 C CA . GLY B 1 38 ? -15.164 -47.75 -9.547 1 49.88 38 GLY B CA 1
ATOM 3169 C C . GLY B 1 38 ? -16.25 -46.781 -9.992 1 49.88 38 GLY B C 1
ATOM 3170 O O . GLY B 1 38 ? -16.219 -46.281 -11.117 1 49.88 38 GLY B O 1
ATOM 3171 N N . ALA B 1 39 ? -17.375 -46.625 -9.375 1 42.62 39 ALA B N 1
ATOM 3172 C CA . ALA B 1 39 ? -18.578 -45.906 -9.797 1 42.62 39 ALA B CA 1
ATOM 3173 C C . ALA B 1 39 ? -18.406 -44.406 -9.633 1 42.62 39 ALA B C 1
ATOM 3175 O O . ALA B 1 39 ? -19.281 -43.625 -10.039 1 42.62 39 ALA B O 1
ATOM 3176 N N . GLY B 1 40 ? -17.469 -43.875 -9.047 1 45 40 GLY B N 1
ATOM 3177 C CA . GLY B 1 40 ? -17.453 -42.531 -8.445 1 45 40 GLY B CA 1
ATOM 3178 C C . GLY B 1 40 ? -17.078 -41.438 -9.438 1 45 40 GLY B C 1
ATOM 3179 O O . GLY B 1 40 ? -16.938 -40.281 -9.055 1 45 40 GLY B O 1
ATOM 3180 N N . CYS B 1 41 ? -16.391 -41.781 -10.445 1 46.12 41 CYS B N 1
ATOM 3181 C CA . CYS B 1 41 ? -15.953 -40.688 -11.305 1 46.12 41 CYS B CA 1
ATOM 3182 C C . CYS B 1 41 ? -17.156 -39.906 -11.812 1 46.12 41 CYS B C 1
ATOM 3184 O O . CYS B 1 41 ? -17 -38.75 -12.242 1 46.12 41 CYS B O 1
ATOM 3186 N N . SER B 1 42 ? -18.125 -40.625 -12.516 1 42.47 42 SER B N 1
ATOM 3187 C CA . SER B 1 42 ? -19.078 -39.938 -13.367 1 42.47 42 SER B CA 1
ATOM 3188 C C . SER B 1 42 ? -20.062 -39.125 -12.539 1 42.47 42 SER B C 1
ATOM 3190 O O . SER B 1 42 ? -20.656 -38.156 -13.031 1 42.47 42 SER B O 1
ATOM 3192 N N . GLY B 1 43 ? -20.906 -39.844 -11.445 1 40.97 43 GLY B N 1
ATOM 3193 C CA . GLY B 1 43 ? -22.25 -39.438 -11.047 1 40.97 43 GLY B CA 1
ATOM 3194 C C . GLY B 1 43 ? -22.281 -38.438 -9.906 1 40.97 43 GLY B C 1
ATOM 3195 O O . GLY B 1 43 ? -21.281 -38.25 -9.219 1 40.97 43 GLY B O 1
ATOM 3196 N N . GLY B 1 44 ? -23.125 -37.375 -9.945 1 45.94 44 GLY B N 1
ATOM 3197 C CA . GLY B 1 44 ? -23.609 -36.344 -9.047 1 45.94 44 GLY B CA 1
ATOM 3198 C C . GLY B 1 44 ? -23.688 -36.812 -7.598 1 45.94 44 GLY B C 1
ATOM 3199 O O . GLY B 1 44 ? -24.234 -36.125 -6.75 1 45.94 44 GLY B O 1
ATOM 3200 N N . GLY B 1 45 ? -23.234 -38 -7.332 1 46.62 45 GLY B N 1
ATOM 3201 C CA . GLY B 1 45 ? -23.531 -38.406 -5.965 1 46.62 45 GLY B CA 1
ATOM 3202 C C . GLY B 1 45 ? -22.422 -38.062 -4.988 1 46.62 45 GLY B C 1
ATOM 3203 O O . GLY B 1 45 ? -21.406 -37.469 -5.371 1 46.62 45 GLY B O 1
ATOM 3204 N N . ASP B 1 46 ? -22.594 -38.25 -3.629 1 54.84 46 ASP B N 1
ATOM 3205 C CA . ASP B 1 46 ? -21.75 -37.969 -2.469 1 54.84 46 ASP B CA 1
ATOM 3206 C C . ASP B 1 46 ? -20.359 -38.594 -2.637 1 54.84 46 ASP B C 1
ATOM 3208 O O . ASP B 1 46 ? -19.406 -38.156 -1.985 1 54.84 46 ASP B O 1
ATOM 3212 N N . GLY B 1 47 ? -20.094 -39.5 -3.537 1 57.09 47 GLY B N 1
ATOM 3213 C CA . GLY B 1 47 ? -18.812 -40.156 -3.734 1 57.09 47 GLY B CA 1
ATOM 3214 C C . GLY B 1 47 ? -18.016 -39.594 -4.902 1 57.09 47 GLY B C 1
ATOM 3215 O O . GLY B 1 47 ? -16.906 -40.062 -5.18 1 57.09 47 GLY B O 1
ATOM 3216 N N . SER B 1 48 ? -18.484 -38.594 -5.484 1 69.31 48 SER B N 1
ATOM 3217 C CA . SER B 1 48 ? -17.844 -38.031 -6.656 1 69.31 48 SER B CA 1
ATOM 3218 C C . SER B 1 48 ? -16.594 -37.219 -6.273 1 69.31 48 SER B C 1
ATOM 3220 O O . SER B 1 48 ? -16.453 -36.812 -5.121 1 69.31 48 SER B O 1
ATOM 3222 N N . LEU B 1 49 ? -15.594 -37.281 -7.152 1 77.19 49 LEU B N 1
ATOM 3223 C CA . LEU B 1 49 ? -14.406 -36.438 -6.992 1 77.19 49 LEU B CA 1
ATOM 3224 C C . LEU B 1 49 ? -14.789 -35.031 -6.523 1 77.19 49 LEU B C 1
ATOM 3226 O O . LEU B 1 49 ? -14.164 -34.5 -5.613 1 77.19 49 LEU B O 1
ATOM 3230 N N . TRP B 1 50 ? -15.875 -34.562 -6.984 1 77.25 50 TRP B N 1
ATOM 3231 C CA . TRP B 1 50 ? -16.312 -33.219 -6.688 1 77.25 50 TRP B CA 1
ATOM 3232 C C . TRP B 1 50 ? -16.781 -33.094 -5.238 1 77.25 50 TRP B C 1
ATOM 3234 O O . TRP B 1 50 ? -16.438 -32.125 -4.543 1 77.25 50 TRP B O 1
ATOM 3244 N N . ALA B 1 51 ? -17.484 -34.062 -4.879 1 76.62 51 ALA B N 1
ATOM 3245 C CA . ALA B 1 51 ? -17.953 -34.062 -3.496 1 76.62 51 ALA B CA 1
ATOM 3246 C C . ALA B 1 51 ? -16.797 -34.219 -2.52 1 76.62 51 ALA B C 1
ATOM 3248 O O . ALA B 1 51 ? -16.781 -33.594 -1.461 1 76.62 51 ALA B O 1
ATOM 3249 N N . GLN B 1 52 ? -15.883 -34.969 -2.939 1 77.62 52 GLN B N 1
ATOM 3250 C CA . GLN B 1 52 ? -14.75 -35.25 -2.062 1 77.62 52 GLN B CA 1
ATOM 3251 C C . GLN B 1 52 ? -13.805 -34.062 -1.976 1 77.62 52 GLN B C 1
ATOM 3253 O O . GLN B 1 52 ? -13.062 -33.906 -1.001 1 77.62 52 GLN B O 1
ATOM 3258 N N . CYS B 1 53 ? -13.898 -33.219 -2.908 1 81.56 53 CYS B N 1
ATOM 3259 C CA . CYS B 1 53 ? -13.125 -31.984 -2.889 1 81.56 53 CYS B CA 1
ATOM 3260 C C . CYS B 1 53 ? -13.906 -30.859 -2.221 1 81.56 53 CYS B C 1
ATOM 3262 O O . CYS B 1 53 ? -13.57 -29.688 -2.375 1 81.56 53 CYS B O 1
ATOM 3264 N N . GLY B 1 54 ? -14.977 -31.25 -1.492 1 78.25 54 GLY B N 1
ATOM 3265 C CA . GLY B 1 54 ? -15.781 -30.234 -0.825 1 78.25 54 GLY B CA 1
ATOM 3266 C C . GLY B 1 54 ? -16.469 -29.297 -1.789 1 78.25 54 GLY B C 1
ATOM 3267 O O . GLY B 1 54 ? -16.625 -28.109 -1.494 1 78.25 54 GLY B O 1
ATOM 3268 N N . HIS B 1 55 ? -16.688 -29.797 -2.938 1 76.44 55 HIS B N 1
ATOM 3269 C CA . HIS B 1 55 ? -17.312 -29 -3.98 1 76.44 55 HIS B CA 1
ATOM 3270 C C . HIS B 1 55 ? -16.484 -27.75 -4.27 1 76.44 55 HIS B C 1
ATOM 3272 O O . HIS B 1 55 ? -17.031 -26.641 -4.387 1 76.44 55 HIS B O 1
ATOM 3278 N N . GLY B 1 56 ? -15.219 -27.922 -4.191 1 77.25 56 GLY B N 1
ATOM 3279 C CA . GLY B 1 56 ? -14.289 -26.859 -4.531 1 77.25 56 GLY B CA 1
ATOM 3280 C C . GLY B 1 56 ? -13.859 -26.047 -3.33 1 77.25 56 GLY B C 1
ATOM 3281 O O . GLY B 1 56 ? -13.125 -25.062 -3.473 1 77.25 56 GLY B O 1
ATOM 3282 N N . GLN B 1 57 ? -14.258 -26.516 -2.094 1 82.75 57 GLN B N 1
ATOM 3283 C CA . GLN B 1 57 ? -13.992 -25.672 -0.932 1 82.75 57 GLN B CA 1
ATOM 3284 C C . GLN B 1 57 ? -13.141 -26.406 0.098 1 82.75 57 GLN B C 1
ATOM 3286 O O . GLN B 1 57 ? -12.992 -2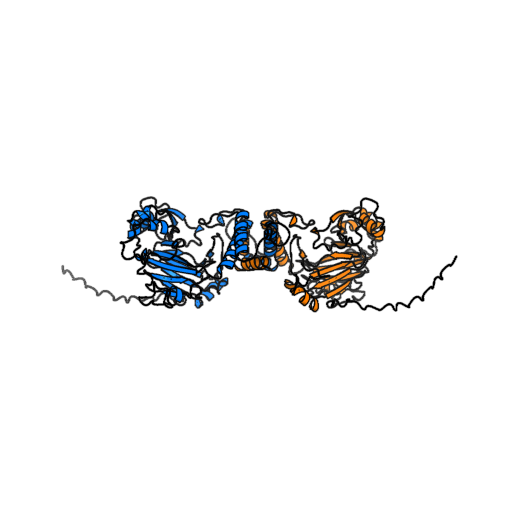5.938 1.231 1 82.75 57 GLN B O 1
ATOM 3291 N N . ALA B 1 58 ? -12.625 -27.609 -0.338 1 89.12 58 ALA B N 1
ATOM 3292 C CA . ALA B 1 58 ? -11.711 -28.312 0.566 1 89.12 58 ALA B CA 1
ATOM 3293 C C . ALA B 1 58 ? -10.516 -27.422 0.915 1 89.12 58 ALA B C 1
ATOM 3295 O O . ALA B 1 58 ? -10.016 -26.688 0.066 1 89.12 58 ALA B O 1
ATOM 3296 N N . LYS B 1 59 ? -10.008 -27.562 2.152 1 92.06 59 LYS B N 1
ATOM 3297 C CA . LYS B 1 59 ? -8.969 -26.656 2.646 1 92.06 59 LYS B CA 1
ATOM 3298 C C . LYS B 1 59 ? -7.586 -27.297 2.543 1 92.06 59 LYS B C 1
ATOM 3300 O O . LYS B 1 59 ? -6.566 -26.641 2.752 1 92.06 59 LYS B O 1
ATOM 3305 N N . GLU B 1 60 ? -7.656 -28.641 2.256 1 94.19 60 GLU B N 1
ATOM 3306 C CA . GLU B 1 60 ? -6.402 -29.375 2.115 1 94.19 60 GLU B CA 1
ATOM 3307 C C . GLU B 1 60 ? -6.328 -30.078 0.767 1 94.19 60 GLU B C 1
ATOM 3309 O O . GLU B 1 60 ? -7.352 -30.5 0.224 1 94.19 60 GLU B O 1
ATOM 3314 N N . PRO B 1 61 ? -5.078 -30.188 0.229 1 96 61 PRO B N 1
ATOM 3315 C CA . PRO B 1 61 ? -4.945 -30.969 -1.009 1 96 61 PRO B CA 1
ATOM 3316 C C . PRO B 1 61 ? -5.289 -32.438 -0.825 1 96 61 PRO B C 1
ATOM 3318 O O . PRO B 1 61 ? -5.074 -33 0.254 1 96 61 PRO B O 1
ATOM 3321 N N . VAL B 1 62 ? -5.805 -33 -1.884 1 93.75 62 VAL B N 1
ATOM 3322 C CA . VAL B 1 62 ? -6.145 -34.438 -1.9 1 93.75 62 VAL B CA 1
ATOM 3323 C C . VAL B 1 62 ? -5.824 -35.031 -3.271 1 93.75 62 VAL B C 1
ATOM 3325 O O . VAL B 1 62 ? -6.09 -34.406 -4.301 1 93.75 62 VAL B O 1
ATOM 3328 N N . VAL B 1 63 ? -5.25 -36.125 -3.275 1 95.25 63 VAL B N 1
ATOM 3329 C CA . VAL B 1 63 ? -4.957 -36.812 -4.535 1 95.25 63 VAL B CA 1
ATOM 3330 C C . VAL B 1 63 ? -5.895 -38 -4.711 1 95.25 63 VAL B C 1
ATOM 3332 O O . VAL B 1 63 ? -6.094 -38.781 -3.781 1 95.25 63 VAL B O 1
ATOM 3335 N N . PHE B 1 64 ? -6.496 -38.094 -5.832 1 92.5 64 PHE B N 1
ATOM 3336 C CA . PHE B 1 64 ? -7.32 -39.219 -6.25 1 92.5 64 PHE B CA 1
ATOM 3337 C C . PHE B 1 64 ? -6.562 -40.125 -7.223 1 92.5 64 PHE B C 1
ATOM 3339 O O . PHE B 1 64 ? -6.465 -39.812 -8.414 1 92.5 64 PHE B O 1
ATOM 3346 N N . ARG B 1 65 ? -6.148 -41.25 -6.68 1 93.19 65 ARG B N 1
ATOM 3347 C CA . ARG B 1 65 ? -5.309 -42.156 -7.484 1 93.19 65 ARG B CA 1
ATOM 3348 C C . ARG B 1 65 ? -6.125 -42.844 -8.57 1 93.19 65 ARG B C 1
ATOM 3350 O O . ARG B 1 65 ? -7.164 -43.438 -8.289 1 93.19 65 ARG B O 1
ATOM 3357 N N . GLY B 1 66 ? -5.648 -42.656 -9.82 1 89.69 66 GLY B N 1
ATOM 3358 C CA . GLY B 1 66 ? -6.234 -43.375 -10.945 1 89.69 66 GLY B CA 1
ATOM 3359 C C . GLY B 1 66 ? -7.625 -42.875 -11.305 1 89.69 66 GLY B C 1
ATOM 3360 O O . GLY B 1 66 ? -8.383 -43.594 -11.977 1 89.69 66 GLY B O 1
ATOM 3361 N N . ALA B 1 67 ? -8 -41.75 -10.875 1 85.62 67 ALA B N 1
ATOM 3362 C CA . ALA B 1 67 ? -9.359 -41.25 -11.062 1 85.62 67 ALA B CA 1
ATOM 3363 C C . ALA B 1 67 ? -9.625 -40.938 -12.531 1 85.62 67 ALA B C 1
ATOM 3365 O O . ALA B 1 67 ? -10.766 -41 -13 1 85.62 67 ALA B O 1
ATOM 3366 N N . ALA B 1 68 ? -8.586 -40.594 -13.273 1 83.88 68 ALA B N 1
ATOM 3367 C CA . ALA B 1 68 ? -8.789 -40.156 -14.648 1 83.88 68 ALA B CA 1
ATOM 3368 C C . ALA B 1 68 ? -8.312 -41.188 -15.656 1 83.88 68 ALA B C 1
ATOM 3370 O O . ALA B 1 68 ? -8.148 -40.875 -16.844 1 83.88 68 ALA B O 1
ATOM 3371 N N . VAL B 1 69 ? -8.148 -42.406 -15.297 1 82.12 69 VAL B N 1
ATOM 3372 C CA . VAL B 1 69 ? -7.598 -43.438 -16.172 1 82.12 69 VAL B CA 1
ATOM 3373 C C . VAL B 1 69 ? -8.562 -43.688 -17.328 1 82.12 69 VAL B C 1
ATOM 3375 O O . VAL B 1 69 ? -8.141 -44.156 -18.391 1 82.12 69 VAL B O 1
ATOM 3378 N N . HIS B 1 70 ? -9.789 -43.375 -17.094 1 74.62 70 HIS B N 1
ATOM 3379 C CA . HIS B 1 70 ? -10.781 -43.688 -18.109 1 74.62 70 HIS B CA 1
ATOM 3380 C C . HIS B 1 70 ? -11.188 -42.438 -18.891 1 74.62 70 HIS B C 1
ATOM 3382 O O . HIS B 1 70 ? -12.07 -42.5 -19.75 1 74.62 70 HIS B O 1
ATOM 3388 N N . TRP B 1 71 ? -10.555 -41.344 -18.578 1 73.69 71 TRP B N 1
ATOM 3389 C CA . TRP B 1 71 ? -10.875 -40.125 -19.312 1 73.69 71 TRP B CA 1
ATOM 3390 C C . TRP B 1 71 ? -10.398 -40.188 -20.75 1 73.69 71 TRP B C 1
ATOM 3392 O O . TRP B 1 71 ? -9.43 -40.906 -21.062 1 73.69 71 TRP B O 1
ATOM 3402 N N . PRO B 1 72 ? -11.07 -39.5 -21.703 1 67.44 72 PRO B N 1
ATOM 3403 C CA . PRO B 1 72 ? -10.68 -39.531 -23.109 1 67.44 72 PRO B CA 1
ATOM 3404 C C . PRO B 1 72 ? -9.234 -39.094 -23.344 1 67.44 72 PRO B C 1
ATOM 3406 O O . PRO B 1 72 ? -8.594 -39.5 -24.297 1 67.44 72 PRO B O 1
ATOM 3409 N N . SER B 1 73 ? -8.781 -38.281 -22.5 1 70.75 73 SER B N 1
ATOM 3410 C CA . SER B 1 73 ? -7.438 -37.719 -22.672 1 70.75 73 SER B CA 1
ATOM 3411 C C . SER B 1 73 ? -6.395 -38.656 -22.031 1 70.75 73 SER B C 1
ATOM 3413 O O . SER B 1 73 ? -5.191 -38.406 -22.141 1 70.75 73 SER B O 1
ATOM 3415 N N . ALA B 1 74 ? -6.82 -39.719 -21.5 1 76.06 74 ALA B N 1
ATOM 3416 C CA . ALA B 1 74 ? -5.91 -40.625 -20.781 1 76.06 74 ALA B CA 1
ATOM 3417 C C . ALA B 1 74 ? -4.938 -41.281 -21.75 1 76.06 74 ALA B C 1
ATOM 3419 O O . ALA B 1 74 ? -3.904 -41.812 -21.328 1 76.06 74 ALA B O 1
ATOM 3420 N N . PHE B 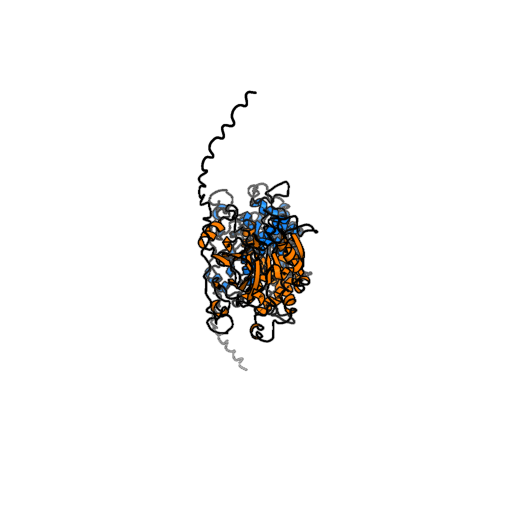1 75 ? -5.23 -41.188 -23 1 74.81 75 PHE B N 1
ATOM 3421 C CA . PHE B 1 75 ? -4.398 -41.875 -23.969 1 74.81 75 PHE B CA 1
ATOM 3422 C C . PHE B 1 75 ? -3.34 -40.969 -24.562 1 74.81 75 PHE B C 1
ATOM 3424 O O . PHE B 1 75 ? -2.502 -41.375 -25.359 1 74.81 75 PHE B O 1
ATOM 3431 N N . TRP B 1 76 ? -3.383 -39.75 -24.156 1 81.56 76 TRP B N 1
ATOM 3432 C CA . TRP B 1 76 ? -2.383 -38.812 -24.688 1 81.56 76 TRP B CA 1
ATOM 3433 C C . TRP B 1 76 ? -0.981 -39.219 -24.25 1 81.56 76 TRP B C 1
ATOM 3435 O O . TRP B 1 76 ? -0.764 -39.562 -23.078 1 81.56 76 TRP B O 1
ATOM 3445 N N . SER B 1 77 ? -0.101 -39.344 -25.219 1 87.19 77 SER B N 1
ATOM 3446 C CA . SER B 1 77 ? 1.301 -39.688 -25 1 87.19 77 SER B CA 1
ATOM 3447 C C . SER B 1 77 ? 2.213 -38.875 -25.906 1 87.19 77 SER B C 1
ATOM 3449 O O . SER B 1 77 ? 1.771 -38.312 -26.922 1 87.19 77 SER B O 1
ATOM 3451 N N . PRO B 1 78 ? 3.445 -38.781 -25.438 1 88.06 78 PRO B N 1
ATOM 3452 C CA . PRO B 1 78 ? 4.379 -38.062 -26.312 1 88.06 78 PRO B CA 1
ATOM 3453 C C . PRO B 1 78 ? 4.418 -38.625 -27.719 1 88.06 78 PRO B C 1
ATOM 3455 O O . PRO B 1 78 ? 4.512 -37.875 -28.703 1 88.06 78 PRO B O 1
ATOM 3458 N N . THR B 1 79 ? 4.316 -39.938 -27.828 1 89.25 79 THR B N 1
ATOM 3459 C CA . THR B 1 79 ? 4.324 -40.562 -29.141 1 89.25 79 THR B CA 1
ATOM 3460 C C . THR B 1 79 ? 3.104 -40.156 -29.953 1 89.25 79 THR B C 1
ATOM 3462 O O . THR B 1 79 ? 3.219 -39.844 -31.141 1 89.25 79 THR B O 1
ATOM 3465 N N . LEU B 1 80 ? 1.981 -40.188 -29.297 1 85.81 80 LEU B N 1
ATOM 3466 C CA . LEU B 1 80 ? 0.763 -39.75 -29.984 1 85.81 80 LEU B CA 1
ATOM 3467 C C . LEU B 1 80 ? 0.873 -38.312 -30.438 1 85.81 80 LEU B C 1
ATOM 3469 O O . LEU B 1 80 ? 0.509 -38 -31.578 1 85.81 80 LEU B O 1
ATOM 3473 N N . LEU B 1 81 ? 1.325 -37.406 -29.594 1 83.81 81 LEU B N 1
ATOM 3474 C CA . LEU B 1 81 ? 1.47 -36 -29.922 1 83.81 81 LEU B CA 1
ATOM 3475 C C . LEU B 1 81 ? 2.424 -35.812 -31.094 1 83.81 81 LEU B C 1
ATOM 3477 O O . LEU B 1 81 ? 2.219 -34.938 -31.938 1 83.81 81 LEU B O 1
ATOM 3481 N N . ALA B 1 82 ? 3.436 -36.656 -31.203 1 85.62 82 ALA B N 1
ATOM 3482 C CA . ALA B 1 82 ? 4.469 -36.531 -32.219 1 85.62 82 ALA B CA 1
ATOM 3483 C C . ALA B 1 82 ? 3.977 -37.062 -33.562 1 85.62 82 ALA B C 1
ATOM 3485 O O . ALA B 1 82 ? 4.523 -36.688 -34.625 1 85.62 82 ALA B O 1
ATOM 3486 N N . THR B 1 83 ? 2.979 -37.844 -33.562 1 87 83 THR B N 1
ATOM 3487 C CA . THR B 1 83 ? 2.639 -38.562 -34.781 1 87 83 THR B CA 1
ATOM 3488 C C . THR B 1 83 ? 1.311 -38.062 -35.344 1 87 83 THR B C 1
ATOM 3490 O O . THR B 1 83 ? 1.137 -38 -36.562 1 87 83 THR B O 1
ATOM 3493 N N . HIS B 1 84 ? 0.434 -37.719 -34.469 1 82.69 84 HIS B N 1
ATOM 3494 C CA . HIS B 1 84 ? -0.896 -37.375 -34.938 1 82.69 84 HIS B CA 1
ATOM 3495 C C . HIS B 1 84 ? -0.896 -35.969 -35.562 1 82.69 84 HIS B C 1
ATOM 3497 O O . HIS B 1 84 ? -0.407 -35.031 -34.969 1 82.69 84 HIS B O 1
ATOM 3503 N N . GLN B 1 85 ? -1.604 -35.812 -36.688 1 79.62 85 GLN B N 1
ATOM 3504 C CA . GLN B 1 85 ? -1.529 -34.625 -37.531 1 79.62 85 GLN B CA 1
ATOM 3505 C C . GLN B 1 85 ? -2.25 -33.469 -36.875 1 79.62 85 GLN B C 1
ATOM 3507 O O . GLN B 1 85 ? -1.879 -32.312 -37.094 1 79.62 85 GLN B O 1
ATOM 3512 N N . ALA B 1 86 ? -3.162 -33.75 -36.062 1 73.5 86 ALA B N 1
ATOM 3513 C CA . ALA B 1 86 ? -3.947 -32.688 -35.438 1 73.5 86 ALA B CA 1
ATOM 3514 C C . ALA B 1 86 ? -3.07 -31.797 -34.562 1 73.5 86 ALA B C 1
ATOM 3516 O O . ALA B 1 86 ? -3.309 -30.594 -34.438 1 73.5 86 ALA B O 1
ATOM 3517 N N . PHE B 1 87 ? -2.068 -32.406 -34.062 1 79.06 87 PHE B N 1
ATOM 3518 C CA . PHE B 1 87 ? -1.234 -31.656 -33.094 1 79.06 87 PHE B CA 1
ATOM 3519 C C . PHE B 1 87 ? -0.214 -30.797 -33.844 1 79.06 87 PHE B C 1
ATOM 3521 O O . PHE B 1 87 ? 0.45 -29.953 -33.25 1 79.06 87 PHE B O 1
ATOM 3528 N N . GLY B 1 88 ? -0.096 -30.984 -35.094 1 75.62 88 GLY B N 1
ATOM 3529 C CA . GLY B 1 88 ? 0.722 -30.125 -35.938 1 75.62 88 GLY B CA 1
ATOM 3530 C C . GLY B 1 88 ? 0.122 -28.75 -36.125 1 75.62 88 GLY B C 1
ATOM 3531 O O . GLY B 1 88 ? 0.818 -27.812 -36.531 1 75.62 88 GLY B O 1
ATOM 3532 N N . ARG B 1 89 ? -1.102 -28.594 -35.781 1 75.19 89 ARG B N 1
ATOM 3533 C CA . ARG B 1 89 ? -1.791 -27.312 -35.969 1 75.19 89 ARG B CA 1
ATOM 3534 C C . ARG B 1 89 ? -1.959 -26.594 -34.625 1 75.19 89 ARG B C 1
ATOM 3536 O O . ARG B 1 89 ? -2.557 -25.516 -34.562 1 75.19 89 ARG B O 1
ATOM 3543 N N . CYS B 1 90 ? -1.532 -27.234 -33.562 1 75.69 90 CYS B N 1
ATOM 3544 C CA . CYS B 1 90 ? -1.626 -26.641 -32.25 1 75.69 90 CYS B CA 1
ATOM 3545 C C . CYS B 1 90 ? -0.367 -25.859 -31.922 1 75.69 90 CYS B C 1
ATOM 3547 O O . CYS B 1 90 ? 0.643 -26.422 -31.5 1 75.69 90 CYS B O 1
ATOM 3549 N N . ASN B 1 91 ? -0.513 -24.547 -32.031 1 73.75 91 ASN B N 1
ATOM 3550 C CA . ASN B 1 91 ? 0.62 -23.688 -31.719 1 73.75 91 ASN B CA 1
ATOM 3551 C C . ASN B 1 91 ? 0.849 -23.562 -30.219 1 73.75 91 ASN B C 1
ATOM 3553 O O . ASN B 1 91 ? -0.105 -23.438 -29.453 1 73.75 91 ASN B O 1
ATOM 3557 N N . VAL B 1 92 ? 2.119 -23.734 -29.859 1 74.69 92 VAL B N 1
ATOM 3558 C CA . VAL B 1 92 ? 2.477 -23.609 -28.453 1 74.69 92 VAL B CA 1
ATOM 3559 C C . VAL B 1 92 ? 3.74 -22.766 -28.297 1 74.69 92 VAL B C 1
ATOM 3561 O O . VAL B 1 92 ? 4.504 -22.609 -29.266 1 74.69 92 VAL B O 1
ATOM 3564 N N . LYS B 1 93 ? 3.812 -22.141 -27.141 1 73.25 93 LYS B N 1
ATOM 3565 C CA . LYS B 1 93 ? 5.047 -21.484 -26.734 1 73.25 93 LYS B CA 1
ATOM 3566 C C . LYS B 1 93 ? 5.887 -22.375 -25.828 1 73.25 93 LYS B C 1
ATOM 3568 O O . LYS B 1 93 ? 5.469 -22.703 -24.719 1 73.25 93 LYS B O 1
ATOM 3573 N N . ALA B 1 94 ? 7.016 -22.734 -26.375 1 74 94 ALA B N 1
ATOM 3574 C CA . ALA B 1 94 ? 7.914 -23.594 -25.594 1 74 94 ALA B CA 1
ATOM 3575 C C . ALA B 1 94 ? 8.945 -22.766 -24.844 1 74 94 ALA B C 1
ATOM 3577 O O . ALA B 1 94 ? 9.523 -21.828 -25.391 1 74 94 ALA B O 1
ATOM 3578 N N . LEU B 1 95 ? 9.023 -23.016 -23.562 1 73.75 95 LEU B N 1
ATOM 3579 C CA . LEU B 1 95 ? 10.008 -22.359 -22.719 1 73.75 95 LEU B CA 1
ATOM 3580 C C . LEU B 1 95 ? 11.203 -23.266 -22.453 1 73.75 95 LEU B C 1
ATOM 3582 O O . LEU B 1 95 ? 11.031 -24.438 -22.109 1 73.75 95 LEU B O 1
ATOM 3586 N N . PHE B 1 96 ? 12.359 -22.625 -22.703 1 70.62 96 PHE B N 1
ATOM 3587 C CA . PHE B 1 96 ? 13.594 -23.375 -22.531 1 70.62 96 PHE B CA 1
ATOM 3588 C C . PHE B 1 96 ? 14.477 -22.734 -21.469 1 70.62 96 PHE B C 1
ATOM 3590 O O . PHE B 1 96 ? 14.57 -21.516 -21.391 1 70.62 96 PHE B O 1
ATOM 3597 N N . HIS B 1 97 ? 14.898 -23.438 -20.578 1 66.81 97 HIS B N 1
ATOM 3598 C CA . HIS B 1 97 ? 15.898 -22.953 -19.641 1 66.81 97 HIS B CA 1
ATOM 3599 C C . HIS B 1 97 ? 17.219 -23.703 -19.812 1 66.81 97 HIS B C 1
ATOM 3601 O O . HIS B 1 97 ? 17.234 -24.844 -20.281 1 66.81 97 HIS B O 1
ATOM 3607 N N . ARG B 1 98 ? 18.312 -22.781 -19.578 1 58.34 98 ARG B N 1
ATOM 3608 C CA . ARG B 1 98 ? 19.625 -23.391 -19.672 1 58.34 98 ARG B CA 1
ATOM 3609 C C . ARG B 1 98 ? 19.844 -24.406 -18.531 1 58.34 98 ARG B C 1
ATOM 3611 O O . ARG B 1 98 ? 19.344 -24.203 -17.422 1 58.34 98 ARG B O 1
ATOM 3618 N N . ALA B 1 99 ? 20.609 -25.406 -18.984 1 53 99 ALA B N 1
ATOM 3619 C CA . ALA B 1 99 ? 20.984 -26.406 -17.984 1 53 99 ALA B CA 1
ATOM 3620 C C . ALA B 1 99 ? 21.75 -25.781 -16.828 1 53 99 ALA B C 1
ATOM 3622 O O . ALA B 1 99 ? 22.531 -24.844 -17.016 1 53 99 ALA B O 1
ATOM 3623 N N . ASN B 1 100 ? 21.469 -26.047 -15.703 1 52.47 100 ASN B N 1
ATOM 3624 C CA . ASN B 1 100 ? 22.141 -25.641 -14.477 1 52.47 100 ASN B CA 1
ATOM 3625 C C . ASN B 1 100 ? 21.75 -24.234 -14.055 1 52.47 100 ASN B C 1
ATOM 3627 O O . ASN B 1 100 ? 22.312 -23.688 -13.109 1 52.47 100 ASN B O 1
ATOM 3631 N N . GLU B 1 101 ? 21.016 -23.719 -15.078 1 55.69 101 GLU B N 1
ATOM 3632 C CA . GLU B 1 101 ? 20.5 -22.422 -14.648 1 55.69 101 GLU B CA 1
ATOM 3633 C C . GLU B 1 101 ? 19.078 -22.531 -14.117 1 55.69 101 GLU B C 1
ATOM 3635 O O . GLU B 1 101 ? 18.281 -23.328 -14.625 1 55.69 101 GLU B O 1
ATOM 3640 N N . ARG B 1 102 ? 19.016 -22.516 -12.898 1 54.56 102 ARG B N 1
ATOM 3641 C CA . ARG B 1 102 ? 17.672 -22.516 -12.312 1 54.56 102 ARG B CA 1
ATOM 3642 C C . ARG B 1 102 ? 17.016 -21.156 -12.453 1 54.56 102 ARG B C 1
ATOM 3644 O O . ARG B 1 102 ? 17.266 -20.25 -11.641 1 54.56 102 ARG B O 1
ATOM 3651 N N . PRO B 1 103 ? 16.375 -21.156 -13.727 1 54.09 103 PRO B N 1
ATOM 3652 C CA . PRO B 1 103 ? 15.82 -19.812 -13.867 1 54.09 103 PRO B CA 1
ATOM 3653 C C . PRO B 1 103 ? 14.906 -19.422 -12.711 1 54.09 103 PRO B C 1
ATOM 3655 O O . PRO B 1 103 ? 14.195 -20.281 -12.172 1 54.09 103 PRO B O 1
ATOM 3658 N N . ALA B 1 104 ? 15.109 -18.141 -12.234 1 54 104 ALA B N 1
ATOM 3659 C CA . ALA B 1 104 ? 14.281 -17.625 -11.141 1 54 104 ALA B CA 1
ATOM 3660 C C . ALA B 1 104 ? 12.859 -17.359 -11.609 1 54 104 ALA B C 1
ATOM 3662 O O . ALA B 1 104 ? 11.922 -17.406 -10.812 1 54 104 ALA B O 1
ATOM 3663 N N . SER B 1 105 ? 12.789 -17.141 -12.945 1 59.38 105 SER B N 1
ATOM 3664 C CA . SER B 1 105 ? 11.461 -16.812 -13.453 1 59.38 105 SER B CA 1
ATOM 3665 C C . SER B 1 105 ? 11.328 -17.172 -14.93 1 59.38 105 SER B C 1
ATOM 3667 O O . SER B 1 105 ? 12.328 -17.453 -15.602 1 59.38 105 SER B O 1
ATOM 3669 N N . GLU B 1 106 ? 10.086 -17.406 -15.438 1 61.53 106 GLU B N 1
ATOM 3670 C CA . GLU B 1 106 ? 9.797 -17.625 -16.859 1 61.53 106 GLU B CA 1
ATOM 3671 C C . GLU B 1 106 ? 10.453 -16.547 -17.719 1 61.53 106 GLU B C 1
ATOM 3673 O O . GLU B 1 106 ? 10.766 -16.797 -18.891 1 61.53 106 GLU B O 1
ATOM 3678 N N . ALA B 1 107 ? 10.727 -15.414 -17.031 1 60.69 107 ALA B N 1
ATOM 3679 C CA . ALA B 1 107 ? 11.328 -14.305 -17.766 1 60.69 107 ALA B CA 1
ATOM 3680 C C . ALA B 1 107 ? 12.773 -14.617 -18.172 1 60.69 107 ALA B C 1
ATOM 3682 O O . ALA B 1 107 ? 13.312 -14.031 -19.109 1 60.69 107 ALA B O 1
ATOM 3683 N N . ASP B 1 108 ? 13.242 -15.578 -17.484 1 65 108 ASP B N 1
ATOM 3684 C CA . ASP B 1 108 ? 14.633 -15.938 -17.734 1 65 108 ASP B CA 1
ATOM 3685 C C . ASP B 1 108 ? 14.727 -17.062 -18.781 1 65 108 ASP B C 1
ATOM 3687 O O . ASP B 1 108 ? 15.82 -17.469 -19.156 1 65 108 ASP B O 1
ATOM 3691 N N . CYS B 1 109 ? 13.508 -17.391 -19.266 1 68.88 109 CYS B N 1
ATOM 3692 C CA . CYS B 1 109 ? 13.469 -18.516 -20.188 1 68.88 109 CYS B CA 1
ATOM 3693 C C . CYS B 1 109 ? 13.492 -18.047 -21.641 1 68.88 109 CYS B C 1
ATOM 3695 O O . CYS B 1 109 ? 13.117 -16.906 -21.938 1 68.88 109 CYS B O 1
ATOM 3697 N N . ILE B 1 110 ? 14.078 -18.891 -22.438 1 69.06 110 ILE B N 1
ATOM 3698 C CA . ILE B 1 110 ? 13.992 -18.656 -23.875 1 69.06 110 ILE B CA 1
ATOM 3699 C C . ILE B 1 110 ? 12.672 -19.203 -24.406 1 69.06 110 ILE B C 1
ATOM 3701 O O . ILE B 1 110 ? 12.312 -20.344 -24.141 1 69.06 110 ILE B O 1
ATOM 3705 N N . THR B 1 111 ? 11.969 -18.344 -25.078 1 72.69 111 THR B N 1
ATOM 3706 C CA . THR B 1 111 ? 10.672 -18.75 -25.594 1 72.69 111 THR B CA 1
ATOM 3707 C C . THR B 1 111 ? 10.742 -19 -27.109 1 72.69 111 THR B C 1
ATOM 3709 O O . THR B 1 111 ? 11.406 -18.25 -27.828 1 72.69 111 THR B O 1
ATOM 3712 N N . ARG B 1 112 ? 10.109 -20.094 -27.562 1 73.56 112 ARG B N 1
ATOM 3713 C CA . ARG B 1 112 ? 10.023 -20.422 -28.969 1 73.56 112 ARG B CA 1
ATOM 3714 C C . ARG B 1 112 ? 8.594 -20.797 -29.359 1 73.56 112 ARG B C 1
ATOM 3716 O O . ARG B 1 112 ? 7.93 -21.547 -28.656 1 73.56 112 ARG B O 1
ATOM 3723 N N . GLU B 1 113 ? 8.25 -20.266 -30.484 1 76.88 113 GLU B N 1
ATOM 3724 C CA . GLU B 1 113 ? 6.949 -20.656 -31.016 1 76.88 113 GLU B CA 1
ATOM 3725 C C . GLU B 1 113 ? 7.066 -21.906 -31.891 1 76.88 113 GLU B C 1
ATOM 3727 O O . GLU B 1 113 ? 7.973 -22.016 -32.719 1 76.88 113 GLU B O 1
ATOM 3732 N N . THR B 1 114 ? 6.254 -22.859 -31.656 1 79 114 THR B N 1
ATOM 3733 C CA . THR B 1 114 ? 6.242 -24.125 -32.375 1 79 114 THR B CA 1
ATOM 3734 C C . THR B 1 114 ? 4.863 -24.766 -32.312 1 79 114 THR B C 1
ATOM 3736 O O . THR B 1 114 ? 3.873 -24.109 -32 1 79 114 THR B O 1
ATOM 3739 N N . THR B 1 115 ? 4.797 -26.016 -32.812 1 78.81 115 THR B N 1
ATOM 3740 C CA . THR B 1 115 ? 3.572 -26.781 -32.656 1 78.81 115 THR B CA 1
ATOM 3741 C C . THR B 1 115 ? 3.77 -27.906 -31.656 1 78.81 115 THR B C 1
ATOM 3743 O O . THR B 1 115 ? 4.902 -28.312 -31.375 1 78.81 115 THR B O 1
ATOM 3746 N N . LEU B 1 116 ? 2.686 -28.359 -31.156 1 81.62 116 LEU B N 1
ATOM 3747 C CA . LEU B 1 116 ? 2.754 -29.453 -30.203 1 81.62 116 LEU B CA 1
ATOM 3748 C C . LEU B 1 116 ? 3.42 -30.688 -30.828 1 81.62 116 LEU B C 1
ATOM 3750 O O . LEU B 1 116 ? 4.191 -31.375 -30.156 1 81.62 116 LEU B O 1
ATOM 3754 N N . LYS B 1 117 ? 3.098 -30.953 -32.031 1 81.25 117 LYS B N 1
ATOM 3755 C CA . LYS B 1 117 ? 3.691 -32.062 -32.719 1 81.25 117 LYS B CA 1
ATOM 3756 C C . LYS B 1 117 ? 5.207 -31.922 -32.844 1 81.25 117 LYS B C 1
ATOM 3758 O O . LYS B 1 117 ? 5.957 -32.844 -32.531 1 81.25 117 LYS B O 1
ATOM 3763 N N . GLN B 1 118 ? 5.609 -30.766 -33.281 1 81.12 118 GLN B N 1
ATOM 3764 C CA . GLN B 1 118 ? 7.039 -30.516 -33.438 1 81.12 118 GLN B CA 1
ATOM 3765 C C . GLN B 1 118 ? 7.758 -30.594 -32.094 1 81.12 118 GLN B C 1
ATOM 3767 O O . GLN B 1 118 ? 8.883 -31.109 -32.031 1 81.12 118 GLN B O 1
ATOM 3772 N N . PHE B 1 119 ? 7.168 -30.125 -31.172 1 81.88 119 PHE B N 1
ATOM 3773 C CA . PHE B 1 119 ? 7.758 -30.172 -29.844 1 81.88 119 PHE B CA 1
ATOM 3774 C C . PHE B 1 119 ? 7.875 -31.609 -29.344 1 81.88 119 PHE B C 1
ATOM 3776 O O . PHE B 1 119 ? 8.906 -32 -28.797 1 81.88 119 PHE B O 1
ATOM 3783 N N . ALA B 1 120 ? 6.824 -32.344 -29.5 1 84.69 120 ALA B N 1
ATOM 3784 C CA . ALA B 1 120 ? 6.84 -33.75 -29.109 1 84.69 120 ALA B CA 1
ATOM 3785 C C . ALA B 1 120 ? 7.918 -34.531 -29.859 1 84.69 120 ALA B C 1
ATOM 3787 O O . ALA B 1 120 ? 8.617 -35.375 -29.281 1 84.69 120 ALA B O 1
ATOM 3788 N N . GLN B 1 121 ? 8.023 -34.281 -31.078 1 84.06 121 GLN B N 1
ATOM 3789 C CA . GLN B 1 121 ? 9.055 -34.906 -31.891 1 84.06 121 GLN B CA 1
ATOM 3790 C C . GLN B 1 121 ? 10.453 -34.562 -31.375 1 84.06 121 GLN B C 1
ATOM 3792 O O . GLN B 1 121 ? 11.336 -35.438 -31.328 1 84.06 121 GLN B O 1
ATOM 3797 N N . TRP B 1 122 ? 10.523 -33.375 -31.062 1 80.44 122 TRP B N 1
ATOM 3798 C CA . TRP B 1 122 ? 11.797 -32.938 -30.516 1 80.44 122 TRP B CA 1
ATOM 3799 C C . TRP B 1 122 ? 12.133 -33.656 -29.219 1 80.44 122 TRP B C 1
ATOM 3801 O O . TRP B 1 122 ? 13.273 -34.094 -29.016 1 80.44 122 TRP B O 1
ATOM 3811 N N . ILE B 1 123 ? 11.242 -33.844 -28.406 1 80.06 123 ILE B N 1
ATOM 3812 C CA . ILE B 1 123 ? 11.438 -34.5 -27.125 1 80.06 123 ILE B CA 1
ATOM 3813 C C . ILE B 1 123 ? 11.797 -35.969 -27.344 1 80.06 123 ILE B C 1
ATOM 3815 O O . ILE B 1 123 ? 12.703 -36.5 -26.703 1 80.06 123 ILE B O 1
ATOM 3819 N N . LEU B 1 124 ? 11.164 -36.656 -28.25 1 81.75 124 LEU B N 1
ATOM 3820 C CA . LEU B 1 124 ? 11.336 -38.094 -28.453 1 81.75 124 LEU B CA 1
ATOM 3821 C C . LEU B 1 124 ? 12.633 -38.375 -29.203 1 81.75 124 LEU B C 1
ATOM 3823 O O . LEU B 1 124 ? 13.258 -39.406 -28.969 1 81.75 124 LEU B O 1
ATOM 3827 N N . GLN B 1 125 ? 12.961 -37.812 -30.391 1 73 125 GLN B N 1
ATOM 3828 C CA . GLN B 1 125 ? 14.133 -38.094 -31.219 1 73 125 GLN B CA 1
ATOM 3829 C C . GLN B 1 125 ? 15.422 -37.688 -30.5 1 73 125 GLN B C 1
ATOM 3831 O O . GLN B 1 125 ? 16.5 -38.188 -30.828 1 73 125 GLN B O 1
ATOM 3836 N N . GLY B 1 126 ? 15.469 -37.312 -29.703 1 60.16 126 GLY B N 1
ATOM 3837 C CA . GLY B 1 126 ? 16.703 -36.875 -29.078 1 60.16 126 GLY B CA 1
ATOM 3838 C C . GLY B 1 126 ? 17.531 -35.969 -29.969 1 60.16 126 GLY B C 1
ATOM 3839 O O . GLY B 1 126 ? 18.516 -35.375 -29.516 1 60.16 126 GLY B O 1
ATOM 3840 N N . ASP B 1 127 ? 17.828 -36.438 -31.562 1 45.69 127 ASP B N 1
ATOM 3841 C CA . ASP B 1 127 ? 18.75 -35.812 -32.531 1 45.69 127 ASP B CA 1
ATOM 3842 C C . ASP B 1 127 ? 18.359 -34.375 -32.812 1 45.69 127 ASP B C 1
ATOM 3844 O O . ASP B 1 127 ? 17.25 -34.125 -33.281 1 45.69 127 ASP B O 1
ATOM 3848 N N . ARG B 1 128 ? 19.109 -33.406 -32.312 1 45.78 128 ARG B N 1
ATOM 3849 C CA . ARG B 1 128 ? 19.047 -31.969 -32.219 1 45.78 128 ARG B CA 1
ATOM 3850 C C . ARG B 1 128 ? 19.359 -31.312 -33.562 1 45.78 128 ARG B C 1
ATOM 3852 O O . ARG B 1 128 ? 19.812 -30.172 -33.625 1 45.78 128 ARG B O 1
ATOM 3859 N N . SER B 1 129 ? 19.625 -31.891 -34.688 1 37.28 129 SER B N 1
ATOM 3860 C CA . SER B 1 129 ? 20.156 -31.312 -35.906 1 37.28 129 SER B CA 1
ATOM 3861 C C . SER B 1 129 ? 19.359 -30.062 -36.312 1 37.28 129 SER B C 1
ATOM 3863 O O . SER B 1 129 ? 19.812 -29.281 -37.156 1 37.28 129 SER B O 1
ATOM 3865 N N . THR B 1 130 ? 18.391 -30.094 -36.875 1 39.56 130 THR B N 1
ATOM 3866 C CA . THR B 1 130 ? 17.688 -28.938 -37.406 1 39.56 130 THR B CA 1
ATOM 3867 C C . THR B 1 130 ? 17.516 -27.859 -36.344 1 39.56 130 THR B C 1
ATOM 3869 O O . THR B 1 130 ? 17.516 -28.141 -35.156 1 39.56 130 THR B O 1
ATOM 3872 N N . PRO B 1 131 ? 17.688 -26.469 -36.812 1 41.06 131 PRO B N 1
ATOM 3873 C CA . PRO B 1 131 ? 17.641 -25.359 -35.875 1 41.06 131 PRO B CA 1
ATOM 3874 C C . PRO B 1 131 ? 16.812 -25.672 -34.625 1 41.06 131 PRO B C 1
ATOM 3876 O O . PRO B 1 131 ? 15.695 -26.188 -34.75 1 41.06 131 PRO B O 1
ATOM 3879 N N . PRO B 1 132 ? 17.531 -26.031 -33.531 1 35.78 132 PRO B N 1
ATOM 3880 C CA . PRO B 1 132 ? 17 -26.547 -32.25 1 35.78 132 PRO B CA 1
ATOM 3881 C C . PRO B 1 132 ? 15.578 -26.062 -31.969 1 35.78 132 PRO B C 1
ATOM 3883 O O . PRO B 1 132 ? 15.133 -25.078 -32.562 1 35.78 132 PRO B O 1
ATOM 3886 N N . PRO B 1 133 ? 14.68 -26.25 -30.984 1 38.56 133 PRO B N 1
ATOM 3887 C CA . PRO B 1 133 ? 14.742 -25.281 -29.891 1 38.56 133 PRO B CA 1
ATOM 3888 C C . PRO B 1 133 ? 16.172 -24.828 -29.578 1 38.56 133 PRO B C 1
ATOM 3890 O O . PRO B 1 133 ? 17.125 -25.438 -30.047 1 38.56 133 PRO B O 1
ATOM 3893 N N . PRO B 1 134 ? 16.453 -24 -28.344 1 39.53 134 PRO B N 1
ATOM 3894 C CA . PRO B 1 134 ? 17.594 -23.531 -27.531 1 39.53 134 PRO B CA 1
ATOM 3895 C C . PRO B 1 134 ? 18.797 -24.469 -27.609 1 39.53 134 PRO B C 1
ATOM 3897 O O . PRO B 1 134 ? 18.656 -25.641 -27.938 1 39.53 134 PRO B O 1
ATOM 3900 N N . PRO B 1 135 ? 20.125 -23.953 -27.609 1 36.06 135 PRO B N 1
ATOM 3901 C CA . PRO B 1 135 ? 21.297 -24.812 -27.484 1 36.06 135 PRO B CA 1
ATOM 3902 C C . PRO B 1 135 ? 20.969 -26.203 -26.922 1 36.06 135 PRO B C 1
ATOM 3904 O O . PRO B 1 135 ? 19.969 -26.359 -26.219 1 36.06 135 PRO B O 1
ATOM 3907 N N . PRO B 1 136 ? 21.688 -27.312 -27.5 1 34.16 136 PRO B N 1
ATOM 3908 C CA . PRO B 1 136 ? 21.656 -28.641 -26.859 1 34.16 136 PRO B CA 1
ATOM 3909 C C . PRO B 1 136 ? 21.453 -28.547 -25.344 1 34.16 136 PRO B C 1
ATOM 3911 O O . PRO B 1 136 ? 22.391 -28.188 -24.609 1 34.16 136 PRO B O 1
ATOM 3914 N N . ALA B 1 137 ? 20.594 -27.891 -24.953 1 32.34 137 ALA B N 1
ATOM 3915 C CA . ALA B 1 137 ? 20.266 -27.797 -23.531 1 32.34 137 ALA B CA 1
ATOM 3916 C C . ALA B 1 137 ? 20.016 -29.188 -22.938 1 32.34 137 ALA B C 1
ATOM 3918 O O . ALA B 1 137 ? 19.109 -29.891 -23.359 1 32.34 137 ALA B O 1
ATOM 3919 N N . ARG B 1 138 ? 21.031 -30.062 -22.812 1 34.59 138 ARG B N 1
ATOM 3920 C CA . ARG B 1 138 ? 20.641 -31.094 -21.859 1 34.59 138 ARG B CA 1
ATOM 3921 C C . ARG B 1 138 ? 19.406 -30.688 -21.078 1 34.59 138 ARG B C 1
ATOM 3923 O O . ARG B 1 138 ? 18.438 -31.453 -20.984 1 34.59 138 ARG B O 1
ATOM 3930 N N . ASP B 1 139 ? 19.531 -29.938 -19.906 1 35.91 139 ASP B N 1
ATOM 3931 C CA . ASP B 1 139 ? 18.547 -29.781 -18.844 1 35.91 139 ASP B CA 1
ATOM 3932 C C . ASP B 1 139 ? 17.484 -28.75 -19.234 1 35.91 139 ASP B C 1
ATOM 3934 O O . ASP B 1 139 ? 17.641 -27.562 -18.953 1 35.91 139 ASP B O 1
ATOM 3938 N N . VAL B 1 140 ? 17.031 -28.766 -20.5 1 40.94 140 VAL B N 1
ATOM 3939 C CA . VAL B 1 140 ? 15.945 -27.844 -20.859 1 40.94 140 VAL B CA 1
ATOM 3940 C C . VAL B 1 140 ? 14.656 -28.281 -20.172 1 40.94 140 VAL B C 1
ATOM 3942 O O . VAL B 1 140 ? 14.266 -29.453 -20.25 1 40.94 140 VAL B O 1
ATOM 3945 N N . ASP B 1 141 ? 14.32 -27.641 -19.188 1 44.69 141 ASP B N 1
ATOM 3946 C CA . ASP B 1 141 ? 12.969 -27.734 -18.656 1 44.69 141 ASP B CA 1
ATOM 3947 C C . ASP B 1 141 ? 11.977 -26.953 -19.531 1 44.69 141 ASP B C 1
ATOM 3949 O O . ASP B 1 141 ? 12.188 -25.781 -19.828 1 44.69 141 ASP B O 1
ATOM 3953 N N . ALA B 1 142 ? 11.578 -27.578 -20.781 1 48.88 142 ALA B N 1
ATOM 3954 C CA . ALA B 1 142 ? 10.609 -26.891 -21.625 1 48.88 142 ALA B CA 1
ATOM 3955 C C . ALA B 1 142 ? 9.18 -27.219 -21.188 1 48.88 142 ALA B C 1
ATOM 3957 O O . ALA B 1 142 ? 8.859 -28.359 -20.891 1 48.88 142 ALA B O 1
ATOM 3958 N N . ALA B 1 143 ? 8.508 -26.359 -20.516 1 53.25 143 ALA B N 1
ATOM 3959 C CA . ALA B 1 143 ? 7.082 -26.547 -20.266 1 53.25 143 ALA B CA 1
ATOM 3960 C C . ALA B 1 143 ? 6.234 -25.703 -21.203 1 53.25 143 ALA B C 1
ATOM 3962 O O . ALA B 1 143 ? 6.625 -24.578 -21.547 1 53.25 143 ALA B O 1
ATOM 3963 N N . CYS B 1 144 ? 5.508 -26.297 -22.141 1 51.5 144 CYS B N 1
ATOM 3964 C CA . CYS B 1 144 ? 4.551 -25.594 -22.984 1 51.5 144 CYS B CA 1
ATOM 3965 C C . CYS B 1 144 ? 3.195 -25.484 -22.297 1 51.5 144 CYS B C 1
ATOM 3967 O O . CYS B 1 144 ? 2.736 -26.438 -21.656 1 51.5 144 CYS B O 1
ATOM 3969 N N . ARG B 1 145 ? 2.674 -24.312 -21.812 1 51.28 145 ARG B N 1
ATOM 3970 C CA . ARG B 1 145 ? 1.339 -24.141 -21.266 1 51.28 145 ARG B CA 1
ATOM 3971 C C . ARG B 1 145 ? 0.302 -23.953 -22.359 1 51.28 145 ARG B C 1
ATOM 3973 O O . ARG B 1 145 ? 0.456 -23.109 -23.234 1 51.28 145 ARG B O 1
ATOM 3980 N N . GLY B 1 146 ? -0.251 -25.031 -23.062 1 46.44 146 GLY B N 1
ATOM 3981 C CA . GLY B 1 146 ? -1.168 -24.969 -24.188 1 46.44 146 GLY B CA 1
ATOM 3982 C C . GLY B 1 146 ? -2.557 -24.484 -23.812 1 46.44 146 GLY B C 1
ATOM 3983 O O . GLY B 1 146 ? -3.289 -25.203 -23.109 1 46.44 146 GLY B O 1
ATOM 3984 N N . GLY B 1 147 ? -3.02 -23.438 -23.547 1 46.03 147 GLY B N 1
ATOM 3985 C CA . GLY B 1 147 ? -4.434 -23.125 -23.406 1 46.03 147 GLY B CA 1
ATOM 3986 C C . GLY B 1 147 ? -5.312 -23.875 -24.391 1 46.03 147 GLY B C 1
ATOM 3987 O O . GLY B 1 147 ? -6.324 -24.469 -24 1 46.03 147 GLY B O 1
ATOM 3988 N N . ARG B 1 148 ? -5.27 -23.688 -25.766 1 45.69 148 ARG B N 1
ATOM 3989 C CA . ARG B 1 148 ? -6.254 -24.016 -26.781 1 45.69 148 ARG B CA 1
ATOM 3990 C C . ARG B 1 148 ? -6.172 -25.484 -27.172 1 45.69 148 ARG B C 1
ATOM 3992 O O . ARG B 1 148 ? -6.664 -25.891 -28.219 1 45.69 148 ARG B O 1
ATOM 3999 N N . VAL B 1 149 ? -5.684 -26.25 -26.453 1 47.25 149 VAL B N 1
ATOM 4000 C CA . VAL B 1 149 ? -5.578 -27.641 -26.875 1 47.25 149 VAL B CA 1
ATOM 4001 C C . VAL B 1 149 ? -6.973 -28.219 -27.109 1 47.25 149 VAL B C 1
ATOM 4003 O O . VAL B 1 149 ? -7.168 -29.047 -28 1 47.25 149 VAL B O 1
ATOM 4006 N N . ALA B 1 150 ? -7.895 -27.797 -26.281 1 48.44 150 ALA B N 1
ATOM 4007 C CA . ALA B 1 150 ? -9.242 -28.297 -26.516 1 48.44 150 ALA B CA 1
ATOM 4008 C C . ALA B 1 150 ? -9.656 -28.109 -27.969 1 48.44 150 ALA B C 1
ATOM 4010 O O . ALA B 1 150 ? -10.297 -28.969 -28.562 1 48.44 150 ALA B O 1
ATOM 4011 N N . ASP B 1 151 ? -9.273 -26.984 -28.375 1 46.97 151 ASP B N 1
ATOM 4012 C CA . ASP B 1 151 ? -9.703 -26.75 -29.75 1 46.97 151 ASP B CA 1
ATOM 4013 C C . ASP B 1 151 ? -9.047 -27.75 -30.703 1 46.97 151 ASP B C 1
ATOM 4015 O O . ASP B 1 151 ? -9.656 -28.156 -31.703 1 46.97 151 ASP B O 1
ATOM 4019 N N . ALA B 1 152 ? -7.922 -28.047 -30.422 1 44.5 152 ALA B N 1
ATOM 4020 C CA . ALA B 1 152 ? -7.238 -28.953 -31.328 1 44.5 152 ALA B CA 1
ATOM 4021 C C . ALA B 1 152 ? -7.848 -30.359 -31.25 1 44.5 152 ALA B C 1
ATOM 4023 O O . ALA B 1 152 ? -7.91 -31.062 -32.25 1 44.5 152 ALA B O 1
ATOM 4024 N N . VAL B 1 153 ? -8.211 -30.703 -30.062 1 46.66 153 VAL B N 1
ATOM 4025 C CA . VAL B 1 153 ? -8.758 -32.062 -29.906 1 46.66 153 VAL B CA 1
ATOM 4026 C C . VAL B 1 153 ? -10.203 -32.094 -30.391 1 46.66 153 VAL B C 1
ATOM 4028 O O . VAL B 1 153 ? -10.727 -33.156 -30.75 1 46.66 153 VAL B O 1
ATOM 4031 N N . LYS B 1 154 ? -10.812 -30.969 -30.188 1 45.91 154 LYS B N 1
ATOM 4032 C CA . LYS B 1 154 ? -12.188 -31.016 -30.703 1 45.91 154 LYS B CA 1
ATOM 4033 C C . LYS B 1 154 ? -12.227 -31.516 -32.156 1 45.91 154 LYS B C 1
ATOM 4035 O O . LYS B 1 154 ? -13.227 -32.094 -32.594 1 45.91 154 LYS B O 1
ATOM 4040 N N . SER B 1 155 ? -11.25 -31.109 -32.906 1 38.91 155 SER B N 1
ATOM 4041 C CA . SER B 1 155 ? -11.398 -31.5 -34.281 1 38.91 155 SER B CA 1
ATOM 4042 C C . SER B 1 155 ? -11.219 -33 -34.469 1 38.91 155 SER B C 1
ATOM 4044 O O . SER B 1 155 ? -11.281 -33.531 -35.562 1 38.91 155 SER B O 1
ATOM 4046 N N . GLU B 1 156 ? -10.664 -33.656 -33.531 1 38.22 156 GLU B N 1
ATOM 4047 C CA . GLU B 1 156 ? -10.508 -35.094 -33.812 1 38.22 156 GLU B CA 1
ATOM 4048 C C . GLU B 1 156 ? -11.852 -35.812 -33.781 1 38.22 156 GLU B C 1
ATOM 4050 O O . GLU B 1 156 ? -12.75 -35.438 -33.031 1 38.22 156 GLU B O 1
ATOM 4055 N N . PRO B 1 157 ? -12.203 -36.625 -34.812 1 36.56 157 PRO B N 1
ATOM 4056 C CA . PRO B 1 157 ? -13.406 -37.469 -34.875 1 36.56 157 PRO B CA 1
ATOM 4057 C C . PRO B 1 157 ? -13.75 -38.125 -33.531 1 36.56 157 PRO B C 1
ATOM 4059 O O . PRO B 1 157 ? -12.852 -38.438 -32.75 1 36.56 157 PRO B O 1
ATOM 4062 N N . GLU B 1 158 ? -14.938 -37.812 -32.906 1 36.88 158 GLU B N 1
ATOM 4063 C CA . GLU B 1 158 ? -15.539 -38.531 -31.781 1 36.88 158 GLU B CA 1
ATOM 4064 C C . GLU B 1 158 ? -15.102 -39.969 -31.734 1 36.88 158 GLU B C 1
ATOM 4066 O O . GLU B 1 158 ? -15.062 -40.656 -32.75 1 36.88 158 GLU B O 1
ATOM 4071 N N . PRO B 1 159 ? -14.289 -40.469 -30.781 1 34.75 159 PRO B N 1
ATOM 4072 C CA . PRO B 1 159 ? -14.336 -41.906 -30.828 1 34.75 159 PRO B CA 1
ATOM 4073 C C . PRO B 1 159 ? -15.719 -42.469 -31.203 1 34.75 159 PRO B C 1
ATOM 4075 O O . PRO B 1 159 ? -16.703 -41.719 -31.109 1 34.75 159 PRO B O 1
ATOM 4078 N N . SER B 1 160 ? -15.922 -43.719 -31.641 1 32.62 160 SER B N 1
ATOM 4079 C CA . SER B 1 160 ? -17.156 -44.344 -32.062 1 32.62 160 SER B CA 1
ATOM 4080 C C . SER B 1 160 ? -18.328 -43.938 -31.188 1 32.62 160 SER B C 1
ATOM 4082 O O . SER B 1 160 ? -18.141 -43.438 -30.062 1 32.62 160 SER B O 1
ATOM 4084 N N . GLU B 1 161 ? -19.672 -43.969 -31.641 1 35.31 161 GLU B N 1
ATOM 4085 C CA . GLU B 1 161 ? -21.047 -43.75 -31.203 1 35.31 161 GLU B CA 1
ATOM 4086 C C . GLU B 1 161 ? -21.203 -44.062 -29.719 1 35.31 161 GLU B C 1
ATOM 4088 O O . GLU B 1 161 ? -22.109 -43.531 -29.062 1 35.31 161 GLU B O 1
ATOM 4093 N N . SER B 1 162 ? -20.703 -45.25 -29.203 1 32.97 162 SER B N 1
ATOM 4094 C CA . SER B 1 162 ? -21.141 -45.812 -27.938 1 32.97 162 SER B CA 1
ATOM 4095 C C . SER B 1 162 ? -20.734 -44.906 -26.766 1 32.97 162 SER B C 1
ATOM 4097 O O . SER B 1 162 ? -21.359 -44.938 -25.703 1 32.97 162 SER B O 1
ATOM 4099 N N . ASP B 1 163 ? -19.562 -44.406 -26.688 1 33.06 163 ASP B N 1
ATOM 4100 C CA . ASP B 1 163 ? -19.219 -43.812 -25.406 1 33.06 163 ASP B CA 1
ATOM 4101 C C . ASP B 1 163 ? -19.578 -42.344 -25.359 1 33.06 163 ASP B C 1
ATOM 4103 O O . ASP B 1 163 ? -18.703 -41.469 -25.469 1 33.06 163 ASP B O 1
ATOM 4107 N N . SER B 1 164 ? -20.625 -41.812 -25.906 1 34.38 164 SER B N 1
ATOM 4108 C CA . SER B 1 164 ? -21.328 -40.531 -25.906 1 34.38 164 SER B CA 1
ATOM 4109 C C . SER B 1 164 ? -21.359 -39.938 -24.5 1 34.38 164 SER B C 1
ATOM 4111 O O . SER B 1 164 ? -21.703 -38.75 -24.328 1 34.38 164 SER B O 1
ATOM 4113 N N . LYS B 1 165 ? -21.5 -40.812 -23.531 1 33.62 165 LYS B N 1
ATOM 4114 C CA . LYS B 1 165 ? -21.703 -40.344 -22.156 1 33.62 165 LYS B CA 1
ATOM 4115 C C . LYS B 1 165 ? -20.547 -39.5 -21.672 1 33.62 165 LYS B C 1
ATOM 4117 O O . LYS B 1 165 ? -20.625 -38.875 -20.625 1 33.62 165 LYS B O 1
ATOM 4122 N N . HIS B 1 166 ? -19.438 -39.75 -22.203 1 32.44 166 HIS B N 1
ATOM 4123 C CA . HIS B 1 166 ? -18.281 -39.062 -21.656 1 32.44 166 HIS B CA 1
ATOM 4124 C C . HIS B 1 166 ? -18.156 -37.656 -22.203 1 32.44 166 HIS B C 1
ATOM 4126 O O . HIS B 1 166 ? -17.172 -36.969 -21.938 1 32.44 166 HIS B O 1
ATOM 4132 N N . LYS B 1 167 ? -19 -37.281 -23.172 1 35.41 167 LYS B N 1
ATOM 4133 C CA . LYS B 1 167 ? -18.891 -35.969 -23.828 1 35.41 167 LYS B CA 1
ATOM 4134 C C . LYS B 1 167 ? -19.062 -34.812 -22.828 1 35.41 167 LYS B C 1
ATOM 4136 O O . LYS B 1 167 ? -18.891 -33.656 -23.188 1 35.41 167 LYS B O 1
ATOM 4141 N N . LYS B 1 168 ? -20.016 -35 -21.938 1 34.25 168 LYS B N 1
ATOM 4142 C CA . LYS B 1 168 ? -20.375 -33.812 -21.172 1 34.25 168 LYS B CA 1
ATOM 4143 C C . LYS B 1 168 ? -19.25 -33.406 -20.219 1 34.25 168 LYS B C 1
ATOM 4145 O O . LYS B 1 168 ? -19.5 -32.781 -19.203 1 34.25 168 LYS B O 1
ATOM 4150 N N . CYS B 1 169 ? -18.266 -34.062 -20.188 1 31.89 169 CYS B N 1
ATOM 4151 C CA . CYS B 1 169 ? -17.312 -33.562 -19.219 1 31.89 169 CYS B CA 1
ATOM 4152 C C . CYS B 1 169 ? -17.219 -32.031 -19.297 1 31.89 169 CYS B C 1
ATOM 4154 O O . CYS B 1 169 ? -17.594 -31.438 -20.312 1 31.89 169 CYS B O 1
ATOM 4156 N N . ALA B 1 170 ? -16.297 -31.375 -18.281 1 37.84 170 ALA B N 1
ATOM 4157 C CA . ALA B 1 170 ? -16.016 -30.016 -17.828 1 37.84 170 ALA B CA 1
ATOM 4158 C C . ALA B 1 170 ? -15.672 -29.094 -19 1 37.84 170 ALA B C 1
ATOM 4160 O O . ALA B 1 170 ? -15.188 -29.562 -20.031 1 37.84 170 ALA B O 1
ATOM 4161 N N . ASN B 1 171 ? -16.438 -28.125 -19.172 1 39.94 171 ASN B N 1
ATOM 4162 C CA . ASN B 1 171 ? -16.062 -26.984 -20 1 39.94 171 ASN B CA 1
ATOM 4163 C C . ASN B 1 171 ? -14.539 -26.844 -20.109 1 39.94 171 ASN B C 1
ATOM 4165 O O . ASN B 1 171 ? -13.906 -26.219 -19.25 1 39.94 171 ASN B O 1
ATOM 4169 N N . LEU B 1 172 ? -13.875 -27.844 -20.719 1 46.09 172 LEU B N 1
ATOM 4170 C CA . LEU B 1 172 ? -12.461 -27.859 -21.078 1 46.09 172 LEU B CA 1
ATOM 4171 C C . LEU B 1 172 ? -12.039 -26.5 -21.641 1 46.09 172 LEU B C 1
ATOM 4173 O O . LEU B 1 172 ? -10.852 -26.266 -21.859 1 46.09 172 LEU B O 1
ATOM 4177 N N . ASP B 1 173 ? -13.062 -25.656 -21.844 1 51.75 173 ASP B N 1
ATOM 4178 C CA . ASP B 1 173 ? -12.703 -24.359 -22.406 1 51.75 173 ASP B CA 1
ATOM 4179 C C . ASP B 1 173 ? -11.711 -23.625 -21.516 1 51.75 173 ASP B C 1
ATOM 4181 O O . ASP B 1 173 ? -10.953 -22.766 -21.984 1 51.75 173 ASP B O 1
ATOM 4185 N N . ASN B 1 174 ? -11.633 -24.125 -20.25 1 59.69 174 ASN B N 1
ATOM 4186 C CA . ASN B 1 174 ? -10.734 -23.422 -19.344 1 59.69 174 ASN B CA 1
ATOM 4187 C C . ASN B 1 174 ? -9.586 -24.312 -18.875 1 59.69 174 ASN B C 1
ATOM 4189 O O . ASN B 1 174 ? -8.984 -24.062 -17.828 1 59.69 174 ASN B O 1
ATOM 4193 N N . ALA B 1 175 ? -9.32 -25.391 -19.672 1 71.31 175 ALA B N 1
ATOM 4194 C CA . ALA B 1 175 ? -8.266 -26.297 -19.25 1 71.31 175 ALA B CA 1
ATOM 4195 C C . ALA B 1 175 ? -6.906 -25.875 -19.797 1 71.31 175 ALA B C 1
ATOM 4197 O O . ALA B 1 175 ? -6.82 -25.297 -20.891 1 71.31 175 ALA B O 1
ATOM 4198 N N . ALA B 1 176 ? -5.914 -26.031 -18.969 1 78.06 176 ALA B N 1
ATOM 4199 C CA . ALA B 1 176 ? -4.535 -25.812 -19.406 1 78.06 176 ALA B CA 1
ATOM 4200 C C . ALA B 1 176 ? -3.838 -27.125 -19.719 1 78.06 176 ALA B C 1
ATOM 4202 O O . ALA B 1 176 ? -4.18 -28.156 -19.141 1 78.06 176 ALA B O 1
ATOM 4203 N N . PHE B 1 177 ? -2.984 -27.109 -20.719 1 83 177 PHE B N 1
ATOM 4204 C CA . PHE B 1 177 ? -2.203 -28.266 -21.109 1 83 177 PHE B CA 1
ATOM 4205 C C . PHE B 1 177 ? -0.721 -28.047 -20.844 1 83 177 PHE B C 1
ATOM 4207 O O . PHE B 1 177 ? -0.17 -27 -21.188 1 83 177 PHE B O 1
ATOM 4214 N N . TRP B 1 178 ? -0.153 -29.016 -20.203 1 85.94 178 TRP B N 1
ATOM 4215 C CA . TRP B 1 178 ? 1.258 -28.922 -19.844 1 85.94 178 TRP B CA 1
ATOM 4216 C C . TRP B 1 178 ? 2.037 -30.125 -20.406 1 85.94 178 TRP B C 1
ATOM 4218 O O . TRP B 1 178 ? 1.635 -31.266 -20.219 1 85.94 178 TRP B O 1
ATOM 4228 N N . PHE B 1 179 ? 3.027 -29.875 -21.141 1 86.12 179 PHE B N 1
ATOM 4229 C CA . PHE B 1 179 ? 3.945 -30.875 -21.672 1 86.12 179 PHE B CA 1
ATOM 4230 C C . PHE B 1 179 ? 5.391 -30.484 -21.406 1 86.12 179 PHE B C 1
ATOM 4232 O O . PHE B 1 179 ? 5.84 -29.406 -21.812 1 86.12 179 PHE B O 1
ATOM 4239 N N . GLY B 1 180 ? 6.051 -31.328 -20.609 1 84.12 180 GLY B N 1
ATOM 4240 C CA . GLY B 1 180 ? 7.41 -30.984 -20.234 1 84.12 180 GLY B CA 1
ATOM 4241 C C . GLY B 1 180 ? 8.352 -32.188 -20.203 1 84.12 180 GLY B C 1
ATOM 4242 O O . GLY B 1 180 ? 7.91 -33.312 -20.016 1 84.12 180 GLY B O 1
ATOM 4243 N N . THR B 1 181 ? 9.688 -31.891 -20.406 1 83.12 181 THR B N 1
ATOM 4244 C CA . THR B 1 181 ? 10.719 -32.906 -20.312 1 83.12 181 THR B CA 1
ATOM 4245 C C . THR B 1 181 ? 11.023 -33.219 -18.844 1 83.12 181 THR B C 1
ATOM 4247 O O . THR B 1 181 ? 10.617 -32.5 -17.953 1 83.12 181 THR B O 1
ATOM 4250 N N . GLU B 1 182 ? 11.68 -34.375 -18.656 1 84.5 182 GLU B N 1
ATOM 4251 C CA . GLU B 1 182 ? 12.18 -34.656 -17.328 1 84.5 182 GLU B CA 1
ATOM 4252 C C . GLU B 1 182 ? 13.039 -33.5 -16.797 1 84.5 182 GLU B C 1
ATOM 4254 O O . GLU B 1 182 ? 13.906 -33 -17.5 1 84.5 182 GLU B O 1
ATOM 4259 N N . GLY B 1 183 ? 12.695 -33.062 -15.57 1 81.44 183 GLY B N 1
ATOM 4260 C CA . GLY B 1 183 ? 13.477 -32 -14.969 1 81.44 183 GLY B CA 1
ATOM 4261 C C . GLY B 1 183 ? 12.812 -30.641 -15.094 1 81.44 183 GLY B C 1
ATOM 4262 O O . GLY B 1 183 ? 13.172 -29.703 -14.375 1 81.44 183 GLY B O 1
ATOM 4263 N N . ALA B 1 184 ? 11.875 -30.5 -16.047 1 82.94 184 ALA B N 1
ATOM 4264 C CA . ALA B 1 184 ? 11.156 -29.234 -16.156 1 82.94 184 ALA B CA 1
ATOM 4265 C C . ALA B 1 184 ? 10.492 -28.859 -14.844 1 82.94 184 ALA B C 1
ATOM 4267 O O . ALA B 1 184 ? 9.961 -29.719 -14.133 1 82.94 184 ALA B O 1
ATOM 4268 N N . VAL B 1 185 ? 10.531 -27.531 -14.547 1 84.38 185 VAL B N 1
ATOM 4269 C CA . VAL B 1 185 ? 10.047 -27.078 -13.242 1 84.38 185 VAL B CA 1
ATOM 4270 C C . VAL B 1 185 ? 9.117 -25.891 -13.422 1 84.38 185 VAL B C 1
ATOM 4272 O O . VAL B 1 185 ? 9.383 -25 -14.234 1 84.38 185 VAL B O 1
ATOM 4275 N N . THR B 1 186 ? 7.98 -25.891 -12.844 1 85.31 186 THR B N 1
ATOM 4276 C CA . THR B 1 186 ? 7.215 -24.688 -12.531 1 85.31 186 THR B CA 1
ATOM 4277 C C . THR B 1 186 ? 7.504 -24.219 -11.109 1 85.31 186 THR B C 1
ATOM 4279 O O . THR B 1 186 ? 7.191 -24.922 -10.141 1 85.31 186 THR B O 1
ATOM 4282 N N . ARG B 1 187 ? 8.055 -23.109 -11.008 1 87.19 187 ARG B N 1
ATOM 4283 C CA . ARG B 1 187 ? 8.492 -22.594 -9.719 1 87.19 187 ARG B CA 1
ATOM 4284 C C . ARG B 1 187 ? 7.309 -22.344 -8.789 1 87.19 187 ARG B C 1
ATOM 4286 O O . ARG B 1 187 ? 6.184 -22.141 -9.258 1 87.19 187 ARG B O 1
ATOM 4293 N N . CYS B 1 188 ? 7.699 -22.281 -7.551 1 93.25 188 CYS B N 1
ATOM 4294 C CA . CYS B 1 188 ? 6.684 -22.219 -6.508 1 93.25 188 CYS B CA 1
ATOM 4295 C C . CYS B 1 188 ? 5.859 -20.938 -6.621 1 93.25 188 CYS B C 1
ATOM 4297 O O . CYS B 1 188 ? 6.414 -19.844 -6.707 1 93.25 188 CYS B O 1
ATOM 4299 N N . HIS B 1 189 ? 4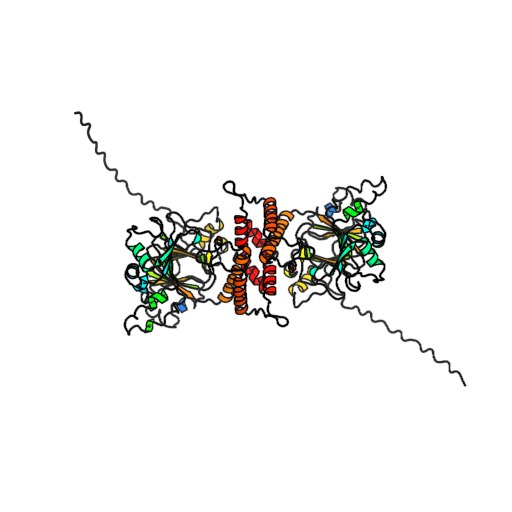.555 -21.094 -6.645 1 94.31 189 HIS B N 1
ATOM 4300 C CA . HIS B 1 189 ? 3.602 -19.984 -6.703 1 94.31 189 HIS B CA 1
ATOM 4301 C C . HIS B 1 189 ? 2.229 -20.422 -6.199 1 94.31 189 HIS B C 1
ATOM 4303 O O . HIS B 1 189 ? 2.002 -21.609 -5.941 1 94.31 189 HIS B O 1
ATOM 4309 N N . TYR B 1 190 ? 1.392 -19.516 -5.926 1 96.06 190 TYR B N 1
ATOM 4310 C CA . TYR B 1 190 ? -0.021 -19.828 -5.75 1 96.06 190 TYR B CA 1
ATOM 4311 C C . TYR B 1 190 ? -0.886 -19.031 -6.711 1 96.06 190 TYR B C 1
ATOM 4313 O O . TYR B 1 190 ? -0.484 -17.953 -7.164 1 96.06 190 TYR B O 1
ATOM 4321 N N . ASP B 1 191 ? -1.949 -19.609 -7.102 1 93.31 191 ASP B N 1
ATOM 4322 C CA . ASP B 1 191 ? -2.941 -18.953 -7.945 1 93.31 191 ASP B CA 1
ATOM 4323 C C . ASP B 1 191 ? -3.877 -18.078 -7.113 1 93.31 191 ASP B C 1
ATOM 4325 O O . ASP B 1 191 ? -4.387 -18.516 -6.078 1 93.31 191 ASP B O 1
ATOM 4329 N N . THR B 1 192 ? -4.18 -16.891 -7.547 1 95.38 192 THR B N 1
ATOM 4330 C CA . THR B 1 192 ? -4.84 -15.906 -6.695 1 95.38 192 THR B CA 1
ATOM 4331 C C . THR B 1 192 ? -6.344 -16.156 -6.645 1 95.38 192 THR B C 1
ATOM 4333 O O . THR B 1 192 ? -7.035 -15.641 -5.762 1 95.38 192 THR B O 1
ATOM 4336 N N . TYR B 1 193 ? -6.895 -16.906 -7.609 1 92.62 193 TYR B N 1
ATOM 4337 C CA . TYR B 1 193 ? -8.312 -17.219 -7.559 1 92.62 193 TYR B CA 1
ATOM 4338 C C . TYR B 1 193 ? -8.57 -18.625 -8.086 1 92.62 193 TYR B C 1
ATOM 4340 O O . TYR B 1 193 ? -7.703 -19.234 -8.711 1 92.62 193 TYR B O 1
ATOM 4348 N N . GLY B 1 194 ? -9.641 -19.141 -7.668 1 91.25 194 GLY B N 1
ATOM 4349 C CA . GLY B 1 194 ? -10.062 -20.484 -8.055 1 91.25 194 GLY B CA 1
ATOM 4350 C C . GLY B 1 194 ? -9.344 -21.578 -7.297 1 91.25 194 GLY B C 1
ATOM 4351 O O . GLY B 1 194 ? -8.609 -21.297 -6.348 1 91.25 194 GLY B O 1
ATOM 4352 N N . CYS B 1 195 ? -9.758 -22.734 -7.559 1 92.06 195 CYS B N 1
ATOM 4353 C CA . CYS B 1 195 ? -9.047 -23.953 -7.223 1 92.06 195 CYS B CA 1
ATOM 4354 C C . CYS B 1 195 ? -8.742 -24.781 -8.477 1 92.06 195 CYS B C 1
ATOM 4356 O O . CYS B 1 195 ? -9.203 -24.438 -9.562 1 92.06 195 CYS B O 1
ATOM 4358 N N . ASN B 1 196 ? -7.84 -25.719 -8.281 1 90.69 196 ASN B N 1
ATOM 4359 C CA . ASN B 1 196 ? -7.348 -26.422 -9.461 1 90.69 196 ASN B CA 1
ATOM 4360 C C . ASN B 1 196 ? -7.441 -27.938 -9.281 1 90.69 196 ASN B C 1
ATOM 4362 O O . ASN B 1 196 ? -7.203 -28.453 -8.195 1 90.69 196 ASN B O 1
ATOM 4366 N N . LEU B 1 197 ? -7.891 -28.547 -10.336 1 89.44 197 LEU B N 1
ATOM 4367 C CA . LEU B 1 197 ? -7.723 -29.984 -10.477 1 89.44 197 LEU B CA 1
ATOM 4368 C C . LEU B 1 197 ? -6.609 -30.312 -11.469 1 89.44 197 LEU B C 1
ATOM 4370 O O . LEU B 1 197 ? -6.77 -30.109 -12.672 1 89.44 197 LEU B O 1
ATOM 4374 N N . ALA B 1 198 ? -5.551 -30.766 -10.961 1 92.75 198 ALA B N 1
ATOM 4375 C CA . ALA B 1 198 ? -4.441 -31.172 -11.82 1 92.75 198 ALA B CA 1
ATOM 4376 C C . ALA B 1 198 ? -4.547 -32.656 -12.18 1 92.75 198 ALA B C 1
ATOM 4378 O O . ALA B 1 198 ? -4.617 -33.531 -11.297 1 92.75 198 ALA B O 1
ATOM 4379 N N . VAL B 1 199 ? -4.516 -32.875 -13.461 1 90.31 199 VAL B N 1
ATOM 4380 C CA . VAL B 1 199 ? -4.656 -34.25 -13.953 1 90.31 199 VAL B CA 1
ATOM 4381 C C . VAL B 1 199 ? -3.371 -34.688 -14.648 1 90.31 199 VAL B C 1
ATOM 4383 O O . VAL B 1 199 ? -2.949 -34.062 -15.633 1 90.31 199 VAL B O 1
ATOM 4386 N N . GLN B 1 200 ? -2.832 -35.75 -14.117 1 94.12 200 GLN B N 1
ATOM 4387 C CA . GLN B 1 200 ? -1.652 -36.281 -14.773 1 94.12 200 GLN B CA 1
ATOM 4388 C C . GLN B 1 200 ? -2.045 -37.281 -15.867 1 94.12 200 GLN B C 1
ATOM 4390 O O . GLN B 1 200 ? -2.699 -38.281 -15.594 1 94.12 200 GLN B O 1
ATOM 4395 N N . LEU B 1 201 ? -1.64 -37.031 -17.078 1 90.38 201 LEU B N 1
ATOM 4396 C CA . LEU B 1 201 ? -2.061 -37.844 -18.203 1 90.38 201 LEU B CA 1
ATOM 4397 C C . LEU B 1 201 ? -0.978 -38.875 -18.578 1 90.38 201 LEU B C 1
ATOM 4399 O O . LEU B 1 201 ? -1.278 -40 -18.906 1 90.38 201 LEU B O 1
ATOM 4403 N N . ASP B 1 202 ? 0.185 -38.469 -18.625 1 92.81 202 ASP B N 1
ATOM 4404 C CA . ASP B 1 202 ? 1.341 -39.281 -18.938 1 92.81 202 ASP B CA 1
ATOM 4405 C C . ASP B 1 202 ? 2.57 -38.844 -18.156 1 92.81 202 ASP B C 1
ATOM 4407 O O . ASP B 1 202 ? 2.705 -37.656 -17.812 1 92.81 202 ASP B O 1
ATOM 4411 N N . GLY B 1 203 ? 3.471 -39.844 -17.906 1 95.31 203 GLY B N 1
ATOM 4412 C CA . GLY B 1 203 ? 4.664 -39.5 -17.141 1 95.31 203 GLY B CA 1
ATOM 4413 C C . GLY B 1 203 ? 4.367 -39.156 -15.695 1 95.31 203 GLY B C 1
ATOM 4414 O O . GLY B 1 203 ? 3.299 -39.5 -15.18 1 95.31 203 GLY B O 1
ATOM 4415 N N . THR B 1 204 ? 5.398 -38.594 -15.023 1 96.31 204 THR B N 1
ATOM 4416 C CA . THR B 1 204 ? 5.262 -38.344 -13.594 1 96.31 204 THR B CA 1
ATOM 4417 C C . THR B 1 204 ? 5.715 -36.938 -13.234 1 96.31 204 THR B C 1
ATOM 4419 O O . THR B 1 204 ? 6.621 -36.375 -13.875 1 96.31 204 THR B O 1
ATOM 4422 N N . LYS B 1 205 ? 4.984 -36.344 -12.289 1 94.81 205 LYS B N 1
ATOM 4423 C CA . LYS B 1 205 ? 5.328 -35.031 -11.727 1 94.81 205 LYS B CA 1
ATOM 4424 C C . LYS B 1 205 ? 5.32 -35.062 -10.203 1 94.81 205 LYS B C 1
ATOM 4426 O O . LYS B 1 205 ? 4.457 -35.719 -9.594 1 94.81 205 LYS B O 1
ATOM 4431 N N . ARG B 1 206 ? 6.27 -34.406 -9.648 1 96.19 206 ARG B N 1
ATOM 4432 C CA . ARG B 1 206 ? 6.305 -34.219 -8.203 1 96.19 206 ARG B CA 1
ATOM 4433 C C . ARG B 1 206 ? 5.797 -32.844 -7.816 1 96.19 206 ARG B C 1
ATOM 4435 O O . ARG B 1 206 ? 6.27 -31.828 -8.344 1 96.19 206 ARG B O 1
ATOM 4442 N N . TRP B 1 207 ? 4.836 -32.781 -6.91 1 96.75 207 TRP B N 1
ATOM 4443 C CA . TRP B 1 207 ? 4.285 -31.547 -6.379 1 96.75 207 TRP B CA 1
ATOM 4444 C C . TRP B 1 207 ? 4.75 -31.312 -4.945 1 96.75 207 TRP B C 1
ATOM 4446 O O . TRP B 1 207 ? 4.676 -32.219 -4.105 1 96.75 207 TRP B O 1
ATOM 4456 N N . THR B 1 208 ? 5.336 -30.25 -4.68 1 95.81 208 THR B N 1
ATOM 4457 C CA . THR B 1 208 ? 5.613 -29.766 -3.332 1 95.81 208 THR B CA 1
ATOM 4458 C C . THR B 1 208 ? 4.715 -28.578 -2.994 1 95.81 208 THR B C 1
ATOM 4460 O O . THR B 1 208 ? 4.715 -27.562 -3.699 1 95.81 208 THR B O 1
ATOM 4463 N N . MET B 1 209 ? 3.98 -28.703 -1.919 1 97.06 209 MET B N 1
ATOM 4464 C CA . MET B 1 209 ? 2.918 -27.734 -1.666 1 97.06 209 MET B CA 1
ATOM 4465 C C . MET B 1 209 ? 3.018 -27.172 -0.251 1 97.06 209 MET B C 1
ATOM 4467 O O . MET B 1 209 ? 3.578 -27.812 0.638 1 97.06 209 MET B O 1
ATOM 4471 N N . PHE B 1 210 ? 2.514 -25.953 -0.011 1 96.75 210 PHE B N 1
ATOM 4472 C CA . PHE B 1 210 ? 2.459 -25.266 1.273 1 96.75 210 PHE B CA 1
ATOM 4473 C C . PHE B 1 210 ? 1.11 -24.594 1.464 1 96.75 210 PHE B C 1
ATOM 4475 O O . PHE B 1 210 ? 0.541 -24.047 0.513 1 96.75 210 PHE B O 1
ATOM 4482 N N . PRO B 1 211 ? 0.583 -24.578 2.682 1 96.12 211 PRO B N 1
ATOM 4483 C CA . PRO B 1 211 ? -0.718 -23.953 2.924 1 96.12 211 PRO B CA 1
ATOM 4484 C C . PRO B 1 211 ? -0.665 -22.422 2.826 1 96.12 211 PRO B C 1
ATOM 4486 O O . PRO B 1 211 ? 0.409 -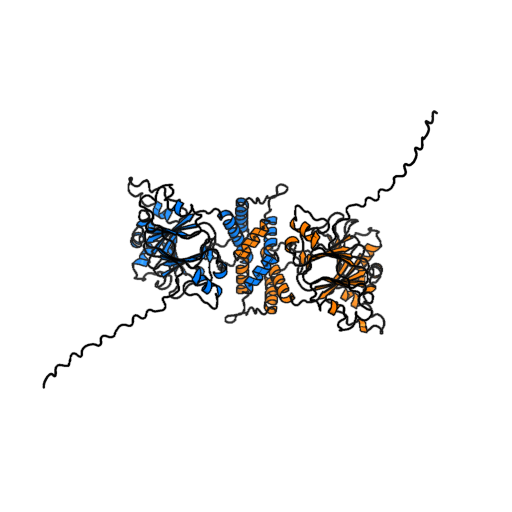21.828 2.951 1 96.12 211 PRO B O 1
ATOM 4489 N N . PRO B 1 212 ? -1.843 -21.797 2.521 1 94.44 212 PRO B N 1
ATOM 4490 C CA . PRO B 1 212 ? -1.894 -20.344 2.406 1 94.44 212 PRO B CA 1
ATOM 4491 C C . PRO B 1 212 ? -1.479 -19.641 3.693 1 94.44 212 PRO B C 1
ATOM 4493 O O . PRO B 1 212 ? -1.01 -18.5 3.65 1 94.44 212 PRO B O 1
ATOM 4496 N N . GLY B 1 213 ? -1.548 -20.203 4.84 1 88.38 213 GLY B N 1
ATOM 4497 C CA . GLY B 1 213 ? -1.273 -19.594 6.133 1 88.38 213 GLY B CA 1
ATOM 4498 C C . GLY B 1 213 ? 0.192 -19.25 6.332 1 88.38 213 GLY B C 1
ATOM 4499 O O . GLY B 1 213 ? 0.541 -18.484 7.234 1 88.38 213 GLY B O 1
ATOM 4500 N N . VAL B 1 214 ? 1.09 -19.75 5.488 1 87.75 214 VAL B N 1
ATOM 4501 C CA . VAL B 1 214 ? 2.523 -19.547 5.672 1 87.75 214 VAL B CA 1
ATOM 4502 C C . VAL B 1 214 ? 3.033 -18.531 4.648 1 87.75 214 VAL B C 1
ATOM 4504 O O . VAL B 1 214 ? 4.227 -18.5 4.336 1 87.75 214 VAL B O 1
ATOM 4507 N N . ALA B 1 215 ? 2.26 -17.703 4.188 1 85.44 215 ALA B N 1
ATOM 4508 C CA . ALA B 1 215 ? 2.545 -16.844 3.049 1 85.44 215 ALA B CA 1
ATOM 4509 C C . ALA B 1 215 ? 3.746 -15.945 3.328 1 85.44 215 ALA B C 1
ATOM 4511 O O . ALA B 1 215 ? 4.594 -15.742 2.457 1 85.44 215 ALA B O 1
ATOM 4512 N N . ARG B 1 216 ? 3.869 -15.438 4.508 1 86 216 ARG B N 1
ATOM 4513 C CA . ARG B 1 216 ? 4.973 -14.531 4.816 1 86 216 ARG B CA 1
ATOM 4514 C C . ARG B 1 216 ? 6.316 -15.234 4.668 1 86 216 ARG B C 1
ATOM 4516 O O . ARG B 1 216 ? 7.266 -14.664 4.129 1 86 216 ARG B O 1
ATOM 4523 N N . GLY B 1 217 ? 6.324 -16.469 5.098 1 91.44 217 GLY B N 1
ATOM 4524 C CA . GLY B 1 217 ? 7.559 -17.234 5.027 1 91.44 217 GLY B CA 1
ATOM 4525 C C . GLY B 1 217 ? 7.898 -17.688 3.623 1 91.44 217 GLY B C 1
ATOM 4526 O O . GLY B 1 217 ? 9.016 -18.141 3.365 1 91.44 217 GLY B O 1
ATOM 4527 N N . MET B 1 218 ? 6.961 -17.531 2.717 1 94.62 218 MET B N 1
ATOM 4528 C CA . MET B 1 218 ? 7.168 -17.953 1.335 1 94.62 218 MET B CA 1
ATOM 4529 C C . MET B 1 218 ? 7.777 -16.828 0.507 1 94.62 218 MET B C 1
ATOM 4531 O O . MET B 1 218 ? 8.086 -17.016 -0.672 1 94.62 218 MET B O 1
ATOM 4535 N N . TYR B 1 219 ? 7.949 -15.617 1.111 1 91.5 219 TYR B N 1
ATOM 4536 C CA . TYR B 1 219 ? 8.57 -14.461 0.475 1 91.5 219 TYR B CA 1
ATOM 4537 C C . TYR B 1 219 ? 7.934 -14.18 -0.879 1 91.5 219 TYR B C 1
ATOM 4539 O O . TYR B 1 219 ? 8.602 -14.258 -1.914 1 91.5 219 TYR B O 1
ATOM 4547 N N . PRO B 1 220 ? 6.691 -13.766 -0.827 1 93.94 220 PRO B N 1
ATOM 4548 C CA . PRO B 1 220 ? 5.945 -13.57 -2.072 1 93.94 220 PRO B CA 1
ATOM 4549 C C . PRO B 1 220 ? 6.535 -12.461 -2.939 1 93.94 220 PRO B C 1
ATOM 4551 O O . PRO B 1 220 ? 7.023 -11.453 -2.416 1 93.94 220 PRO B O 1
ATOM 4554 N N . THR B 1 221 ? 6.531 -12.711 -4.254 1 91.69 221 THR B N 1
ATOM 4555 C CA . THR B 1 221 ? 6.922 -11.719 -5.25 1 91.69 221 THR B CA 1
ATOM 4556 C C . THR B 1 221 ? 5.957 -11.734 -6.434 1 91.69 221 THR B C 1
ATOM 4558 O O . THR B 1 221 ? 5.418 -12.789 -6.785 1 91.69 221 THR B O 1
ATOM 4561 N N . ARG B 1 222 ? 5.766 -10.57 -7 1 92.44 222 ARG B N 1
ATOM 4562 C CA . ARG B 1 222 ? 4.801 -10.445 -8.086 1 92.44 222 ARG B CA 1
ATOM 4563 C C . ARG B 1 222 ? 5.48 -10.016 -9.383 1 92.44 222 ARG B C 1
ATOM 4565 O O . ARG B 1 222 ? 4.875 -10.055 -10.453 1 92.44 222 ARG B O 1
ATOM 4572 N N . LEU B 1 223 ? 6.754 -9.617 -9.312 1 88.06 223 LEU B N 1
ATOM 4573 C CA . LEU B 1 223 ? 7.457 -9.195 -10.523 1 88.06 223 LEU B CA 1
ATOM 4574 C C . LEU B 1 223 ? 8.445 -10.266 -10.977 1 88.06 223 LEU B C 1
ATOM 4576 O O . LEU B 1 223 ? 9.148 -10.859 -10.156 1 88.06 223 LEU B O 1
ATOM 4580 N N . PRO B 1 224 ? 8.562 -10.422 -12.258 1 87.38 224 PRO B N 1
ATOM 4581 C CA . PRO B 1 224 ? 7.723 -9.867 -13.32 1 87.38 224 PRO B CA 1
ATOM 4582 C C . PRO B 1 224 ? 6.254 -10.25 -13.172 1 87.38 224 PRO B C 1
ATOM 4584 O O . PRO B 1 224 ? 5.941 -11.383 -12.805 1 87.38 224 PRO B O 1
ATOM 4587 N N . PHE B 1 225 ? 5.387 -9.367 -13.492 1 89.62 225 PHE B N 1
ATOM 4588 C CA . PHE B 1 225 ? 3.969 -9.508 -13.188 1 89.62 225 PHE B CA 1
ATOM 4589 C C . PHE B 1 225 ? 3.301 -10.477 -14.156 1 89.62 225 PHE B C 1
ATOM 4591 O O . PHE B 1 225 ? 3.52 -10.406 -15.367 1 89.62 225 PHE B O 1
ATOM 4598 N N . GLU B 1 226 ? 2.605 -11.336 -13.648 1 87.94 226 GLU B N 1
ATOM 4599 C CA . GLU B 1 226 ? 1.712 -12.25 -14.352 1 87.94 226 GLU B CA 1
ATOM 4600 C C . GLU B 1 226 ? 0.365 -12.367 -13.641 1 87.94 226 GLU B C 1
ATOM 4602 O O . GLU B 1 226 ? 0.305 -12.695 -12.461 1 87.94 226 GLU B O 1
ATOM 4607 N N . GLU B 1 227 ? -0.655 -12.133 -14.406 1 88.31 227 GLU B N 1
ATOM 4608 C CA . GLU B 1 227 ? -1.991 -12.18 -13.828 1 88.31 227 GLU B CA 1
ATOM 4609 C C . GLU B 1 227 ? -2.254 -13.531 -13.156 1 88.31 227 GLU B C 1
ATOM 4611 O O . GLU B 1 227 ? -1.902 -14.578 -13.711 1 88.31 227 GLU B O 1
ATOM 4616 N N . SER B 1 228 ? -2.783 -13.508 -11.938 1 90.69 228 SER B N 1
ATOM 4617 C CA . SER B 1 228 ? -3.311 -14.641 -11.172 1 90.69 228 SER B CA 1
ATOM 4618 C C . SER B 1 228 ? -2.191 -15.422 -10.5 1 90.69 228 SER B C 1
ATOM 4620 O O . SER B 1 228 ? -2.438 -16.469 -9.891 1 90.69 228 SER B O 1
ATOM 4622 N N . THR B 1 229 ? -0.974 -14.969 -10.617 1 91.5 229 THR B N 1
ATOM 4623 C CA . THR B 1 229 ? 0.152 -15.75 -10.125 1 91.5 229 THR B CA 1
ATOM 4624 C C . THR B 1 229 ? 0.985 -14.945 -9.133 1 91.5 229 THR B C 1
ATOM 4626 O O . THR B 1 229 ? 1.49 -13.875 -9.469 1 91.5 229 THR B O 1
ATOM 4629 N N . VAL B 1 230 ? 1.112 -15.398 -7.934 1 94.94 230 VAL B N 1
ATOM 4630 C CA . VAL B 1 230 ? 2.061 -14.875 -6.957 1 94.94 230 VAL B CA 1
ATOM 4631 C C . VAL B 1 230 ? 3.184 -15.883 -6.727 1 94.94 230 VAL B C 1
ATOM 4633 O O . VAL B 1 230 ? 2.939 -17 -6.262 1 94.94 230 VAL B O 1
ATOM 4636 N N . ARG B 1 231 ? 4.387 -15.516 -6.973 1 93.06 231 ARG B N 1
ATOM 4637 C CA . ARG B 1 231 ? 5.523 -16.422 -6.906 1 93.06 231 ARG B CA 1
ATOM 4638 C C . ARG B 1 231 ? 6.246 -16.312 -5.57 1 93.06 231 ARG B C 1
ATOM 4640 O O . ARG B 1 231 ? 6.07 -15.32 -4.848 1 93.06 231 ARG B O 1
ATOM 4647 N N . SER B 1 232 ? 6.961 -17.344 -5.262 1 93.62 232 SER B N 1
ATOM 4648 C CA . SER B 1 232 ? 7.906 -17.297 -4.152 1 93.62 232 SER B CA 1
ATOM 4649 C C . SER B 1 232 ? 9.32 -16.984 -4.641 1 93.62 232 SER B C 1
ATOM 4651 O O . SER B 1 232 ? 9.75 -17.516 -5.664 1 93.62 232 SER B O 1
ATOM 4653 N N . SER B 1 233 ? 10.016 -16.156 -3.945 1 89.5 233 SER B N 1
ATOM 4654 C CA . SER B 1 233 ? 11.406 -15.898 -4.289 1 89.5 233 SER B CA 1
ATOM 4655 C C . SER B 1 233 ? 12.312 -17.016 -3.771 1 89.5 233 SER B C 1
ATOM 4657 O O . SER B 1 233 ? 13.508 -17.047 -4.09 1 89.5 233 SER B O 1
ATOM 4659 N N . VAL B 1 234 ? 11.727 -17.938 -3.062 1 91.38 234 VAL B N 1
ATOM 4660 C CA . VAL B 1 234 ? 12.484 -19.047 -2.488 1 91.38 234 VAL B CA 1
ATOM 4661 C C . VAL B 1 234 ? 12.641 -20.156 -3.525 1 91.38 234 VAL B C 1
ATOM 4663 O O . VAL B 1 234 ? 11.68 -20.531 -4.188 1 91.38 234 VAL B O 1
ATOM 4666 N N . ASP B 1 235 ? 13.836 -20.609 -3.65 1 88.69 235 ASP B N 1
ATOM 4667 C CA . ASP B 1 235 ? 14.039 -21.891 -4.328 1 88.69 235 ASP B CA 1
ATOM 4668 C C . ASP B 1 235 ? 13.711 -23.062 -3.404 1 88.69 235 ASP B C 1
ATOM 4670 O O . ASP B 1 235 ? 14.539 -23.469 -2.59 1 88.69 235 ASP B O 1
ATOM 4674 N N . VAL B 1 236 ? 12.602 -23.578 -3.658 1 90 236 VAL B N 1
ATOM 4675 C CA . VAL B 1 236 ? 12.07 -24.562 -2.729 1 90 236 VAL B CA 1
ATOM 4676 C C . VAL B 1 236 ? 12.945 -25.812 -2.736 1 90 236 VAL B C 1
ATOM 4678 O O . VAL B 1 236 ? 13.008 -26.547 -1.746 1 90 236 VAL B O 1
ATOM 4681 N N . GLU B 1 237 ? 13.57 -26.125 -3.809 1 87.31 237 GLU B N 1
ATOM 4682 C CA . GLU B 1 237 ? 14.406 -27.312 -3.928 1 87.31 237 GLU B CA 1
ATOM 4683 C C . GLU B 1 237 ? 15.797 -27.062 -3.359 1 87.31 237 GLU B C 1
ATOM 4685 O O . GLU B 1 237 ? 16.5 -28.016 -2.982 1 87.31 237 GLU B O 1
ATOM 4690 N N . ALA B 1 238 ? 16.234 -25.844 -3.363 1 87.31 238 ALA B N 1
ATOM 4691 C CA . ALA B 1 238 ? 17.531 -25.453 -2.828 1 87.31 238 ALA B CA 1
ATOM 4692 C C . ALA B 1 238 ? 17.453 -24.094 -2.137 1 87.31 238 ALA B C 1
ATOM 4694 O O . ALA B 1 238 ? 18.047 -23.109 -2.605 1 87.31 238 ALA B O 1
ATOM 4695 N N . PRO B 1 239 ? 16.859 -24.125 -0.984 1 89.56 239 PRO B N 1
ATOM 4696 C CA . PRO B 1 239 ? 16.641 -22.828 -0.314 1 89.56 239 PRO B CA 1
ATOM 4697 C C . PRO B 1 239 ? 17.938 -22.203 0.187 1 89.56 239 PRO B C 1
ATOM 4699 O O . PRO B 1 239 ? 18.844 -22.906 0.648 1 89.56 239 PRO B O 1
ATOM 4702 N N . ASP B 1 240 ? 18.047 -20.938 -0.027 1 89.75 240 ASP B N 1
ATOM 4703 C CA . ASP B 1 240 ? 19.125 -20.125 0.552 1 89.75 240 ASP B CA 1
ATOM 4704 C C . ASP B 1 240 ? 18.75 -19.625 1.938 1 89.75 240 ASP B C 1
ATOM 4706 O O . ASP B 1 240 ? 18.016 -18.625 2.061 1 89.75 240 ASP B O 1
ATOM 4710 N N . ALA B 1 241 ? 19.328 -20.172 2.939 1 89.25 241 ALA B N 1
ATOM 4711 C CA . ALA B 1 241 ? 18.938 -19.859 4.312 1 89.25 241 ALA B CA 1
ATOM 4712 C C . ALA B 1 241 ? 19.328 -18.422 4.68 1 89.25 241 ALA B C 1
ATOM 4714 O O . ALA B 1 241 ? 18.703 -17.812 5.555 1 89.25 241 ALA B O 1
ATOM 4715 N N . SER B 1 242 ? 20.375 -17.938 4.086 1 90.06 242 SER B N 1
ATOM 4716 C CA . SER B 1 242 ? 20.797 -16.562 4.363 1 90.06 242 SER B CA 1
ATOM 4717 C C . SER B 1 242 ? 19.812 -15.555 3.783 1 90.06 242 SER B C 1
ATOM 4719 O O . SER B 1 242 ? 19.469 -14.562 4.434 1 90.06 242 SER B O 1
ATOM 4721 N N . ALA B 1 243 ? 19.266 -15.844 2.646 1 86.5 243 ALA B N 1
ATOM 4722 C CA . ALA B 1 243 ? 18.359 -14.93 1.959 1 86.5 243 ALA B CA 1
ATOM 4723 C C . ALA B 1 243 ? 16.922 -15.117 2.453 1 86.5 243 ALA B C 1
ATOM 4725 O O . ALA B 1 243 ? 16.141 -14.172 2.473 1 86.5 243 ALA B O 1
ATOM 4726 N N . HIS B 1 244 ? 16.625 -16.328 2.891 1 91.06 244 HIS B N 1
ATOM 4727 C CA . HIS B 1 244 ? 15.258 -16.672 3.275 1 91.06 244 HIS B CA 1
ATOM 4728 C C . HIS B 1 244 ? 15.227 -17.438 4.594 1 91.06 244 HIS B C 1
ATOM 4730 O O . HIS B 1 244 ? 14.742 -18.562 4.645 1 91.06 244 HIS B O 1
ATOM 4736 N N . PRO B 1 245 ? 15.555 -16.781 5.617 1 90 245 PRO B N 1
ATOM 4737 C CA . PRO B 1 245 ? 15.68 -17.469 6.906 1 90 245 PRO B CA 1
ATOM 4738 C C . PRO B 1 245 ? 14.344 -18.016 7.414 1 90 245 PRO B C 1
ATOM 4740 O O . PRO B 1 245 ? 14.305 -19.062 8.055 1 90 245 PRO B O 1
ATOM 4743 N N . ASP B 1 246 ? 13.273 -17.391 7.137 1 90.56 246 ASP B N 1
ATOM 4744 C CA . ASP B 1 246 ? 11.969 -17.797 7.641 1 90.56 246 ASP B CA 1
ATOM 4745 C C . ASP B 1 246 ? 11.477 -19.062 6.918 1 90.56 246 ASP B C 1
ATOM 4747 O O . ASP B 1 246 ? 10.648 -19.797 7.445 1 90.56 246 ASP B O 1
ATOM 4751 N N . PHE B 1 247 ? 11.969 -19.375 5.77 1 92.88 247 PHE B N 1
ATOM 4752 C CA . PHE B 1 247 ? 11.477 -20.484 4.957 1 92.88 247 PHE B CA 1
ATOM 4753 C C . PHE B 1 247 ? 11.945 -21.828 5.52 1 92.88 247 PHE B C 1
ATOM 4755 O O . PHE B 1 247 ? 11.195 -22.797 5.52 1 92.88 247 PHE B O 1
ATOM 4762 N N . VAL B 1 248 ? 13.102 -21.891 5.973 1 85.5 248 VAL B N 1
ATOM 4763 C CA . VAL B 1 248 ? 13.68 -23.156 6.438 1 85.5 248 VAL B CA 1
ATOM 4764 C C . VAL B 1 248 ? 12.844 -23.703 7.586 1 85.5 248 VAL B C 1
ATOM 4766 O O . VAL B 1 248 ? 12.484 -24.891 7.582 1 85.5 248 VAL B O 1
ATOM 4769 N N . ALA B 1 249 ? 12.578 -22.812 8.453 1 84.56 249 ALA B N 1
ATOM 4770 C CA . ALA B 1 249 ? 11.742 -23.25 9.57 1 84.56 249 ALA B CA 1
ATOM 4771 C C . ALA B 1 249 ? 10.344 -23.625 9.102 1 84.56 249 ALA B C 1
ATOM 4773 O O . ALA B 1 249 ? 9.766 -24.609 9.57 1 84.56 249 ALA B O 1
ATOM 4774 N N . LEU B 1 250 ? 9.859 -23.016 8.18 1 89.56 250 LEU B N 1
ATOM 4775 C CA . LEU B 1 250 ? 8.508 -23.203 7.656 1 89.56 250 LEU B CA 1
ATOM 4776 C C . LEU B 1 250 ? 8.406 -24.531 6.898 1 89.56 250 LEU B C 1
ATOM 4778 O O . LEU B 1 250 ? 7.438 -25.266 7.066 1 89.56 250 LEU B O 1
ATOM 4782 N N . ALA B 1 251 ? 9.359 -24.766 6.098 1 85.94 251 ALA B N 1
ATOM 4783 C CA . ALA B 1 251 ? 9.336 -25.938 5.227 1 85.94 251 ALA B CA 1
ATOM 4784 C C . ALA B 1 251 ? 9.305 -27.234 6.043 1 85.94 251 ALA B C 1
ATOM 4786 O O . ALA B 1 251 ? 8.617 -28.188 5.676 1 85.94 251 ALA B O 1
ATOM 4787 N N . ALA B 1 252 ? 9.953 -27.266 7.137 1 81.94 252 ALA B N 1
ATOM 4788 C CA . ALA B 1 252 ? 10.055 -28.453 7.98 1 81.94 252 ALA B CA 1
ATOM 4789 C C . ALA B 1 252 ? 8.688 -28.859 8.516 1 81.94 252 ALA B C 1
ATOM 4791 O O . ALA B 1 252 ? 8.398 -30.062 8.641 1 81.94 252 ALA B O 1
ATOM 4792 N N . HIS B 1 253 ? 7.824 -27.891 8.633 1 86 253 HIS B N 1
ATOM 4793 C CA . HIS B 1 253 ? 6.574 -28.25 9.289 1 86 253 HIS B CA 1
ATOM 4794 C C . HIS B 1 253 ? 5.391 -28.109 8.344 1 86 253 HIS B C 1
ATOM 4796 O O . HIS B 1 253 ? 4.324 -28.672 8.586 1 86 253 HIS B O 1
ATOM 4802 N N . ALA B 1 254 ? 5.535 -27.484 7.305 1 90.56 254 ALA B N 1
ATOM 4803 C CA . ALA B 1 254 ? 4.34 -27.109 6.555 1 90.56 254 ALA B CA 1
ATOM 4804 C C . ALA B 1 254 ? 4.332 -27.766 5.176 1 90.56 254 ALA B C 1
ATOM 4806 O O . ALA B 1 254 ? 3.291 -27.828 4.52 1 90.56 254 ALA B O 1
ATOM 4807 N N . ALA B 1 255 ? 5.398 -28.328 4.68 1 93.75 255 ALA B N 1
ATOM 4808 C CA . ALA B 1 255 ? 5.496 -28.844 3.316 1 93.75 255 ALA B CA 1
ATOM 4809 C C . ALA B 1 255 ? 4.707 -30.141 3.166 1 93.75 255 ALA B C 1
ATOM 4811 O O . ALA B 1 255 ? 4.719 -31 4.059 1 93.75 255 ALA B O 1
ATOM 4812 N N . GLN B 1 256 ? 3.982 -30.266 2.109 1 95 256 GLN B N 1
ATOM 4813 C CA . GLN B 1 256 ? 3.338 -31.484 1.663 1 95 256 GLN B CA 1
ATOM 4814 C C . GLN B 1 256 ? 3.783 -31.859 0.252 1 95 256 GLN B C 1
ATOM 4816 O O . GLN B 1 256 ? 3.975 -30.984 -0.596 1 95 256 GLN B O 1
ATOM 4821 N N . TRP B 1 257 ? 3.988 -33.156 0.031 1 95.12 257 TRP B N 1
ATOM 4822 C CA . TRP B 1 257 ? 4.453 -33.562 -1.295 1 95.12 257 TRP B CA 1
ATOM 4823 C C . TRP B 1 257 ? 3.645 -34.719 -1.827 1 95.12 257 TRP B C 1
ATOM 4825 O O . TRP B 1 257 ? 3.035 -35.469 -1.054 1 95.12 257 TRP B O 1
ATOM 4835 N N . VAL B 1 258 ? 3.559 -34.844 -3.15 1 96.88 258 VAL B N 1
ATOM 4836 C CA . VAL B 1 258 ? 2.932 -36 -3.814 1 96.88 258 VAL B CA 1
ATOM 4837 C C . VAL B 1 258 ? 3.555 -36.188 -5.191 1 96.88 258 VAL B C 1
ATOM 4839 O O . VAL B 1 258 ? 3.914 -35.219 -5.867 1 96.88 258 VAL B O 1
ATOM 4842 N N . GLU B 1 259 ? 3.793 -37.375 -5.527 1 97.25 259 GLU B N 1
ATOM 4843 C CA . GLU B 1 259 ? 4.148 -37.75 -6.895 1 97.25 259 GLU B CA 1
ATOM 4844 C C . GLU B 1 259 ? 2.926 -38.25 -7.668 1 97.25 259 GLU B C 1
ATOM 4846 O O . GLU B 1 259 ? 2.262 -39.188 -7.246 1 97.25 259 GLU B O 1
ATOM 4851 N N . LEU B 1 260 ? 2.67 -37.562 -8.773 1 97.38 260 LEU B N 1
ATOM 4852 C CA . LEU B 1 260 ? 1.524 -37.969 -9.586 1 97.38 260 LEU B CA 1
ATOM 4853 C C . LEU B 1 260 ? 1.963 -38.812 -10.773 1 97.38 260 LEU B C 1
ATOM 4855 O O . LEU B 1 260 ? 2.998 -38.562 -11.391 1 97.38 260 LEU B O 1
ATOM 4859 N N . GLY B 1 261 ? 1.237 -39.844 -11 1 96.12 261 GLY B N 1
ATOM 4860 C CA . GLY B 1 261 ? 1.378 -40.688 -12.195 1 96.12 261 GLY B CA 1
ATOM 4861 C C . GLY B 1 261 ? 0.152 -40.656 -13.086 1 96.12 261 GLY B C 1
ATOM 4862 O O . GLY B 1 261 ? -0.841 -40 -12.758 1 96.12 261 GLY B O 1
ATOM 4863 N N . PRO B 1 262 ? 0.283 -41.406 -14.234 1 95.25 262 PRO B N 1
ATOM 4864 C CA . PRO B 1 262 ? -0.825 -41.375 -15.195 1 95.25 262 PRO B CA 1
ATOM 4865 C C . PRO B 1 262 ? -2.162 -41.75 -14.562 1 95.25 262 PRO B C 1
ATOM 4867 O O . PRO B 1 262 ? -2.258 -42.781 -13.883 1 95.25 262 PRO B O 1
ATOM 4870 N N . GLY B 1 263 ? -3.129 -40.812 -14.758 1 91.38 263 GLY B N 1
ATOM 4871 C CA . GLY B 1 263 ? -4.473 -41.062 -14.273 1 91.38 263 GLY B CA 1
ATOM 4872 C C . GLY B 1 263 ? -4.75 -40.438 -12.922 1 91.38 263 GLY B C 1
ATOM 4873 O O . GLY B 1 263 ? -5.906 -40.312 -12.508 1 91.38 263 GLY B O 1
ATOM 4874 N N . ASP B 1 264 ? -3.77 -40.031 -12.188 1 93.56 264 ASP B N 1
ATOM 4875 C CA . ASP B 1 264 ? -3.959 -39.406 -10.883 1 93.56 264 ASP B CA 1
ATOM 4876 C C . ASP B 1 264 ? -4.52 -37.969 -11.039 1 93.56 264 ASP B C 1
ATOM 4878 O O . ASP B 1 264 ? -4.215 -37.281 -12.008 1 93.56 264 ASP B O 1
ATOM 4882 N N . VAL B 1 265 ? -5.418 -37.594 -10.102 1 92 265 VAL B N 1
ATOM 4883 C CA . VAL B 1 265 ? -5.992 -36.25 -10.047 1 92 265 VAL B CA 1
ATOM 4884 C C . VAL B 1 265 ? -5.688 -35.625 -8.695 1 92 265 VAL B C 1
ATOM 4886 O O . VAL B 1 265 ? -5.969 -36.188 -7.648 1 92 265 VAL B O 1
ATOM 4889 N N . LEU B 1 266 ? -5.074 -34.469 -8.727 1 95.69 266 LEU B N 1
ATOM 4890 C CA . LEU B 1 266 ? -4.762 -33.719 -7.52 1 95.69 266 LEU B CA 1
ATOM 4891 C C . LEU B 1 266 ? -5.664 -32.5 -7.398 1 95.69 266 LEU B C 1
ATOM 4893 O O . LEU B 1 266 ? -5.75 -31.688 -8.32 1 95.69 266 LEU B O 1
ATOM 4897 N N . PHE B 1 267 ? -6.363 -32.406 -6.27 1 94.38 267 PHE B N 1
ATOM 4898 C CA . PHE B 1 267 ? -7.082 -31.188 -5.938 1 94.38 267 PHE B CA 1
ATOM 4899 C C . PHE B 1 267 ? -6.164 -30.188 -5.238 1 94.38 267 PHE B C 1
ATOM 4901 O O . PHE B 1 267 ? -5.605 -30.5 -4.184 1 94.38 267 PHE B O 1
ATOM 4908 N N . VAL B 1 268 ? -5.98 -29.062 -5.848 1 95.94 268 VAL B N 1
ATOM 4909 C CA . VAL B 1 268 ? -5.207 -27.984 -5.27 1 95.94 268 VAL B CA 1
ATOM 4910 C C . VAL B 1 268 ? -6.148 -26.906 -4.719 1 95.94 268 VAL B C 1
ATOM 4912 O O . VAL B 1 268 ? -6.746 -26.141 -5.48 1 95.94 268 VAL B O 1
ATOM 4915 N N . PRO B 1 269 ? -6.223 -26.812 -3.408 1 95.81 269 PRO B N 1
ATOM 4916 C CA . PRO B 1 269 ? -7.172 -25.859 -2.83 1 95.81 269 PRO B CA 1
ATOM 4917 C C . PRO B 1 269 ? -6.793 -24.406 -3.111 1 95.81 269 PRO B C 1
ATOM 4919 O O . PRO B 1 269 ? -5.648 -24.125 -3.471 1 95.81 269 PRO B O 1
ATOM 4922 N N . HIS B 1 270 ? -7.758 -23.578 -2.906 1 94.5 270 HIS B N 1
ATOM 4923 C CA . HIS B 1 270 ? -7.582 -22.141 -3.109 1 94.5 270 HIS B CA 1
ATOM 4924 C C . HIS B 1 270 ? -6.426 -21.609 -2.277 1 94.5 270 HIS B C 1
ATOM 4926 O O . HIS B 1 270 ? -6.367 -21.828 -1.066 1 94.5 270 HIS B O 1
ATOM 4932 N N . GLY B 1 271 ? -5.441 -21 -2.994 1 95.5 271 GLY B N 1
ATOM 4933 C CA . GLY B 1 271 ? -4.402 -20.25 -2.299 1 95.5 271 GLY B CA 1
ATOM 4934 C C . GLY B 1 271 ? -3.207 -21.109 -1.926 1 95.5 271 GLY B C 1
ATOM 4935 O O . GLY B 1 271 ? -2.229 -20.609 -1.365 1 95.5 271 GLY B O 1
ATOM 4936 N N . TRP B 1 272 ? -3.225 -22.359 -2.178 1 97.25 272 TRP B N 1
ATOM 4937 C CA . TRP B 1 272 ? -2.102 -23.219 -1.814 1 97.25 272 TRP B CA 1
ATOM 4938 C C . TRP B 1 272 ? -0.914 -22.969 -2.74 1 97.25 272 TRP B C 1
ATOM 4940 O O . TRP B 1 272 ? -1.07 -22.938 -3.963 1 97.25 272 TRP B O 1
ATOM 4950 N N . TRP B 1 273 ? 0.228 -22.812 -2.094 1 97.12 273 TRP B N 1
ATOM 4951 C CA . TRP B 1 273 ? 1.479 -22.734 -2.842 1 97.12 273 TRP B CA 1
ATOM 4952 C C . TRP B 1 273 ? 1.852 -24.094 -3.422 1 97.12 273 TRP B C 1
ATOM 4954 O O . TRP B 1 273 ? 1.677 -25.125 -2.768 1 97.12 273 TRP B O 1
ATOM 4964 N N . HIS B 1 274 ? 2.408 -24.062 -4.637 1 96.31 274 HIS B N 1
ATOM 4965 C CA . HIS B 1 274 ? 2.83 -25.328 -5.227 1 96.31 274 HIS B CA 1
ATOM 4966 C C . HIS B 1 274 ? 4.035 -25.141 -6.141 1 96.31 274 HIS B C 1
ATOM 4968 O O . HIS B 1 274 ? 4.133 -24.125 -6.844 1 96.31 274 HIS B O 1
ATOM 4974 N N . HIS B 1 275 ? 4.945 -25.984 -6 1 93.38 275 HIS B N 1
ATOM 4975 C CA . HIS B 1 275 ? 6.121 -26.203 -6.836 1 93.38 275 HIS B CA 1
ATOM 4976 C C . HIS B 1 275 ? 6.039 -27.531 -7.559 1 93.38 275 HIS B C 1
ATOM 4978 O O . HIS B 1 275 ? 5.828 -28.578 -6.926 1 93.38 275 HIS B O 1
ATOM 4984 N N . VAL B 1 276 ? 6.223 -27.516 -8.914 1 92.06 276 VAL B N 1
ATOM 4985 C CA . VAL B 1 276 ? 5.988 -28.734 -9.68 1 92.06 276 VAL B CA 1
ATOM 4986 C C . VAL B 1 276 ? 7.23 -29.078 -10.5 1 92.06 276 VAL B C 1
ATOM 4988 O O . VAL B 1 276 ? 7.742 -28.234 -11.242 1 92.06 276 VAL B O 1
ATOM 4991 N N . ARG B 1 277 ? 7.672 -30.297 -10.375 1 89.56 277 ARG B N 1
ATOM 4992 C CA . ARG B 1 277 ? 8.797 -30.812 -11.156 1 89.56 277 ARG B CA 1
ATOM 4993 C C . ARG B 1 277 ? 8.391 -32.062 -11.945 1 89.56 277 ARG B C 1
ATOM 4995 O O . ARG B 1 277 ? 7.836 -33 -11.391 1 89.56 277 ARG B O 1
ATOM 5002 N N . CYS B 1 278 ? 8.719 -31.969 -13.242 1 89.31 278 CYS B N 1
ATOM 5003 C CA . CYS B 1 278 ? 8.602 -33.188 -14.031 1 89.31 278 CYS B CA 1
ATOM 5004 C C . CYS B 1 278 ? 9.695 -34.188 -13.656 1 89.31 278 CYS B C 1
ATOM 5006 O O . CYS B 1 278 ? 10.883 -33.938 -13.875 1 89.31 278 CYS B O 1
ATOM 5008 N N . THR B 1 279 ? 9.305 -35.375 -13.125 1 93.19 279 THR B N 1
ATOM 5009 C CA . THR B 1 279 ? 10.281 -36.375 -12.781 1 93.19 279 THR B CA 1
ATOM 5010 C C . THR B 1 279 ? 10.492 -37.344 -13.953 1 93.19 279 THR B C 1
ATOM 5012 O O . THR B 1 279 ? 11.375 -38.188 -13.906 1 93.19 279 THR B O 1
ATOM 5015 N N . SER B 1 280 ? 9.781 -37.281 -14.898 1 91.56 280 SER B N 1
ATOM 5016 C CA . SER B 1 280 ? 9.906 -37.844 -16.234 1 91.56 280 SER B CA 1
ATOM 5017 C C . SER B 1 280 ? 9.273 -36.938 -17.281 1 91.56 280 SER B C 1
ATOM 5019 O O . SER B 1 280 ? 8.656 -35.938 -16.938 1 91.56 280 SER B O 1
ATOM 5021 N N . THR B 1 281 ? 9.594 -37.25 -18.562 1 88.94 281 THR B N 1
ATOM 5022 C CA . THR B 1 281 ? 8.766 -36.562 -19.547 1 88.94 281 THR B CA 1
ATOM 5023 C C . THR B 1 281 ? 7.285 -36.75 -19.234 1 88.94 281 THR B C 1
ATOM 5025 O O . THR B 1 281 ? 6.844 -37.875 -18.969 1 88.94 281 THR B O 1
ATOM 5028 N N . ALA B 1 282 ? 6.555 -35.594 -19.188 1 91.31 282 ALA B N 1
ATOM 5029 C CA . ALA B 1 282 ? 5.211 -35.719 -18.625 1 91.31 282 ALA B CA 1
ATOM 5030 C C . ALA B 1 282 ? 4.219 -34.812 -19.375 1 91.31 282 ALA B C 1
ATOM 5032 O O . ALA B 1 282 ? 4.59 -33.75 -19.891 1 91.31 282 ALA B O 1
ATOM 5033 N N . ILE B 1 283 ? 2.998 -35.312 -19.5 1 88.06 283 ILE B N 1
ATOM 5034 C CA . ILE B 1 283 ? 1.839 -34.594 -20 1 88.06 283 ILE B CA 1
ATOM 5035 C C . ILE B 1 283 ? 0.779 -34.469 -18.906 1 88.06 283 ILE B C 1
ATOM 5037 O O . ILE B 1 283 ? 0.455 -35.469 -18.25 1 88.06 283 ILE B O 1
ATOM 5041 N N . SER B 1 284 ? 0.35 -33.25 -18.656 1 89.81 284 SER B N 1
ATOM 5042 C CA . SER B 1 284 ? -0.72 -33.062 -17.688 1 89.81 284 SER B CA 1
ATOM 5043 C C . SER B 1 284 ? -1.685 -31.969 -18.156 1 89.81 284 SER B C 1
ATOM 5045 O O . SER B 1 284 ? -1.396 -31.234 -19.109 1 89.81 284 SER B O 1
ATOM 5047 N N . THR B 1 285 ? -2.83 -31.969 -17.594 1 84.88 285 THR B N 1
ATOM 5048 C CA . THR B 1 285 ? -3.818 -30.906 -17.797 1 84.88 285 THR B CA 1
ATOM 5049 C C . THR B 1 285 ? -4.395 -30.453 -16.453 1 84.88 285 THR B C 1
ATOM 5051 O O . THR B 1 285 ? -4.207 -31.109 -15.438 1 84.88 285 THR B O 1
ATOM 5054 N N . ASN B 1 286 ? -4.855 -29.297 -16.422 1 86.38 286 ASN B N 1
ATOM 5055 C CA . ASN B 1 286 ? -5.531 -28.828 -15.219 1 86.38 286 ASN B CA 1
ATOM 5056 C C . ASN B 1 286 ? -6.863 -28.172 -15.539 1 86.38 286 ASN B C 1
ATOM 5058 O O . ASN B 1 286 ? -7.039 -27.609 -16.625 1 86.38 286 ASN B O 1
ATOM 5062 N N . LEU B 1 287 ? -7.77 -28.312 -14.656 1 80.75 287 LEU B N 1
ATOM 5063 C CA . LEU B 1 287 ? -9.094 -27.703 -14.727 1 80.75 287 LEU B CA 1
ATOM 5064 C C . LEU B 1 287 ? -9.258 -26.656 -13.633 1 80.75 287 LEU B C 1
ATOM 5066 O O . LEU B 1 287 ? -9.031 -26.922 -12.453 1 80.75 287 LEU B O 1
ATOM 5070 N N . TRP B 1 288 ? -9.664 -25.516 -14.086 1 83.12 288 TRP B N 1
ATOM 5071 C CA . TRP B 1 288 ? -9.883 -24.422 -13.141 1 83.12 288 TRP B CA 1
ATOM 5072 C C . TRP B 1 288 ? -11.328 -24.406 -12.664 1 83.12 288 TRP B C 1
ATOM 5074 O O . TRP B 1 288 ? -12.266 -24.484 -13.469 1 83.12 288 TRP B O 1
ATOM 5084 N N . ILE B 1 289 ? -11.438 -24.344 -11.359 1 83.75 289 ILE B N 1
ATOM 5085 C CA . ILE B 1 289 ? -12.758 -24.328 -10.742 1 83.75 289 ILE B CA 1
ATOM 5086 C C . ILE B 1 289 ? -12.945 -23.016 -9.977 1 83.75 289 ILE B C 1
ATOM 5088 O O . ILE B 1 289 ? -12.062 -22.594 -9.219 1 83.75 289 ILE B O 1
ATOM 5092 N N . SER B 1 290 ? -14.148 -22.453 -10.203 1 86.75 290 SER B N 1
ATOM 5093 C CA . SER B 1 290 ? -14.445 -21.203 -9.492 1 86.75 290 SER B CA 1
ATOM 5094 C C . SER B 1 290 ? -14.578 -21.453 -7.992 1 86.75 290 SER B C 1
ATOM 5096 O O . SER B 1 290 ? -14.945 -22.547 -7.562 1 86.75 290 SER B O 1
ATOM 5098 N N . HIS B 1 291 ? -14.289 -20.5 -7.23 1 90.94 291 HIS B N 1
ATOM 5099 C CA . HIS B 1 291 ? -14.344 -20.5 -5.773 1 90.94 291 HIS B CA 1
ATOM 5100 C C . HIS B 1 291 ? -15.164 -19.328 -5.25 1 90.94 291 HIS B C 1
ATOM 5102 O O . HIS B 1 291 ? -15.172 -18.25 -5.852 1 90.94 291 HIS B O 1
ATOM 5108 N N . PRO B 1 292 ? -15.836 -19.484 -4.094 1 89.5 292 PRO B N 1
ATOM 5109 C CA . PRO B 1 292 ? -16.641 -18.391 -3.529 1 89.5 292 PRO B CA 1
ATOM 5110 C C . PRO B 1 292 ? -15.82 -17.141 -3.238 1 89.5 292 PRO B C 1
ATOM 5112 O O . PRO B 1 292 ? -16.359 -16.031 -3.244 1 89.5 292 PRO B O 1
ATOM 5115 N N . ALA B 1 293 ? -14.578 -17.328 -2.996 1 92.19 293 ALA B N 1
ATOM 5116 C CA . ALA B 1 293 ? -13.711 -16.203 -2.666 1 92.19 293 ALA B CA 1
ATOM 5117 C C . ALA B 1 293 ? -13.266 -15.469 -3.926 1 92.19 293 ALA B C 1
ATOM 5119 O O . ALA B 1 293 ? -12.586 -14.445 -3.844 1 92.19 293 ALA B O 1
ATOM 5120 N N . ASP B 1 294 ? -13.672 -15.852 -5.086 1 93.31 294 ASP B N 1
ATOM 5121 C CA . ASP B 1 294 ? -13.125 -15.352 -6.34 1 93.31 294 ASP B CA 1
ATOM 5122 C C . ASP B 1 294 ? -13.492 -13.883 -6.559 1 93.31 294 ASP B C 1
ATOM 5124 O O . ASP B 1 294 ? -12.695 -13.117 -7.105 1 93.31 294 ASP B O 1
ATOM 5128 N N . LYS B 1 295 ? -14.656 -13.516 -6.18 1 92.44 295 LYS B N 1
ATOM 5129 C CA . LYS B 1 295 ? -15.047 -12.125 -6.391 1 92.44 295 LYS B CA 1
ATOM 5130 C C . LYS B 1 295 ? -14.055 -11.172 -5.75 1 92.44 295 LYS B C 1
ATOM 5132 O O . LYS B 1 295 ? -13.578 -10.234 -6.402 1 92.44 295 LYS B O 1
ATOM 5137 N N . ARG B 1 296 ? -13.703 -11.414 -4.531 1 94.44 296 ARG B N 1
ATOM 5138 C CA . ARG B 1 296 ? -12.742 -10.578 -3.82 1 94.44 296 ARG B CA 1
ATOM 5139 C C . ARG B 1 296 ? -11.344 -10.742 -4.395 1 94.44 296 ARG B C 1
ATOM 5141 O O . ARG B 1 296 ? -10.594 -9.766 -4.516 1 94.44 296 ARG B O 1
ATOM 5148 N N . ALA B 1 297 ? -11.031 -11.969 -4.699 1 95 297 ALA B N 1
ATOM 5149 C CA . ALA B 1 297 ? -9.703 -12.234 -5.258 1 95 297 ALA B CA 1
ATOM 5150 C C . ALA B 1 297 ? -9.508 -11.516 -6.586 1 95 297 ALA B C 1
ATOM 5152 O O . ALA B 1 297 ? -8.438 -10.969 -6.852 1 95 297 ALA B O 1
ATOM 5153 N N . LEU B 1 298 ? -10.531 -11.531 -7.391 1 94.44 298 LEU B N 1
ATOM 5154 C CA . LEU B 1 298 ? -10.477 -10.859 -8.688 1 94.44 298 LEU B CA 1
ATOM 5155 C C . LEU B 1 298 ? -10.367 -9.352 -8.516 1 94.44 298 LEU B C 1
ATOM 5157 O O . LEU B 1 298 ? -9.695 -8.68 -9.305 1 94.44 298 LEU B O 1
ATOM 5161 N N . LEU B 1 299 ? -11.016 -8.852 -7.531 1 95.19 299 LEU B N 1
ATOM 5162 C CA . LEU B 1 299 ? -10.883 -7.434 -7.215 1 95.19 299 LEU B CA 1
ATOM 5163 C C . LEU B 1 299 ? -9.445 -7.094 -6.824 1 95.19 299 LEU B C 1
ATOM 5165 O O . LEU B 1 299 ? -8.875 -6.117 -7.32 1 95.19 299 LEU B O 1
ATOM 5169 N N . SER B 1 300 ? -8.859 -7.867 -5.977 1 96.81 300 SER B N 1
ATOM 5170 C CA . SER B 1 300 ? -7.465 -7.672 -5.582 1 96.81 300 SER B CA 1
ATOM 5171 C C . SER B 1 300 ? -6.531 -7.766 -6.785 1 96.81 300 SER B C 1
ATOM 5173 O O . SER B 1 300 ? -5.57 -6.996 -6.891 1 96.81 300 SER B O 1
ATOM 5175 N N . GLU B 1 301 ? -6.836 -8.68 -7.648 1 95.62 301 GLU B N 1
ATOM 5176 C CA . GLU B 1 301 ? -6.027 -8.836 -8.852 1 95.62 301 GLU B CA 1
ATOM 5177 C C . GLU B 1 301 ? -6.137 -7.613 -9.758 1 95.62 301 GLU B C 1
ATOM 5179 O O . GLU B 1 301 ? -5.129 -7.141 -10.289 1 95.62 301 GLU B O 1
ATOM 5184 N N . ALA B 1 302 ? -7.336 -7.168 -9.953 1 95.06 302 ALA B N 1
ATOM 5185 C CA . ALA B 1 302 ? -7.535 -5.973 -10.766 1 95.06 302 ALA B CA 1
ATOM 5186 C C . ALA B 1 302 ? -6.816 -4.77 -10.164 1 95.06 302 ALA B C 1
ATOM 5188 O O . ALA B 1 302 ? -6.215 -3.971 -10.883 1 95.06 302 ALA B O 1
ATOM 5189 N N . MET B 1 303 ? -6.895 -4.652 -8.891 1 96.38 303 MET B N 1
ATOM 5190 C CA . MET B 1 303 ? -6.188 -3.582 -8.188 1 96.38 303 MET B CA 1
ATOM 5191 C C . MET B 1 303 ? -4.68 -3.695 -8.406 1 96.38 303 MET B C 1
ATOM 5193 O O . MET B 1 303 ? -4.012 -2.697 -8.672 1 96.38 303 MET B O 1
ATOM 5197 N N . THR B 1 304 ? -4.176 -4.879 -8.273 1 96.69 304 THR B N 1
ATOM 5198 C CA . THR B 1 304 ? -2.754 -5.125 -8.492 1 96.69 304 THR B CA 1
ATOM 5199 C C . THR B 1 304 ? -2.34 -4.688 -9.891 1 96.69 304 THR B C 1
ATOM 5201 O O . THR B 1 304 ? -1.319 -4.02 -10.062 1 96.69 304 THR B O 1
ATOM 5204 N N . GLN B 1 305 ? -3.135 -5.043 -10.844 1 93.56 305 GLN B N 1
ATOM 5205 C CA . GLN B 1 305 ? -2.854 -4.684 -12.227 1 93.56 305 GLN B CA 1
ATOM 5206 C C . GLN B 1 305 ? -2.857 -3.17 -12.414 1 93.56 305 GLN B C 1
ATOM 5208 O O . GLN B 1 305 ? -2.012 -2.627 -13.133 1 93.56 305 GLN B O 1
ATOM 5213 N N . TYR B 1 306 ? -3.762 -2.555 -11.812 1 94.06 306 TYR B N 1
ATOM 5214 C CA . TYR B 1 306 ? -3.822 -1.1 -11.914 1 94.06 306 TYR B CA 1
ATOM 5215 C C . TYR B 1 306 ? -2.57 -0.461 -11.32 1 94.06 306 TYR B C 1
ATOM 5217 O O . TYR B 1 306 ? -1.961 0.414 -11.945 1 94.06 306 TYR B O 1
ATOM 5225 N N . VAL B 1 307 ? -2.164 -0.883 -10.109 1 94.75 307 VAL B N 1
ATOM 5226 C CA . VAL B 1 307 ? -1.021 -0.3 -9.414 1 94.75 307 VAL B CA 1
ATOM 5227 C C . VAL B 1 307 ? 0.252 -0.54 -10.219 1 94.75 307 VAL B C 1
ATOM 5229 O O . VAL B 1 307 ? 1.043 0.383 -10.438 1 94.75 307 VAL B O 1
ATOM 5232 N N . VAL B 1 308 ? 0.405 -1.747 -10.68 1 92.75 308 VAL B N 1
ATOM 5233 C CA . VAL B 1 308 ? 1.609 -2.049 -11.445 1 92.75 308 VAL B CA 1
ATOM 5234 C C . VAL B 1 308 ? 1.627 -1.218 -12.727 1 92.75 308 VAL B C 1
ATOM 5236 O O . VAL B 1 308 ? 2.678 -0.723 -13.141 1 92.75 308 VAL B O 1
ATOM 5239 N N . ALA B 1 309 ? 0.517 -1.053 -13.375 1 90.75 309 ALA B N 1
ATOM 5240 C CA . ALA B 1 309 ? 0.439 -0.242 -14.594 1 90.75 309 ALA B CA 1
ATOM 5241 C C . ALA B 1 309 ? 0.847 1.202 -14.312 1 90.75 309 ALA B C 1
ATOM 5243 O O . ALA B 1 309 ? 1.509 1.836 -15.133 1 90.75 309 ALA B O 1
ATOM 5244 N N . CYS B 1 310 ? 0.46 1.715 -13.18 1 90 310 CYS B N 1
ATOM 5245 C CA . CYS B 1 310 ? 0.751 3.098 -12.82 1 90 310 CYS B CA 1
ATOM 5246 C C . CYS B 1 310 ? 2.238 3.287 -12.539 1 90 310 CYS B C 1
ATOM 5248 O O . CYS B 1 310 ? 2.83 4.285 -12.953 1 90 310 CYS B O 1
ATOM 5250 N N . VAL B 1 311 ? 2.824 2.307 -11.875 1 88.88 311 VAL B N 1
ATOM 5251 C CA . VAL B 1 311 ? 4.176 2.543 -11.375 1 88.88 311 VAL B CA 1
ATOM 5252 C C . VAL B 1 311 ? 5.199 2.043 -12.391 1 88.88 311 VAL B C 1
ATOM 5254 O O . VAL B 1 311 ? 6.375 2.4 -12.32 1 88.88 311 VAL B O 1
ATOM 5257 N N . SER B 1 312 ? 4.84 1.121 -13.266 1 82.5 312 SER B N 1
ATOM 5258 C CA . SER B 1 312 ? 5.781 0.549 -14.227 1 82.5 312 SER B CA 1
ATOM 5259 C C . SER B 1 312 ? 6.203 1.578 -15.266 1 82.5 312 SER B C 1
ATOM 5261 O O . SER B 1 312 ? 7.234 1.417 -15.922 1 82.5 312 SER B O 1
ATOM 5263 N N . GLU B 1 313 ? 5.547 2.666 -15.312 1 69.44 313 GLU B N 1
ATOM 5264 C CA . GLU B 1 313 ? 5.828 3.666 -16.328 1 69.44 313 GLU B CA 1
ATOM 5265 C C . GLU B 1 313 ? 6.094 3.01 -17.688 1 69.44 313 GLU B C 1
ATOM 5267 O O . GLU B 1 313 ? 7.031 3.387 -18.391 1 69.44 313 GLU B O 1
ATOM 5272 N N . GLN B 1 314 ? 5.484 1.875 -17.922 1 65.19 314 GLN B N 1
ATOM 5273 C CA . GLN B 1 314 ? 5.492 1.179 -19.203 1 65.19 314 GLN B CA 1
ATOM 5274 C C . GLN B 1 314 ? 6.785 0.388 -19.391 1 65.19 314 GLN B C 1
ATOM 5276 O O . GLN B 1 314 ? 7.273 0.245 -20.516 1 65.19 314 GLN B O 1
ATOM 5281 N N . GLN B 1 315 ? 7.438 0.028 -18.328 1 76.44 315 GLN B N 1
ATOM 5282 C CA . GLN B 1 315 ? 8.578 -0.879 -18.453 1 76.44 315 GLN B CA 1
ATOM 5283 C C . GLN B 1 315 ? 8.117 -2.297 -18.781 1 76.44 315 GLN B C 1
ATOM 5285 O O . GLN B 1 315 ? 7.605 -3.006 -17.906 1 76.44 315 GLN B O 1
ATOM 5290 N N . PRO B 1 316 ? 8.391 -2.707 -19.922 1 72.62 316 PRO B N 1
ATOM 5291 C CA . PRO B 1 316 ? 7.879 -4.012 -20.359 1 72.62 316 PRO B CA 1
ATOM 5292 C C . PRO B 1 316 ? 8.508 -5.172 -19.594 1 72.62 316 PRO B C 1
ATOM 5294 O O . PRO B 1 316 ? 7.891 -6.234 -19.453 1 72.62 316 PRO B O 1
ATOM 5297 N N . THR B 1 317 ? 9.68 -4.961 -19.016 1 77.12 317 THR B N 1
ATOM 5298 C CA . THR B 1 317 ? 10.406 -6.031 -18.344 1 77.12 317 THR B CA 1
ATOM 5299 C C . THR B 1 317 ? 9.75 -6.363 -17 1 77.12 317 THR B C 1
ATOM 5301 O O . THR B 1 317 ? 10.078 -7.379 -16.391 1 77.12 317 THR B O 1
ATOM 5304 N N . TRP B 1 318 ? 8.789 -5.562 -16.625 1 84.62 318 TRP B N 1
ATOM 5305 C CA . TRP B 1 318 ? 8.102 -5.812 -15.359 1 84.62 318 TRP B CA 1
ATOM 5306 C C . TRP B 1 318 ? 6.953 -6.793 -15.555 1 84.62 318 TRP B C 1
ATOM 5308 O O . TRP B 1 318 ? 6.375 -7.277 -14.578 1 84.62 318 TRP B O 1
ATOM 5318 N N . PHE B 1 319 ? 6.797 -7.105 -16.828 1 82.44 319 PHE B N 1
ATOM 5319 C CA . PHE B 1 319 ? 5.727 -8.047 -17.141 1 82.44 319 PHE B CA 1
ATOM 5320 C C . PHE B 1 319 ? 6.293 -9.352 -17.688 1 82.44 319 PHE B C 1
ATOM 5322 O O . PHE B 1 319 ? 7.277 -9.336 -18.438 1 82.44 319 PHE B O 1
ATOM 5329 N N . CYS B 1 320 ? 5.664 -10.398 -17.25 1 79.31 320 CYS B N 1
ATOM 5330 C CA . CYS B 1 320 ? 6.035 -11.688 -17.812 1 79.31 320 CYS B CA 1
ATOM 5331 C C . CYS B 1 320 ? 5.809 -11.695 -19.328 1 79.31 320 CYS B C 1
ATOM 5333 O O . CYS B 1 320 ? 4.844 -11.102 -19.812 1 79.31 320 CYS B O 1
ATOM 5335 N N . PRO B 1 321 ? 6.672 -12.383 -20.031 1 71.19 321 PRO B N 1
ATOM 5336 C CA . PRO B 1 321 ? 6.543 -12.414 -21.484 1 71.19 321 PRO B CA 1
ATOM 5337 C C . PRO B 1 321 ? 5.191 -12.953 -21.953 1 71.19 321 PRO B C 1
ATOM 5339 O O . PRO B 1 321 ? 4.734 -12.625 -23.047 1 71.19 321 PRO B O 1
ATOM 5342 N N . THR B 1 322 ? 4.578 -13.711 -21.156 1 68.44 322 THR B N 1
ATOM 5343 C CA . THR B 1 322 ? 3.291 -14.289 -21.516 1 68.44 322 THR B CA 1
ATOM 5344 C C . THR B 1 322 ? 2.154 -13.32 -21.203 1 68.44 322 THR B C 1
ATOM 5346 O O . THR B 1 322 ? 1 -13.578 -21.547 1 68.44 322 THR B O 1
ATOM 5349 N N . GLN B 1 323 ? 2.539 -12.203 -20.531 1 74.5 323 GLN B N 1
ATOM 5350 C CA . GLN B 1 323 ? 1.554 -11.195 -20.141 1 74.5 323 GLN B CA 1
ATOM 5351 C C . GLN B 1 323 ? 1.714 -9.922 -20.953 1 74.5 323 GLN B C 1
ATOM 5353 O O . GLN B 1 323 ? 2.803 -9.344 -21.016 1 74.5 323 GLN B O 1
ATOM 5358 N N . SER B 1 324 ? 0.666 -9.562 -21.625 1 74.38 324 SER B N 1
ATOM 5359 C CA . SER B 1 324 ? 0.687 -8.273 -22.297 1 74.38 324 SER B CA 1
ATOM 5360 C C . SER B 1 324 ? 0.548 -7.125 -21.297 1 74.38 324 SER B C 1
ATOM 5362 O O . SER B 1 324 ? -0.342 -7.141 -20.453 1 74.38 324 SER B O 1
ATOM 5364 N N . PRO B 1 325 ? 1.409 -6.184 -21.453 1 81.94 325 PRO B N 1
ATOM 5365 C CA . PRO B 1 325 ? 1.256 -5.031 -20.547 1 81.94 325 PRO B CA 1
ATOM 5366 C C . PRO B 1 325 ? -0.08 -4.316 -20.734 1 81.94 325 PRO B C 1
ATOM 5368 O O . PRO B 1 325 ? -0.598 -4.246 -21.859 1 81.94 325 PRO B O 1
ATOM 5371 N N . VAL B 1 326 ? -0.61 -3.877 -19.656 1 84.12 326 VAL B N 1
ATOM 5372 C CA . VAL B 1 326 ? -1.857 -3.119 -19.703 1 84.12 326 VAL B CA 1
ATOM 5373 C C . VAL B 1 326 ? -1.595 -1.669 -19.297 1 84.12 326 VAL B C 1
ATOM 5375 O O . VAL B 1 326 ? -0.74 -1.396 -18.453 1 84.12 326 VAL B O 1
ATOM 5378 N N . THR B 1 327 ? -2.346 -0.757 -19.953 1 87.06 327 THR B N 1
ATOM 5379 C CA . THR B 1 327 ? -2.273 0.646 -19.562 1 87.06 327 THR B CA 1
ATOM 5380 C C . THR B 1 327 ? -3.086 0.894 -18.297 1 87.06 327 THR B C 1
ATOM 5382 O O . THR B 1 327 ? -3.98 0.113 -17.953 1 87.06 327 THR B O 1
ATOM 5385 N N . PRO B 1 328 ? -2.764 2 -17.594 1 88.19 328 PRO B N 1
ATOM 5386 C CA . PRO B 1 328 ? -3.562 2.326 -16.406 1 88.19 328 PRO B CA 1
ATOM 5387 C C . PRO B 1 328 ? -5.051 2.461 -16.719 1 88.19 328 PRO B C 1
ATOM 5389 O O . PRO B 1 328 ? -5.895 2.031 -15.93 1 88.19 328 PRO B O 1
ATOM 5392 N N . SER B 1 329 ? -5.348 2.998 -17.844 1 87.25 329 SER B N 1
ATOM 5393 C CA . SER B 1 329 ? -6.746 3.17 -18.219 1 87.25 329 SER B CA 1
ATOM 5394 C C . SER B 1 329 ? -7.434 1.824 -18.422 1 87.25 329 SER B C 1
ATOM 5396 O O . SER B 1 329 ? -8.57 1.63 -17.984 1 87.25 329 SER B O 1
ATOM 5398 N N . GLN B 1 330 ? -6.738 0.94 -19.094 1 88.31 330 GLN B N 1
ATOM 5399 C CA . GLN B 1 330 ? -7.277 -0.399 -19.297 1 88.31 330 GLN B CA 1
ATOM 5400 C C . GLN B 1 330 ? -7.457 -1.133 -17.984 1 88.31 330 GLN B C 1
ATOM 5402 O O . GLN B 1 330 ? -8.484 -1.777 -17.75 1 88.31 330 GLN B O 1
ATOM 5407 N N . ALA B 1 331 ? -6.488 -1.023 -17.156 1 91 331 ALA B N 1
ATOM 5408 C CA . ALA B 1 331 ? -6.543 -1.674 -15.844 1 91 331 ALA B CA 1
ATOM 5409 C C . ALA B 1 331 ? -7.676 -1.104 -14.992 1 91 331 ALA B C 1
ATOM 5411 O O . ALA B 1 331 ? -8.32 -1.834 -14.234 1 91 331 ALA B O 1
ATOM 5412 N N . LEU B 1 332 ? -7.891 0.179 -15.117 1 90.5 332 LEU B N 1
ATOM 5413 C CA . LEU B 1 332 ? -8.961 0.826 -14.359 1 90.5 332 LEU B CA 1
ATOM 5414 C C . LEU B 1 332 ? -10.32 0.298 -14.789 1 90.5 332 LEU B C 1
ATOM 5416 O O . LEU B 1 332 ? -11.219 0.138 -13.953 1 90.5 332 LEU B O 1
ATOM 5420 N N . ALA B 1 333 ? -10.461 0.1 -16.062 1 87.81 333 ALA B N 1
ATOM 5421 C CA . ALA B 1 333 ? -11.711 -0.468 -16.562 1 87.81 333 ALA B CA 1
ATOM 5422 C C . ALA B 1 333 ? -11.969 -1.846 -15.961 1 87.81 333 ALA B C 1
ATOM 5424 O O . ALA B 1 333 ? -13.086 -2.15 -15.547 1 87.81 333 ALA B O 1
ATOM 5425 N N . LEU B 1 334 ? -10.93 -2.674 -15.914 1 90.25 334 LEU B N 1
ATOM 5426 C CA . LEU B 1 334 ? -11.031 -3.99 -15.289 1 90.25 334 LEU B CA 1
ATOM 5427 C C . LEU B 1 334 ? -11.391 -3.869 -13.812 1 90.25 334 LEU B C 1
ATOM 5429 O O . LEU B 1 334 ? -12.195 -4.648 -13.297 1 90.25 334 LEU B O 1
ATOM 5433 N N . LEU B 1 335 ? -10.812 -2.908 -13.18 1 93.19 335 LEU B N 1
ATOM 5434 C CA . LEU B 1 335 ? -11.062 -2.676 -11.766 1 93.19 335 LEU B CA 1
ATOM 5435 C C . LEU B 1 335 ? -12.508 -2.248 -11.531 1 93.19 335 LEU B C 1
ATOM 5437 O O . LEU B 1 335 ? -13.148 -2.705 -10.586 1 93.19 335 LEU B O 1
ATOM 5441 N N . GLY B 1 336 ? -12.977 -1.388 -12.391 1 88.75 336 GLY B N 1
ATOM 5442 C CA . GLY B 1 336 ? -14.375 -1.002 -12.305 1 88.75 336 GLY B CA 1
ATOM 5443 C C . GLY B 1 336 ? -15.328 -2.18 -12.398 1 88.75 336 GLY B C 1
ATOM 5444 O O . GLY B 1 336 ? -16.281 -2.283 -11.625 1 88.75 336 GLY B O 1
ATOM 5445 N N . ALA B 1 337 ? -15.031 -3.076 -13.297 1 88.12 337 ALA B N 1
ATOM 5446 C CA . ALA B 1 337 ? -15.859 -4.273 -13.469 1 88.12 337 ALA B CA 1
ATOM 5447 C C . ALA B 1 337 ? -15.805 -5.16 -12.227 1 88.12 337 ALA B C 1
ATOM 5449 O O . ALA B 1 337 ? -16.828 -5.711 -11.812 1 88.12 337 ALA B O 1
ATOM 5450 N N . ALA B 1 338 ? -14.641 -5.309 -11.68 1 92.81 338 ALA B N 1
ATOM 5451 C CA . ALA B 1 338 ? -14.477 -6.121 -10.484 1 92.81 338 ALA B CA 1
ATOM 5452 C C . ALA B 1 338 ? -15.219 -5.508 -9.297 1 92.81 338 ALA B C 1
ATOM 5454 O O . ALA B 1 338 ? -15.797 -6.227 -8.477 1 92.81 338 ALA B O 1
ATOM 5455 N N . LEU B 1 339 ? -15.195 -4.207 -9.188 1 91.81 339 LEU B N 1
ATOM 5456 C CA . LEU B 1 339 ? -15.922 -3.52 -8.125 1 91.81 339 LEU B CA 1
ATOM 5457 C C . LEU B 1 339 ? -17.422 -3.738 -8.266 1 91.81 339 LEU B C 1
ATOM 5459 O O . LEU B 1 339 ? -18.109 -4.008 -7.281 1 91.81 339 LEU B O 1
ATOM 5463 N N . ASP B 1 340 ? -17.906 -3.664 -9.492 1 87.38 340 ASP B N 1
ATOM 5464 C CA . ASP B 1 340 ? -19.328 -3.916 -9.766 1 87.38 340 ASP B CA 1
ATOM 5465 C C . ASP B 1 340 ? -19.719 -5.324 -9.336 1 87.38 340 ASP B C 1
ATOM 5467 O O . ASP B 1 340 ? -20.781 -5.52 -8.727 1 87.38 340 ASP B O 1
ATOM 5471 N N . ALA B 1 341 ? -18.891 -6.238 -9.633 1 88.75 341 ALA B N 1
ATOM 5472 C CA . ALA B 1 341 ? -19.156 -7.629 -9.273 1 88.75 341 ALA B CA 1
ATOM 5473 C C . ALA B 1 341 ? -19.203 -7.805 -7.758 1 88.75 341 ALA B C 1
ATOM 5475 O O . ALA B 1 341 ? -19.828 -8.75 -7.258 1 88.75 341 ALA B O 1
ATOM 5476 N N . ASN B 1 342 ? -18.578 -6.914 -7.027 1 90.44 342 ASN B N 1
ATOM 5477 C CA . ASN B 1 342 ? -18.578 -6.965 -5.57 1 90.44 342 ASN B CA 1
ATOM 5478 C C . ASN B 1 342 ? -19.656 -6.062 -4.977 1 90.44 342 ASN B C 1
ATOM 5480 O O . ASN B 1 342 ? -19.641 -5.793 -3.773 1 90.44 342 ASN B O 1
ATOM 5484 N N . GLY B 1 343 ? -20.469 -5.523 -5.836 1 84.25 343 GLY B N 1
ATOM 5485 C CA . GLY B 1 343 ? -21.625 -4.762 -5.387 1 84.25 343 GLY B CA 1
ATOM 5486 C C . GLY B 1 343 ? -21.328 -3.279 -5.227 1 84.25 343 GLY B C 1
ATOM 5487 O O . GLY B 1 343 ? -22.109 -2.555 -4.598 1 84.25 343 GLY B O 1
ATOM 5488 N N . VAL B 1 344 ? -20.141 -2.9 -5.504 1 80.75 344 VAL B N 1
ATOM 5489 C CA . VAL B 1 344 ? -19.797 -1.481 -5.461 1 80.75 344 VAL B CA 1
ATOM 5490 C C . VAL B 1 344 ? -20.094 -0.841 -6.816 1 80.75 344 VAL B C 1
ATOM 5492 O O . VAL B 1 344 ? -19.422 -1.153 -7.812 1 80.75 344 VAL B O 1
ATOM 5495 N N . HIS B 1 345 ? -21.141 -0.173 -6.934 1 70 345 HIS B N 1
ATOM 5496 C CA . HIS B 1 345 ? -21.547 0.416 -8.203 1 70 345 HIS B CA 1
ATOM 5497 C C . HIS B 1 345 ? -21 1.827 -8.359 1 70 345 HIS B C 1
ATOM 5499 O O . HIS B 1 345 ? -21.203 2.68 -7.496 1 70 345 HIS B O 1
ATOM 5505 N N . LEU B 1 346 ? -19.891 1.907 -9.031 1 59.34 346 LEU B N 1
ATOM 5506 C CA . LEU B 1 346 ? -19.312 3.213 -9.328 1 59.34 346 LEU B CA 1
ATOM 5507 C C . LEU B 1 346 ? -20.297 4.078 -10.117 1 59.34 346 LEU B C 1
ATOM 5509 O O . LEU B 1 346 ? -20.797 3.662 -11.164 1 59.34 346 LEU B O 1
ATOM 5513 N N . GLN B 1 347 ? -21.281 4.512 -9.602 1 49.5 347 GLN B N 1
ATOM 5514 C CA . GLN B 1 347 ? -22.281 5.336 -10.273 1 49.5 347 GLN B CA 1
ATOM 5515 C C . GLN B 1 347 ? -21.625 6.371 -11.18 1 49.5 347 GLN B C 1
ATOM 5517 O O . GLN B 1 347 ? -20.641 7.012 -10.789 1 49.5 347 GLN B O 1
ATOM 5522 N N . HIS B 1 348 ? -21.516 6.141 -12.578 1 46.22 348 HIS B N 1
ATOM 5523 C CA . HIS B 1 348 ? -21.438 7.305 -13.461 1 46.22 348 HIS B CA 1
ATOM 5524 C C . HIS B 1 348 ? -22.312 8.445 -12.945 1 46.22 348 HIS B C 1
ATOM 5526 O O . HIS B 1 348 ? -23.516 8.266 -12.742 1 46.22 348 HIS B O 1
ATOM 5532 N N . ASP B 1 349 ? -22.031 9.266 -12.195 1 38.44 349 ASP B N 1
ATOM 5533 C CA . ASP B 1 349 ? -22.922 10.383 -11.883 1 38.44 349 ASP B CA 1
ATOM 5534 C C . ASP B 1 349 ? -23.562 10.945 -13.148 1 38.44 349 ASP B C 1
ATOM 5536 O O . ASP B 1 349 ? -22.859 11.445 -14.031 1 38.44 349 ASP B O 1
ATOM 5540 N N . ARG B 1 350 ? -24.672 11.023 -13.523 1 37.41 350 ARG B N 1
ATOM 5541 C CA . ARG B 1 350 ? -25.328 12.312 -13.758 1 37.41 350 ARG B CA 1
ATOM 5542 C C . ARG B 1 350 ? -25.156 13.227 -12.555 1 37.41 350 ARG B C 1
ATOM 5544 O O . ARG B 1 350 ? -24.766 14.391 -12.703 1 37.41 350 ARG B O 1
ATOM 5551 N N . ASP B 1 351 ? -26.016 13.297 -11.117 1 37.62 351 ASP B N 1
ATOM 5552 C CA . ASP B 1 351 ? -26.156 13.5 -9.672 1 37.62 351 ASP B CA 1
ATOM 5553 C C . ASP B 1 351 ? -25.25 12.539 -8.898 1 37.62 351 ASP B C 1
ATOM 5555 O O . ASP B 1 351 ? -24.797 11.531 -9.445 1 37.62 351 ASP B O 1
ATOM 5559 N N . SER B 1 352 ? -25.328 11.898 -7.211 1 35.47 352 SER B N 1
ATOM 5560 C CA . SER B 1 352 ? -24.281 11.664 -6.219 1 35.47 352 SER B CA 1
ATOM 5561 C C . SER B 1 352 ? -23.641 10.297 -6.414 1 35.47 352 SER B C 1
ATOM 5563 O O . SER B 1 352 ? -22.453 10.117 -6.109 1 35.47 352 SER B O 1
ATOM 5565 N N . GLY B 1 353 ? -24.125 8.859 -6.266 1 38.75 353 GLY B N 1
ATOM 5566 C CA . GLY B 1 353 ? -23.359 7.836 -5.57 1 38.75 353 GLY B CA 1
ATOM 5567 C C . GLY B 1 353 ? -22.25 7.238 -6.418 1 38.75 353 GLY B C 1
ATOM 5568 O O . GLY B 1 353 ? -21.625 6.254 -6.023 1 38.75 353 GLY B O 1
ATOM 5569 N N . ASP B 1 354 ? -22.266 6.879 -7.727 1 42.72 354 ASP B N 1
ATOM 5570 C CA . ASP B 1 354 ? -21.406 6.059 -8.562 1 42.72 354 ASP B CA 1
ATOM 5571 C C . ASP B 1 354 ? -19.984 6.609 -8.578 1 42.72 354 ASP B C 1
ATOM 5573 O O . ASP B 1 354 ? -19.781 7.824 -8.68 1 42.72 354 ASP B O 1
ATOM 5577 N N . ILE B 1 355 ? -19.078 5.84 -8.078 1 54.97 355 ILE B N 1
ATOM 5578 C CA . ILE B 1 355 ? -17.688 6.285 -8 1 54.97 355 ILE B CA 1
ATOM 5579 C C . ILE B 1 355 ? -17.203 6.695 -9.391 1 54.97 355 ILE B C 1
ATOM 5581 O O . ILE B 1 355 ? -17.141 5.871 -10.305 1 54.97 355 ILE B O 1
ATOM 5585 N N . THR B 1 356 ? -17.281 7.965 -9.953 1 72.88 356 THR B N 1
ATOM 5586 C CA . THR B 1 356 ? -16.641 8.508 -11.141 1 72.88 356 THR B CA 1
ATOM 5587 C C . THR B 1 356 ? -15.172 8.086 -11.195 1 72.88 356 THR B C 1
ATOM 5589 O O . THR B 1 356 ? -14.578 7.73 -10.172 1 72.88 356 THR B O 1
ATOM 5592 N N . GLU B 1 357 ? -14.797 7.656 -12.531 1 78.12 357 GLU B N 1
ATOM 5593 C CA . GLU B 1 357 ? -13.398 7.301 -12.742 1 78.12 357 GLU B CA 1
ATOM 5594 C C . GLU B 1 357 ? -12.469 8.172 -11.906 1 78.12 357 GLU B C 1
ATOM 5596 O O . GLU B 1 357 ? -11.508 7.676 -11.312 1 78.12 357 GLU B O 1
ATOM 5601 N N . ALA B 1 358 ? -12.82 9.406 -11.945 1 80.56 358 ALA B N 1
ATOM 5602 C CA . ALA B 1 358 ? -11.984 10.336 -11.188 1 80.56 358 ALA B CA 1
ATOM 5603 C C . ALA B 1 358 ? -12.062 10.055 -9.688 1 80.56 358 ALA B C 1
ATOM 5605 O O . ALA B 1 358 ? -11.047 10.102 -8.992 1 80.56 358 ALA B O 1
ATOM 5606 N N . LEU B 1 359 ? -13.227 9.789 -9.266 1 82.62 359 LEU B N 1
ATOM 5607 C CA . LEU B 1 359 ? -13.414 9.484 -7.855 1 82.62 359 LEU B CA 1
ATOM 5608 C C . LEU B 1 359 ? -12.719 8.18 -7.48 1 82.62 359 LEU B C 1
ATOM 5610 O O . LEU B 1 359 ? -12.102 8.086 -6.414 1 82.62 359 LEU B O 1
ATOM 5614 N N . LEU B 1 360 ? -12.867 7.172 -8.359 1 88 360 LEU B N 1
ATOM 5615 C CA . LEU B 1 360 ? -12.211 5.895 -8.102 1 88 360 LEU B CA 1
ATOM 5616 C C . LEU B 1 360 ? -10.703 6.07 -8.016 1 88 360 LEU B C 1
ATOM 5618 O O . LEU B 1 360 ? -10.062 5.559 -7.098 1 88 360 LEU B O 1
ATOM 5622 N N . ARG B 1 361 ? -10.156 6.797 -8.961 1 89.56 361 ARG B N 1
ATOM 5623 C CA . ARG B 1 361 ? -8.727 7.062 -8.961 1 89.56 361 ARG B CA 1
ATOM 5624 C C . ARG B 1 361 ? -8.297 7.75 -7.668 1 89.56 361 ARG B C 1
ATOM 5626 O O . ARG B 1 361 ? -7.262 7.414 -7.09 1 89.56 361 ARG B O 1
ATOM 5633 N N . ARG B 1 362 ? -9.086 8.68 -7.258 1 88.06 362 ARG B N 1
ATOM 5634 C CA . ARG B 1 362 ? -8.773 9.414 -6.035 1 88.06 362 ARG B CA 1
ATOM 5635 C C . ARG B 1 362 ? -8.828 8.5 -4.816 1 88.06 362 ARG B C 1
ATOM 5637 O O . ARG B 1 362 ? -7.973 8.578 -3.934 1 88.06 362 ARG B O 1
ATOM 5644 N N . ARG B 1 363 ? -9.812 7.664 -4.758 1 89.38 363 ARG B N 1
ATOM 5645 C CA . ARG B 1 363 ? -9.945 6.734 -3.643 1 89.38 363 ARG B CA 1
ATOM 5646 C C . ARG B 1 363 ? -8.773 5.762 -3.59 1 89.38 363 ARG B C 1
ATOM 5648 O O . ARG B 1 363 ? -8.273 5.441 -2.51 1 89.38 363 ARG B O 1
ATOM 5655 N N . ILE B 1 364 ? -8.406 5.305 -4.746 1 93.25 364 ILE B N 1
ATOM 5656 C CA . ILE B 1 364 ? -7.266 4.395 -4.812 1 93.25 364 ILE B CA 1
ATOM 5657 C C . ILE B 1 364 ? -6.004 5.109 -4.332 1 93.25 364 ILE B C 1
ATOM 5659 O O . ILE B 1 364 ? -5.238 4.566 -3.533 1 93.25 364 ILE B O 1
ATOM 5663 N N . ALA B 1 365 ? -5.844 6.316 -4.844 1 92.88 365 ALA B N 1
ATOM 5664 C CA . ALA B 1 365 ? -4.684 7.102 -4.434 1 92.88 365 ALA B CA 1
ATOM 5665 C C . ALA B 1 365 ? -4.664 7.312 -2.924 1 92.88 365 ALA B C 1
ATOM 5667 O O . ALA B 1 365 ? -3.631 7.133 -2.277 1 92.88 365 ALA B O 1
ATOM 5668 N N . GLU B 1 366 ? -5.805 7.68 -2.371 1 92.81 366 GLU B N 1
ATOM 5669 C CA . GLU B 1 366 ? -5.938 7.871 -0.931 1 92.81 366 GLU B CA 1
ATOM 5670 C C . GLU B 1 366 ? -5.555 6.605 -0.167 1 92.81 366 GLU B C 1
ATOM 5672 O O . GLU B 1 366 ? -4.867 6.676 0.852 1 92.81 366 GLU B O 1
ATOM 5677 N N . ALA B 1 367 ? -5.996 5.512 -0.643 1 94.38 367 ALA B N 1
ATOM 5678 C CA . ALA B 1 367 ? -5.699 4.242 0.016 1 94.38 367 ALA B CA 1
ATOM 5679 C C . ALA B 1 367 ? -4.215 3.91 -0.079 1 94.38 367 ALA B C 1
ATOM 5681 O O . ALA B 1 367 ? -3.617 3.422 0.884 1 94.38 367 ALA B O 1
ATOM 5682 N N . LEU B 1 368 ? -3.637 4.156 -1.183 1 95.94 368 LEU B N 1
ATOM 5683 C CA . LEU B 1 368 ? -2.234 3.834 -1.424 1 95.94 368 LEU B CA 1
ATOM 5684 C C . LEU B 1 368 ? -1.323 4.672 -0.535 1 95.94 368 LEU B C 1
ATOM 5686 O O . LEU B 1 368 ? -0.275 4.199 -0.09 1 95.94 368 LEU B O 1
ATOM 5690 N N . ILE B 1 369 ? -1.738 5.93 -0.295 1 95 369 ILE B N 1
ATOM 5691 C CA . ILE B 1 369 ? -0.831 6.812 0.432 1 95 369 ILE B CA 1
ATOM 5692 C C . ILE B 1 369 ? -1.275 6.922 1.889 1 95 369 ILE B C 1
ATOM 5694 O O . ILE B 1 369 ? -0.826 7.812 2.615 1 95 369 ILE B O 1
ATOM 5698 N N . ASN B 1 370 ? -2.207 6.102 2.227 1 94.62 370 ASN B N 1
ATOM 5699 C CA . ASN B 1 370 ? -2.504 6 3.652 1 94.62 370 ASN B CA 1
ATOM 5700 C C . ASN B 1 370 ? -1.248 5.711 4.469 1 94.62 370 ASN B C 1
ATOM 5702 O O . ASN B 1 370 ? -0.416 4.895 4.066 1 94.62 370 ASN B O 1
ATOM 5706 N N . PRO B 1 371 ? -1.073 6.344 5.633 1 94.25 371 PRO B N 1
ATOM 5707 C CA . PRO B 1 371 ? 0.163 6.195 6.402 1 94.25 371 PRO B CA 1
ATOM 5708 C C . PRO B 1 371 ? 0.473 4.738 6.746 1 94.25 371 PRO B C 1
ATOM 5710 O O . PRO B 1 371 ? 1.635 4.324 6.699 1 94.25 371 PRO B O 1
ATOM 5713 N N . SER B 1 372 ? -0.518 3.973 7.102 1 93.62 372 SER B N 1
ATOM 5714 C CA . SER B 1 372 ? -0.277 2.576 7.449 1 93.62 372 SER B CA 1
ATOM 5715 C C . SER B 1 372 ? 0.209 1.782 6.242 1 93.62 372 SER B C 1
ATOM 5717 O O . SER B 1 372 ? 1.093 0.931 6.367 1 93.62 372 SER B O 1
ATOM 5719 N N . VAL B 1 373 ? -0.368 2.021 5.078 1 95.88 373 VAL B N 1
ATOM 5720 C CA . VAL B 1 373 ? 0.048 1.353 3.85 1 95.88 373 VAL B CA 1
ATOM 5721 C C . VAL B 1 373 ? 1.476 1.763 3.496 1 95.88 373 VAL B C 1
ATOM 5723 O O . VAL B 1 373 ? 2.311 0.913 3.18 1 95.88 373 VAL B O 1
ATOM 5726 N N . ILE B 1 374 ? 1.779 3.061 3.596 1 96.88 374 ILE B N 1
ATOM 5727 C CA . ILE B 1 374 ? 3.107 3.576 3.283 1 96.88 374 ILE B CA 1
ATOM 5728 C C . ILE B 1 374 ? 4.137 2.949 4.219 1 96.88 374 ILE B C 1
ATOM 5730 O O . ILE B 1 374 ? 5.246 2.613 3.797 1 96.88 374 ILE B O 1
ATOM 5734 N N . GLN B 1 375 ? 3.787 2.828 5.449 1 94.69 375 GLN B N 1
ATOM 5735 C CA . GLN B 1 375 ? 4.699 2.186 6.387 1 94.69 375 GLN B CA 1
ATOM 5736 C C . GLN B 1 375 ? 5.035 0.764 5.945 1 94.69 375 GLN B C 1
ATOM 5738 O O . GLN B 1 375 ? 6.191 0.345 6.004 1 94.69 375 GLN B O 1
ATOM 5743 N N . ASP B 1 376 ? 4.031 0.022 5.52 1 94.94 376 ASP B N 1
ATOM 5744 C CA . ASP B 1 376 ? 4.262 -1.335 5.031 1 94.94 376 ASP B CA 1
ATOM 5745 C C . ASP B 1 376 ? 5.156 -1.329 3.797 1 94.94 376 ASP B C 1
ATOM 5747 O O . ASP B 1 376 ? 6.027 -2.191 3.648 1 94.94 376 ASP B O 1
ATOM 5751 N N . VAL B 1 377 ? 4.938 -0.403 2.891 1 96.25 377 VAL B N 1
ATOM 5752 C CA . VAL B 1 377 ? 5.738 -0.285 1.676 1 96.25 377 VAL B CA 1
ATOM 5753 C C . VAL B 1 377 ? 7.188 0.025 2.039 1 96.25 377 VAL B C 1
ATOM 5755 O O . VAL B 1 377 ? 8.117 -0.605 1.521 1 96.25 377 VAL B O 1
ATOM 5758 N N . VAL B 1 378 ? 7.348 0.976 2.945 1 95.69 378 VAL B N 1
ATOM 5759 C CA . VAL B 1 378 ? 8.688 1.344 3.385 1 95.69 378 VAL B CA 1
ATOM 5760 C C . VAL B 1 378 ? 9.383 0.132 4.004 1 95.69 378 VAL B C 1
ATOM 5762 O O . VAL B 1 378 ? 10.539 -0.162 3.686 1 95.69 378 VAL B O 1
ATOM 5765 N N . ASP B 1 379 ? 8.68 -0.562 4.855 1 92.75 379 ASP B N 1
ATOM 5766 C CA . ASP B 1 379 ? 9.242 -1.763 5.473 1 92.75 379 ASP B CA 1
ATOM 5767 C C . ASP B 1 379 ? 9.625 -2.793 4.414 1 92.75 379 ASP B C 1
ATOM 5769 O O . ASP B 1 379 ? 10.664 -3.453 4.527 1 92.75 379 ASP B O 1
ATOM 5773 N N . GLY B 1 380 ? 8.773 -2.975 3.432 1 89.69 380 GLY B N 1
ATOM 5774 C CA . GLY B 1 380 ? 9.07 -3.895 2.346 1 89.69 380 GLY B CA 1
ATOM 5775 C C . GLY B 1 380 ? 10.312 -3.52 1.568 1 89.69 380 GLY B C 1
ATOM 5776 O O . GLY B 1 380 ? 11.102 -4.391 1.196 1 89.69 380 GLY B O 1
ATOM 5777 N N . VAL B 1 381 ? 10.516 -2.225 1.341 1 90.5 381 VAL B N 1
ATOM 5778 C CA . VAL B 1 381 ? 11.656 -1.735 0.578 1 90.5 381 VAL B CA 1
ATOM 5779 C C . VAL B 1 381 ? 12.945 -1.93 1.385 1 90.5 381 VAL B C 1
ATOM 5781 O O . VAL B 1 381 ? 13.992 -2.246 0.825 1 90.5 381 VAL B O 1
ATOM 5784 N N . LEU B 1 382 ? 12.812 -1.782 2.688 1 87.56 382 LEU B N 1
ATOM 5785 C CA . LEU B 1 382 ? 13.984 -1.871 3.553 1 87.56 382 LEU B CA 1
ATOM 5786 C C . LEU B 1 382 ? 14.375 -3.324 3.791 1 87.56 382 LEU B C 1
ATOM 5788 O O . LEU B 1 382 ? 15.508 -3.611 4.188 1 87.56 382 LEU B O 1
ATOM 5792 N N . ARG B 1 383 ? 13.523 -4.25 3.646 1 78.62 383 ARG B N 1
ATOM 5793 C CA . ARG B 1 383 ? 13.82 -5.668 3.805 1 78.62 383 ARG B CA 1
ATOM 5794 C C . ARG B 1 383 ? 14.617 -6.199 2.611 1 78.62 383 ARG B C 1
ATOM 5796 O O . ARG B 1 383 ? 15.484 -7.055 2.77 1 78.62 383 ARG B O 1
#

Sequence (766 aa):
MERKRAKREGGADNGGADSGGADSHSRGRAVAEVKLDGAGCSGGGDGSLWAQCGHGQAKEPVVFRGAAVHWPSAFWSPTLLATHQAFGRCNVKALFHRANERPASEADCITRETTLKQFAQWILQGDRSTPPPPPPARDVDAACRGGRVADAVKSEPEPSESDSKHKKCANLDNAAFWFGTEGAVTRCHYDTYGCNLAVQLDGTKRWTMFPPGVARGMYPTRLPFEESTVRSSVDVEAPDASAHPDFVALAAHAAQWVELGPGDVLFVPHGWWHHVRCTSTAISTNLWISHPADKRALLSEAMTQYVVACVSEQQPTWFCPTQSPVTPSQALALLGAALDANGVHLQHDRDSGDITEALLRRRIAEALINPSVIQDVVDGVLRMERKRAKREGGADNGGADSGGADSHSRGRAVAEVKLDGAGCSGGGDGSLWAQCGHGQAKEPVVFRGAAVHWPSAFWSPTLLATHQAFGRCNVKALFHRANERPASEADCITRETTLKQFAQWILQGDRSTPPPPPPARDVDAACRGGRVADAVKSEPEPSESDSKHKKCANLDNAAFWFGTEGAVTRCHYDTYGCNLAVQLDGTKRWTMFPPGVARGMYPTRLPFEESTVRSSVDVEAPDASAHPDFVALAAHAAQWVELGPGDVLFVPHGWWHHVRCTSTAISTNLWISHPADKRALLSEAMTQYVVACVSEQQPTWFCPTQSPVTPSQALALLGAALDANGVHLQHDRDSGDITEALLRRRIAEALINPSVIQDVVDGVLR